Protein AF-A0A7S1WVA8-F1 (afdb_monomer_lite)

Sequence (390 aa):
PQSLAFLTEVGLDASAHPVLVAQLDGIIGRLLEALPTRLEQWRRGVDLRGLKDIRIDHLGSVGTRLMLGRVGIPAPDEAFTSRASGTFPRGPSGDFSRRRSHQPLLADNTPQQRRIFAYAEYNLVRIAAPIGPPGPLDGRMLREHGFQGLRMWQKGWLRAVTLPVNAHVDRSVCAEFQVLNELCDLAHQSGLADSMEECRGVGGSVQVLVSTTPCLSCVCAVLQFALLFPAVRFGFGCVQPWHSEGGPDGATREASWTGETEEEQLAPAMWEGGRIVTSRRVSPPKTPRIAEKEESAAPLSHEDLETVQKACRVRLGSGRAASVDLGASRSWADVQLALRCRGPDALAEVLRGHRQAVRAETQPERVGRVLSLLHGLVDAPPEAAAEAGA

Radius of gyration: 27.88 Å; chains: 1; bounding box: 64×64×74 Å

pLDDT: mean 78.1, std 20.45, range [30.59, 98.69]

Structure (mmCIF, N/CA/C/O backbone):
data_AF-A0A7S1WVA8-F1
#
_entry.id   AF-A0A7S1WVA8-F1
#
loop_
_atom_site.group_PDB
_atom_site.id
_atom_site.type_symbol
_atom_site.label_atom_id
_atom_site.label_alt_id
_atom_site.label_comp_id
_atom_site.label_asym_id
_atom_site.label_entity_id
_atom_site.label_seq_id
_atom_site.pdbx_PDB_ins_code
_atom_site.Cartn_x
_atom_site.Cartn_y
_atom_site.Cartn_z
_atom_site.occupancy
_atom_site.B_iso_or_equiv
_atom_site.auth_seq_id
_atom_site.auth_comp_id
_atom_site.auth_asym_id
_atom_site.auth_atom_id
_atom_site.pdbx_PDB_model_num
ATOM 1 N N . PRO A 1 1 ? 7.026 -20.719 -5.863 1.00 77.56 1 PRO A N 1
ATOM 2 C CA . PRO A 1 1 ? 6.125 -19.707 -5.249 1.00 77.56 1 PRO A CA 1
ATOM 3 C C . PRO A 1 1 ? 6.140 -18.345 -5.961 1.00 77.56 1 PRO A C 1
ATOM 5 O O . PRO A 1 1 ? 5.105 -17.942 -6.472 1.00 77.56 1 PRO A O 1
ATOM 8 N N . GLN A 1 2 ? 7.297 -17.674 -6.070 1.00 81.69 2 GLN A N 1
ATOM 9 C CA . GLN A 1 2 ? 7.389 -16.354 -6.722 1.00 81.69 2 GLN A CA 1
ATOM 10 C C . GLN A 1 2 ? 6.978 -16.399 -8.203 1.00 81.69 2 GLN A C 1
ATOM 12 O O . GLN A 1 2 ? 6.281 -15.512 -8.680 1.00 81.69 2 GLN A O 1
ATOM 17 N N . SER A 1 3 ? 7.328 -17.473 -8.917 1.00 82.19 3 SER A N 1
ATOM 18 C CA . SER A 1 3 ? 6.877 -17.685 -10.296 1.00 82.19 3 SER A CA 1
ATOM 19 C C . SER A 1 3 ? 5.351 -17.762 -10.404 1.00 82.19 3 SER A C 1
ATOM 21 O O . SER A 1 3 ? 4.798 -17.228 -11.350 1.00 82.19 3 SER A O 1
ATOM 23 N N . LEU A 1 4 ? 4.655 -18.353 -9.422 1.00 80.19 4 LEU A N 1
ATOM 24 C CA . LEU A 1 4 ? 3.185 -18.413 -9.414 1.00 80.19 4 LEU A CA 1
ATOM 25 C C . LEU A 1 4 ? 2.572 -17.020 -9.233 1.00 80.19 4 LEU A C 1
ATOM 27 O O . LEU A 1 4 ? 1.632 -16.667 -9.938 1.00 80.19 4 LEU A O 1
ATOM 31 N N . ALA A 1 5 ? 3.144 -16.213 -8.335 1.00 80.12 5 ALA A N 1
ATOM 32 C CA . ALA A 1 5 ? 2.739 -14.823 -8.159 1.00 80.12 5 ALA A CA 1
ATOM 33 C C . ALA A 1 5 ? 2.913 -14.029 -9.462 1.00 80.12 5 ALA A C 1
ATOM 35 O O . ALA A 1 5 ? 1.990 -13.332 -9.876 1.00 80.12 5 ALA A O 1
ATOM 36 N N . PHE A 1 6 ? 4.047 -14.208 -10.147 1.00 83.88 6 PHE A N 1
ATOM 37 C CA . PHE A 1 6 ? 4.308 -13.579 -11.442 1.00 83.88 6 PHE A CA 1
ATOM 38 C C . PHE A 1 6 ? 3.322 -14.030 -12.527 1.00 83.88 6 PHE A C 1
ATOM 40 O O . PHE A 1 6 ? 2.812 -13.199 -13.266 1.00 83.88 6 PHE A O 1
ATOM 47 N N . LEU A 1 7 ? 2.991 -15.323 -12.588 1.00 81.69 7 LEU A N 1
ATOM 48 C CA . LEU A 1 7 ? 1.992 -15.858 -13.520 1.00 81.69 7 LEU A CA 1
ATOM 49 C C . LEU A 1 7 ? 0.622 -15.182 -13.337 1.00 81.69 7 LEU A C 1
ATOM 51 O O . LEU A 1 7 ? -0.019 -14.801 -14.312 1.00 81.69 7 LEU A O 1
ATOM 55 N N . THR A 1 8 ? 0.209 -14.930 -12.094 1.00 76.00 8 THR A N 1
ATOM 56 C CA . THR A 1 8 ? -1.010 -14.145 -11.824 1.00 76.00 8 THR A CA 1
ATOM 57 C C . THR A 1 8 ? -0.844 -12.639 -11.992 1.00 76.00 8 THR A C 1
ATOM 59 O O . THR A 1 8 ? -1.832 -11.915 -11.940 1.00 76.00 8 THR A O 1
ATOM 62 N N . GLU A 1 9 ? 0.383 -12.144 -12.152 1.00 77.06 9 GLU A N 1
ATOM 63 C CA . GLU A 1 9 ? 0.673 -10.745 -12.473 1.00 77.06 9 GLU A CA 1
ATOM 64 C C . GLU A 1 9 ? 0.733 -10.491 -13.990 1.00 77.06 9 GLU A C 1
ATOM 66 O O . GLU A 1 9 ? 0.733 -9.344 -14.417 1.00 77.06 9 GLU A O 1
ATOM 71 N N . VAL A 1 10 ? 0.756 -11.532 -14.823 1.00 76.56 10 VAL A N 1
ATOM 72 C CA . VAL A 1 10 ? 0.725 -11.397 -16.292 1.00 76.56 10 VAL A CA 1
ATOM 73 C C . VAL A 1 10 ? -0.649 -11.709 -16.887 1.00 76.56 10 VAL A C 1
ATOM 75 O O . VAL A 1 10 ? -0.757 -11.961 -18.081 1.00 76.56 10 VAL A O 1
ATOM 78 N N . GLY A 1 11 ? -1.699 -11.702 -16.064 1.00 66.31 11 GLY A N 1
ATOM 79 C CA . GLY A 1 11 ? -3.069 -11.867 -16.546 1.00 66.31 11 GLY A CA 1
ATOM 80 C C . GLY A 1 11 ? -3.472 -13.277 -16.922 1.00 66.31 11 GLY A C 1
ATOM 81 O O . GLY A 1 11 ? -4.442 -13.443 -17.653 1.00 66.31 11 GLY A O 1
ATOM 82 N N . LEU A 1 12 ? -2.793 -14.299 -16.391 1.00 73.81 12 LEU A N 1
ATOM 83 C CA . LEU A 1 12 ? -3.345 -15.644 -16.476 1.00 73.81 12 LEU A CA 1
ATOM 84 C C . LEU A 1 12 ? -4.679 -15.687 -15.740 1.00 73.81 12 LEU A C 1
ATOM 86 O O . LEU A 1 12 ? -4.751 -15.427 -14.534 1.00 73.81 12 LEU A O 1
ATOM 90 N N . ASP A 1 13 ? -5.723 -16.017 -16.494 1.00 76.00 13 ASP A N 1
ATOM 91 C CA . ASP A 1 13 ? -7.059 -16.165 -15.957 1.00 76.00 13 ASP A CA 1
ATOM 92 C C . ASP A 1 13 ? -7.054 -17.285 -14.914 1.00 76.00 13 ASP A C 1
ATOM 94 O O . ASP A 1 13 ? -6.869 -18.468 -15.210 1.00 76.00 13 ASP A O 1
ATOM 98 N N . ALA A 1 14 ? -7.249 -16.894 -13.657 1.00 76.19 14 ALA A N 1
ATOM 99 C CA . ALA A 1 14 ? -7.312 -17.813 -12.535 1.00 76.19 14 ALA A CA 1
ATOM 100 C C . ALA A 1 14 ? -8.413 -18.869 -12.727 1.00 76.19 14 ALA A C 1
ATOM 102 O O . ALA A 1 14 ? -8.253 -19.999 -12.265 1.00 76.19 14 ALA A O 1
ATOM 103 N N . SER A 1 15 ? -9.497 -18.520 -13.431 1.00 76.31 15 SER A N 1
ATOM 104 C CA . SER A 1 15 ? -10.604 -19.434 -13.717 1.00 76.31 15 SER A CA 1
ATOM 105 C C . SER A 1 15 ? -10.189 -20.570 -14.661 1.00 76.31 15 SER A C 1
ATOM 107 O O . SER A 1 15 ? -10.620 -21.709 -14.483 1.00 76.31 15 SER A O 1
ATOM 109 N N . ALA A 1 16 ? -9.260 -20.302 -15.582 1.00 84.56 16 ALA A N 1
ATOM 110 C CA . ALA A 1 16 ? -8.715 -21.286 -16.513 1.00 84.56 16 ALA A CA 1
ATOM 111 C C . ALA A 1 16 ? -7.632 -22.189 -15.886 1.00 84.56 16 ALA A C 1
ATOM 113 O O . ALA A 1 16 ? -7.232 -23.193 -16.481 1.00 84.56 16 ALA A O 1
ATOM 114 N N . HIS A 1 17 ? -7.151 -21.866 -14.678 1.00 87.31 17 HIS A N 1
ATOM 115 C CA . HIS A 1 17 ? -6.020 -22.549 -14.041 1.00 87.31 17 HIS A CA 1
ATOM 116 C C . HIS A 1 17 ? -6.303 -22.955 -12.581 1.00 87.31 17 HIS A C 1
ATOM 118 O O . HIS A 1 17 ? -5.621 -22.492 -11.659 1.00 87.31 17 HIS A O 1
ATOM 124 N N . PRO A 1 18 ? -7.240 -23.894 -12.337 1.00 88.00 18 PRO A N 1
ATOM 125 C CA . PRO A 1 18 ? -7.640 -24.301 -10.985 1.00 88.00 18 PRO A CA 1
ATOM 126 C C . PRO A 1 18 ? -6.486 -24.877 -10.152 1.00 88.00 18 PRO A C 1
ATOM 128 O O . PRO A 1 18 ? -6.420 -24.656 -8.945 1.00 88.00 18 PRO A O 1
ATOM 131 N N . VAL A 1 19 ? -5.530 -25.563 -10.789 1.00 89.94 19 VAL A N 1
ATOM 132 C CA . VAL A 1 19 ? -4.334 -26.095 -10.111 1.00 89.94 19 VAL A CA 1
ATOM 133 C C . VAL A 1 19 ? -3.461 -24.966 -9.558 1.00 89.94 19 VAL A C 1
ATOM 135 O O . VAL A 1 19 ? -2.962 -25.063 -8.438 1.00 89.94 19 VAL A O 1
ATOM 138 N N . LEU A 1 20 ? -3.297 -23.877 -10.315 1.00 87.94 20 LEU A N 1
ATOM 139 C CA . LEU A 1 20 ? -2.515 -22.720 -9.884 1.00 87.94 20 LEU A CA 1
ATOM 140 C C . LEU A 1 20 ? -3.200 -22.002 -8.716 1.00 87.94 20 LEU A C 1
ATOM 142 O O . LEU A 1 20 ? -2.535 -21.647 -7.743 1.00 87.94 20 LEU A O 1
ATOM 146 N N . VAL A 1 21 ? -4.525 -21.845 -8.783 1.00 89.69 21 VAL A N 1
ATOM 147 C CA . VAL A 1 21 ? -5.318 -21.271 -7.688 1.00 89.69 21 VAL A CA 1
ATOM 148 C C . VAL A 1 21 ? -5.182 -22.119 -6.428 1.00 89.69 21 VAL A C 1
ATOM 150 O O . VAL A 1 21 ? -4.860 -21.570 -5.382 1.00 89.69 21 VAL A O 1
ATOM 153 N N . ALA A 1 22 ? -5.321 -23.444 -6.523 1.00 90.81 22 ALA A N 1
ATOM 154 C CA . ALA A 1 22 ? -5.166 -24.347 -5.382 1.00 90.81 22 ALA A CA 1
ATOM 155 C C . ALA A 1 22 ? -3.760 -24.279 -4.752 1.00 90.81 22 ALA A C 1
ATOM 157 O O . ALA A 1 22 ? -3.614 -24.308 -3.531 1.00 90.81 22 ALA A O 1
ATOM 158 N N . GLN A 1 23 ? -2.708 -24.141 -5.566 1.00 92.44 23 GLN A N 1
ATOM 159 C CA . GLN A 1 23 ? -1.343 -23.968 -5.059 1.00 92.44 23 GLN A CA 1
ATOM 160 C C . GLN A 1 23 ? -1.150 -22.629 -4.338 1.00 92.44 23 GLN A C 1
ATOM 162 O O . GLN A 1 23 ? -0.542 -22.594 -3.265 1.00 92.44 23 GLN A O 1
ATOM 167 N N . LEU A 1 24 ? -1.657 -21.529 -4.908 1.00 91.38 24 LEU A N 1
ATOM 168 C CA . LEU A 1 24 ? -1.642 -20.221 -4.247 1.00 91.38 24 LEU A CA 1
ATOM 169 C C . LEU A 1 24 ? -2.435 -20.258 -2.945 1.00 91.38 24 LEU A C 1
ATOM 171 O O . LEU A 1 24 ? -1.965 -19.752 -1.933 1.00 91.38 24 LEU A O 1
ATOM 175 N N . ASP A 1 25 ? -3.589 -20.907 -2.957 1.00 93.25 25 ASP A N 1
ATOM 176 C CA . ASP A 1 25 ? -4.468 -21.065 -1.809 1.00 93.25 25 ASP A CA 1
ATOM 177 C C . ASP A 1 25 ? -3.781 -21.808 -0.648 1.00 93.25 25 ASP A C 1
ATOM 179 O O . ASP A 1 25 ? -3.812 -21.345 0.495 1.00 93.25 25 ASP A O 1
ATOM 183 N N . GLY A 1 26 ? -3.043 -22.884 -0.945 1.00 94.69 26 GLY A N 1
ATOM 184 C CA . GLY A 1 26 ? -2.214 -23.582 0.043 1.00 94.69 26 GLY A CA 1
ATOM 185 C C . GLY A 1 26 ? -1.065 -22.726 0.595 1.00 94.69 26 GLY A C 1
ATOM 186 O O . GLY A 1 26 ? -0.747 -22.793 1.783 1.00 94.69 26 GLY A O 1
ATOM 187 N N . ILE A 1 27 ? -0.446 -21.878 -0.237 1.00 93.88 27 ILE A N 1
ATOM 188 C CA . ILE A 1 27 ? 0.559 -20.904 0.226 1.00 93.88 27 ILE A CA 1
ATOM 189 C C . ILE A 1 27 ? -0.092 -19.866 1.149 1.00 93.88 27 ILE A C 1
ATOM 191 O O . ILE A 1 27 ? 0.444 -19.585 2.218 1.00 93.88 27 ILE A O 1
ATOM 195 N N . ILE A 1 28 ? -1.250 -19.332 0.760 1.00 95.56 28 ILE A N 1
ATOM 196 C CA . ILE A 1 28 ? -2.012 -18.340 1.521 1.00 95.56 28 ILE A CA 1
ATOM 197 C C . ILE A 1 28 ? -2.439 -18.900 2.880 1.00 95.56 28 ILE A C 1
ATOM 199 O O . ILE A 1 28 ? -2.311 -18.195 3.876 1.00 95.56 28 ILE A O 1
ATOM 203 N N . GLY A 1 29 ? -2.889 -20.157 2.946 1.00 96.00 29 GLY A N 1
ATOM 204 C CA . GLY A 1 29 ? -3.218 -20.829 4.208 1.00 96.00 29 GLY A CA 1
ATOM 205 C C . GLY A 1 29 ? -2.046 -20.814 5.190 1.00 96.00 29 GLY A C 1
ATOM 206 O O . GLY A 1 29 ? -2.170 -20.270 6.284 1.00 96.00 29 GLY A O 1
ATOM 207 N N . ARG A 1 30 ? -0.873 -21.286 4.750 1.00 94.31 30 ARG A N 1
ATOM 208 C CA . ARG A 1 30 ? 0.347 -21.288 5.579 1.00 94.31 30 ARG A CA 1
ATOM 209 C C . ARG A 1 30 ? 0.792 -19.886 5.994 1.00 94.31 30 ARG A C 1
ATOM 211 O O . ARG A 1 30 ? 1.294 -19.706 7.099 1.00 94.31 30 ARG A O 1
ATOM 218 N N . LEU A 1 31 ? 0.629 -18.893 5.115 1.00 94.50 31 LEU A N 1
ATOM 219 C CA . LEU A 1 31 ? 0.911 -17.499 5.459 1.00 94.50 31 LEU A CA 1
ATOM 220 C C . LEU A 1 31 ? -0.022 -17.025 6.573 1.00 94.50 31 LEU A C 1
ATOM 222 O O . LEU A 1 31 ? 0.467 -16.564 7.595 1.00 94.50 31 LEU A O 1
ATOM 226 N N . LEU A 1 32 ? -1.338 -17.166 6.406 1.00 95.88 32 LEU A N 1
ATOM 227 C CA . LEU A 1 32 ? -2.319 -16.713 7.395 1.00 95.88 32 LEU A CA 1
ATOM 228 C C . LEU A 1 32 ? -2.149 -17.407 8.752 1.00 95.88 32 LEU A C 1
ATOM 230 O O . LEU A 1 32 ? -2.256 -16.741 9.775 1.00 95.88 32 LEU A O 1
ATOM 234 N N . GLU A 1 33 ? -1.822 -18.700 8.769 1.00 94.50 33 GLU A N 1
ATOM 235 C CA . GLU A 1 33 ? -1.516 -19.447 9.999 1.00 94.50 33 GLU A CA 1
ATOM 236 C C . GLU A 1 33 ? -0.284 -18.906 10.739 1.00 94.50 33 GLU A C 1
ATOM 238 O O . GLU A 1 33 ? -0.233 -18.928 11.968 1.00 94.50 33 GLU A O 1
ATOM 243 N N . ALA A 1 34 ? 0.712 -18.412 10.001 1.00 93.50 34 ALA A N 1
ATOM 244 C CA . ALA A 1 34 ? 1.936 -17.858 10.570 1.00 93.50 34 ALA A CA 1
ATOM 245 C C . ALA A 1 34 ? 1.815 -16.377 10.964 1.00 93.50 34 ALA A C 1
ATOM 247 O O . ALA A 1 34 ? 2.664 -15.869 11.703 1.00 93.50 34 ALA A O 1
ATOM 248 N N . LEU A 1 35 ? 0.805 -15.662 10.459 1.00 95.06 35 LEU A N 1
ATOM 249 C CA . LEU A 1 35 ? 0.617 -14.246 10.752 1.00 95.06 35 LEU A CA 1
ATOM 250 C C . LEU A 1 35 ? -0.082 -14.036 12.103 1.00 95.06 35 LEU A C 1
ATOM 252 O O . LEU A 1 35 ? -0.995 -14.780 12.463 1.00 95.06 35 LEU A O 1
ATOM 256 N N . PRO A 1 36 ? 0.302 -12.997 12.865 1.00 96.12 36 PRO A N 1
ATOM 257 C CA . PRO A 1 36 ? -0.366 -12.710 14.120 1.00 96.12 36 PRO A CA 1
ATOM 258 C C . PRO A 1 36 ? -1.825 -12.287 13.936 1.00 96.12 36 PRO A C 1
ATOM 260 O O . PRO A 1 36 ? -2.169 -11.496 13.059 1.00 96.12 36 PRO A O 1
ATOM 263 N N . THR A 1 37 ? -2.683 -12.752 14.840 1.00 96.62 37 THR A N 1
ATOM 264 C CA . THR A 1 37 ? -4.125 -12.451 14.844 1.00 96.62 37 THR A CA 1
ATOM 265 C C . THR A 1 37 ? -4.492 -11.326 15.812 1.00 96.62 37 THR A C 1
ATOM 267 O O . THR A 1 37 ? -5.652 -10.932 15.898 1.00 96.62 37 THR A O 1
ATOM 270 N N . ARG A 1 38 ? -3.511 -10.800 16.561 1.00 96.56 38 ARG A N 1
ATOM 271 C CA . ARG A 1 38 ? -3.692 -9.732 17.556 1.00 96.56 38 ARG A CA 1
ATOM 272 C C . ARG A 1 38 ? -2.634 -8.643 17.403 1.00 96.56 38 ARG A C 1
ATOM 274 O O . ARG A 1 38 ? -1.462 -8.948 17.180 1.00 96.56 38 ARG A O 1
ATOM 281 N N . LEU A 1 39 ? -3.018 -7.378 17.582 1.00 95.25 39 LEU A N 1
ATOM 282 C CA . LEU A 1 39 ? -2.125 -6.216 17.433 1.00 95.25 39 LEU A CA 1
ATOM 283 C C . LEU A 1 39 ? -0.897 -6.269 18.344 1.00 95.25 39 LEU A C 1
ATOM 285 O O . LEU A 1 39 ? 0.200 -5.898 17.933 1.00 95.25 39 LEU A O 1
ATOM 289 N N . GLU A 1 40 ? -1.041 -6.770 19.568 1.00 95.19 40 GLU A N 1
ATOM 290 C CA . GLU A 1 40 ? 0.061 -6.845 20.531 1.00 95.19 40 GLU A CA 1
ATOM 291 C C . GLU A 1 40 ? 1.188 -7.750 20.021 1.00 95.19 40 GLU A C 1
ATOM 293 O O . GLU A 1 40 ? 2.364 -7.495 20.285 1.00 95.19 40 GLU A O 1
ATOM 298 N N . GLN A 1 41 ? 0.838 -8.792 19.262 1.00 95.38 41 GLN A N 1
ATOM 299 C CA . GLN A 1 41 ? 1.808 -9.685 18.635 1.00 95.38 41 GLN A CA 1
ATOM 300 C C . GLN A 1 41 ? 2.537 -8.976 17.486 1.00 95.38 41 GLN A C 1
ATOM 302 O O . GLN A 1 41 ? 3.762 -9.043 17.422 1.00 95.38 41 GLN A O 1
ATOM 307 N N . TRP A 1 42 ? 1.821 -8.217 16.647 1.00 95.12 42 TRP A N 1
ATOM 308 C CA . TRP A 1 42 ? 2.432 -7.387 15.601 1.00 95.12 42 TRP A CA 1
ATOM 309 C C . TRP A 1 42 ? 3.445 -6.387 16.175 1.00 95.12 42 TRP A C 1
ATOM 311 O O . TRP A 1 42 ? 4.549 -6.243 15.645 1.00 95.12 42 TRP A O 1
ATOM 321 N N . ARG A 1 43 ? 3.128 -5.748 17.311 1.00 91.88 43 ARG A N 1
ATOM 322 C CA . ARG A 1 43 ? 4.023 -4.773 17.964 1.00 91.88 43 ARG A CA 1
ATOM 323 C C . ARG A 1 43 ? 5.310 -5.386 18.496 1.00 91.88 43 ARG A C 1
ATOM 325 O O . ARG A 1 43 ? 6.340 -4.717 18.461 1.00 91.88 43 ARG A O 1
ATOM 332 N N . ARG A 1 44 ? 5.291 -6.649 18.930 1.00 92.31 44 ARG A N 1
ATOM 333 C CA . ARG A 1 44 ? 6.510 -7.383 19.325 1.00 92.31 44 ARG A CA 1
ATOM 334 C C . ARG A 1 44 ? 7.426 -7.684 18.134 1.00 92.31 44 ARG A C 1
ATOM 336 O O . ARG A 1 44 ? 8.601 -7.974 18.331 1.00 92.31 44 ARG A O 1
ATOM 343 N N . GLY A 1 45 ? 6.917 -7.511 16.917 1.00 88.56 45 GLY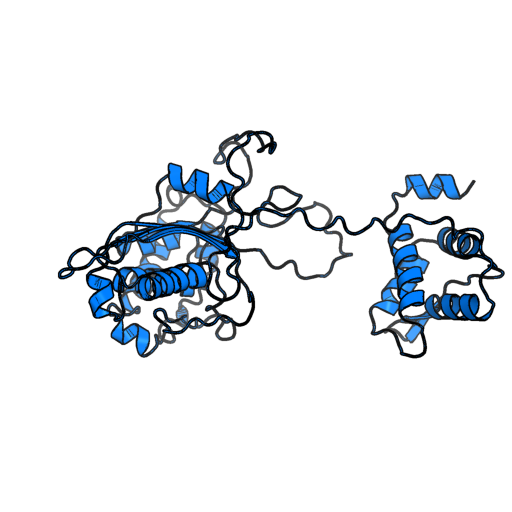 A N 1
ATOM 344 C CA . GLY A 1 45 ? 7.583 -7.870 15.677 1.00 88.56 45 GLY A CA 1
ATOM 345 C C . GLY A 1 45 ? 7.094 -9.227 15.196 1.00 88.56 45 GLY A C 1
ATOM 346 O O . GLY A 1 45 ? 6.787 -10.114 15.990 1.00 88.56 45 GLY A O 1
ATOM 347 N N . VAL A 1 46 ? 7.017 -9.375 13.877 1.00 87.75 46 VAL A N 1
ATOM 348 C CA . VAL A 1 46 ? 6.608 -10.629 13.250 1.00 87.75 46 VAL A CA 1
ATOM 349 C C . VAL A 1 46 ? 7.832 -11.338 12.725 1.00 87.75 46 VAL A C 1
ATOM 351 O O . VAL A 1 46 ? 8.555 -10.813 11.878 1.00 87.75 46 VAL A O 1
ATOM 354 N N . ASP A 1 47 ? 8.055 -12.539 13.238 1.00 82.50 47 ASP A N 1
ATOM 355 C CA . ASP A 1 47 ? 9.128 -13.388 12.767 1.00 82.50 47 ASP A CA 1
ATOM 356 C C . ASP A 1 47 ? 8.649 -14.278 11.616 1.00 82.50 47 ASP A C 1
ATOM 358 O O . ASP A 1 47 ? 8.195 -15.402 11.814 1.00 82.50 47 ASP A O 1
ATOM 362 N N . LEU A 1 48 ? 8.793 -13.785 10.385 1.00 84.38 48 LEU A N 1
ATOM 363 C CA . LEU A 1 48 ? 8.509 -14.574 9.184 1.00 84.38 48 LEU A CA 1
ATOM 364 C C . LEU A 1 48 ? 9.660 -15.526 8.804 1.00 84.38 48 LEU A C 1
ATOM 366 O O . LEU A 1 48 ? 9.640 -16.103 7.717 1.00 84.38 48 LEU A O 1
ATOM 370 N N . ARG A 1 49 ? 10.680 -15.733 9.657 1.00 78.81 49 ARG A N 1
ATOM 371 C CA . ARG A 1 49 ? 11.771 -16.687 9.364 1.00 78.81 49 ARG A CA 1
ATOM 372 C C . ARG A 1 49 ? 11.273 -18.129 9.247 1.00 78.81 49 ARG A C 1
ATOM 374 O O . ARG A 1 49 ? 11.927 -18.915 8.566 1.00 78.81 49 ARG A O 1
ATOM 381 N N . GLY A 1 50 ? 10.132 -18.465 9.851 1.00 78.31 50 GLY A N 1
ATOM 382 C CA . GLY A 1 50 ? 9.458 -19.755 9.652 1.00 78.31 50 GLY A CA 1
ATOM 383 C C . GLY A 1 50 ? 8.943 -19.974 8.223 1.00 78.31 50 GLY A C 1
ATOM 384 O O . GLY A 1 50 ? 8.719 -21.110 7.833 1.00 78.31 50 GLY A O 1
ATOM 385 N N . LEU A 1 51 ? 8.833 -18.907 7.422 1.00 81.62 51 LEU A N 1
ATOM 386 C CA . LEU A 1 51 ? 8.337 -18.917 6.039 1.00 81.62 51 LEU A CA 1
ATOM 387 C C . LEU A 1 51 ? 9.473 -18.765 5.013 1.00 81.62 51 LEU A C 1
ATOM 389 O O . LEU A 1 51 ? 9.265 -18.324 3.878 1.00 81.62 51 LEU A O 1
ATOM 393 N N . LYS A 1 52 ? 10.710 -19.089 5.410 1.00 83.44 52 LYS A N 1
ATOM 394 C CA . LYS A 1 52 ? 11.902 -19.032 4.542 1.00 83.44 52 LYS A CA 1
ATOM 395 C C . LYS A 1 52 ? 11.785 -19.906 3.291 1.00 83.44 52 LYS A C 1
ATOM 397 O O . LYS A 1 52 ? 12.491 -19.647 2.318 1.00 83.44 52 LYS A O 1
ATOM 402 N N . ASP A 1 53 ? 10.941 -20.931 3.318 1.00 85.50 53 ASP A N 1
ATOM 403 C CA . ASP A 1 53 ? 10.634 -21.811 2.190 1.00 85.50 53 ASP A CA 1
ATOM 404 C C . ASP A 1 53 ? 9.689 -21.152 1.172 1.00 85.50 53 ASP A C 1
ATOM 406 O O . ASP A 1 53 ? 9.753 -21.462 -0.018 1.00 85.50 53 ASP A O 1
ATOM 410 N N . ILE A 1 54 ? 8.854 -20.202 1.607 1.00 82.12 54 ILE A N 1
ATOM 411 C CA . ILE A 1 54 ? 7.868 -19.556 0.738 1.00 82.12 54 ILE A CA 1
ATOM 412 C C . ILE A 1 54 ? 8.544 -18.581 -0.239 1.00 82.12 54 ILE A C 1
ATOM 414 O O . ILE A 1 54 ? 8.116 -18.516 -1.385 1.00 82.12 54 ILE A O 1
ATOM 418 N N . ARG A 1 55 ? 9.641 -17.899 0.139 1.00 86.31 55 ARG A N 1
ATOM 419 C CA . ARG A 1 55 ? 10.469 -17.024 -0.737 1.00 86.31 55 ARG A CA 1
ATOM 420 C C . ARG A 1 55 ? 9.668 -16.193 -1.759 1.00 86.31 55 ARG A C 1
ATOM 422 O O . ARG A 1 55 ? 10.023 -16.156 -2.938 1.00 86.31 55 ARG A O 1
ATOM 429 N N . ILE A 1 56 ? 8.587 -15.551 -1.325 1.00 89.56 56 ILE A N 1
ATOM 430 C CA . ILE A 1 56 ? 7.817 -14.626 -2.167 1.00 89.56 56 ILE A CA 1
ATOM 431 C C . ILE A 1 56 ? 7.888 -13.212 -1.614 1.00 89.56 56 ILE A C 1
ATOM 433 O O . ILE A 1 56 ? 7.915 -13.024 -0.397 1.00 89.56 56 ILE A O 1
ATOM 437 N N . ASP A 1 57 ? 7.894 -12.232 -2.513 1.00 91.25 57 ASP A N 1
ATOM 438 C CA . ASP A 1 57 ? 7.789 -10.817 -2.141 1.00 91.25 57 ASP A CA 1
ATOM 439 C C . ASP A 1 57 ? 6.352 -10.297 -2.260 1.00 91.25 57 ASP A C 1
ATOM 441 O O . ASP A 1 57 ? 5.954 -9.397 -1.527 1.00 91.25 57 ASP A O 1
ATOM 445 N N . HIS A 1 58 ? 5.558 -10.887 -3.154 1.00 92.94 58 HIS A N 1
ATOM 446 C CA . HIS A 1 58 ? 4.143 -10.593 -3.375 1.00 92.94 58 HIS A CA 1
ATOM 447 C C . HIS A 1 58 ? 3.406 -11.860 -3.830 1.00 92.94 58 HIS A C 1
ATOM 449 O O . HIS A 1 58 ? 4.028 -12.833 -4.256 1.00 92.94 58 HIS A O 1
ATOM 455 N N . LEU A 1 59 ? 2.074 -11.841 -3.753 1.00 93.00 59 LEU A N 1
ATOM 456 C CA . LEU A 1 59 ? 1.204 -12.954 -4.160 1.00 93.00 59 LEU A CA 1
ATOM 457 C C . LEU A 1 59 ? 0.597 -12.780 -5.562 1.00 93.00 59 LEU A C 1
ATOM 459 O O . LEU A 1 59 ? -0.188 -13.618 -5.998 1.00 93.00 59 LEU A O 1
ATOM 463 N N . GLY A 1 60 ? 0.943 -11.694 -6.259 1.00 91.69 60 GLY A N 1
ATOM 464 C CA . GLY A 1 60 ? 0.232 -11.287 -7.475 1.00 91.69 60 GLY A CA 1
ATOM 465 C C . GLY A 1 60 ? -1.156 -10.725 -7.146 1.00 91.69 60 GLY A C 1
ATOM 466 O O . GLY A 1 60 ? -1.616 -10.803 -6.006 1.00 91.69 60 GLY A O 1
ATOM 467 N N . SER A 1 61 ? -1.835 -10.128 -8.125 1.00 90.31 61 SER A N 1
ATOM 468 C CA . SER A 1 61 ? -3.154 -9.515 -7.891 1.00 90.31 61 SER A CA 1
ATOM 469 C C . SER A 1 61 ? -4.199 -10.541 -7.426 1.00 90.31 61 SER A C 1
ATOM 471 O O . SER A 1 61 ? -4.936 -10.298 -6.470 1.00 90.31 61 SER A O 1
ATOM 473 N N . VAL A 1 62 ? -4.208 -11.727 -8.046 1.00 90.88 62 VAL A N 1
ATOM 474 C CA . VAL A 1 62 ? -5.126 -12.824 -7.716 1.00 90.88 62 VAL A CA 1
ATOM 475 C C . VAL A 1 62 ? -4.847 -13.360 -6.318 1.00 90.88 62 VAL A C 1
ATOM 477 O O . VAL A 1 62 ? -5.768 -13.441 -5.510 1.00 90.88 62 VAL A O 1
ATOM 480 N N . GLY A 1 63 ? -3.592 -13.700 -6.010 1.00 93.69 63 GLY A N 1
ATOM 481 C CA . GLY A 1 63 ? -3.240 -14.252 -4.704 1.00 93.69 63 GLY A CA 1
ATOM 482 C C . GLY A 1 63 ? -3.463 -13.249 -3.569 1.00 93.69 63 GLY A C 1
ATOM 483 O O . GLY A 1 63 ? -3.979 -13.627 -2.520 1.00 93.69 63 GLY A O 1
ATOM 484 N N . THR A 1 64 ? -3.178 -11.961 -3.792 1.00 95.31 64 THR A N 1
ATOM 485 C CA . THR A 1 64 ? -3.515 -10.893 -2.838 1.00 95.31 64 THR A CA 1
ATOM 486 C C . THR A 1 64 ? -5.023 -10.823 -2.601 1.00 95.31 64 THR A C 1
ATOM 488 O O . THR A 1 64 ? -5.453 -10.839 -1.452 1.00 95.31 64 THR A O 1
ATOM 491 N N . ARG A 1 65 ? -5.843 -10.812 -3.662 1.00 94.56 65 ARG A N 1
ATOM 492 C CA . ARG A 1 65 ? -7.310 -10.789 -3.539 1.00 94.56 65 ARG A CA 1
ATOM 493 C C . ARG A 1 65 ? -7.849 -12.015 -2.798 1.00 94.56 65 ARG A C 1
ATOM 495 O O . ARG A 1 65 ? -8.716 -11.866 -1.946 1.00 94.56 65 ARG A O 1
ATOM 502 N N . LEU A 1 66 ? -7.326 -13.209 -3.087 1.00 94.56 66 LEU A N 1
ATOM 503 C CA . LEU A 1 66 ? -7.700 -14.443 -2.384 1.00 94.56 66 LEU A CA 1
ATOM 504 C C . LEU A 1 66 ? -7.351 -14.369 -0.891 1.00 94.56 66 LEU A C 1
ATOM 506 O O . LEU A 1 66 ? -8.180 -14.703 -0.046 1.00 94.56 66 LEU A O 1
ATOM 510 N N . MET A 1 67 ? -6.148 -13.894 -0.558 1.00 96.81 67 MET A N 1
ATOM 511 C CA . MET A 1 67 ? -5.708 -13.737 0.829 1.00 96.81 67 MET A CA 1
ATOM 512 C C . MET A 1 67 ? -6.561 -12.722 1.593 1.00 96.81 67 MET A C 1
ATOM 514 O O . MET A 1 67 ? -6.987 -13.012 2.708 1.00 96.81 67 MET A O 1
ATOM 518 N N . LEU A 1 68 ? -6.836 -11.560 0.995 1.00 97.50 68 LEU A N 1
ATOM 519 C CA . LEU A 1 68 ? -7.663 -10.516 1.605 1.00 97.50 68 LEU A CA 1
ATOM 520 C C . LEU A 1 68 ? -9.128 -10.948 1.747 1.00 97.50 68 LEU A C 1
ATOM 522 O O . LEU A 1 68 ? -9.733 -10.738 2.796 1.00 97.50 68 LEU A O 1
ATOM 526 N N . GLY A 1 69 ? -9.671 -11.661 0.758 1.00 97.38 69 GLY A N 1
ATOM 527 C CA . GLY A 1 69 ? -11.015 -12.231 0.840 1.00 97.38 69 GLY A CA 1
ATOM 528 C C . GLY A 1 69 ? -11.179 -13.201 2.015 1.00 97.38 69 GLY A C 1
ATOM 529 O O . GLY A 1 69 ? -12.189 -13.152 2.713 1.00 97.38 69 GLY A O 1
ATOM 530 N N . ARG A 1 70 ? -10.162 -14.027 2.307 1.00 97.62 70 ARG A N 1
ATOM 531 C CA . ARG A 1 70 ? -10.176 -14.961 3.452 1.00 97.62 70 ARG A CA 1
ATOM 532 C C . ARG A 1 70 ? -10.232 -14.279 4.816 1.00 97.62 70 ARG A C 1
ATOM 534 O O . ARG A 1 70 ? -10.713 -14.886 5.767 1.00 97.62 70 ARG A O 1
ATOM 541 N N . VAL A 1 71 ? -9.744 -13.047 4.919 1.00 97.50 71 VAL A N 1
ATOM 542 C CA . VAL A 1 71 ? -9.793 -12.253 6.157 1.00 97.50 71 VAL A CA 1
ATOM 543 C C . VAL A 1 71 ? -10.945 -11.244 6.158 1.00 97.50 71 VAL A C 1
ATOM 545 O O . VAL A 1 71 ? -10.991 -10.371 7.018 1.00 97.50 71 VAL A O 1
ATOM 548 N N . GLY A 1 72 ? -11.874 -11.350 5.201 1.00 97.69 72 GLY A N 1
ATOM 549 C CA . GLY A 1 72 ? -13.054 -10.490 5.125 1.00 97.69 72 GLY A CA 1
ATOM 550 C C . GLY A 1 72 ? -12.773 -9.065 4.647 1.00 97.69 72 GLY A C 1
ATOM 551 O O . GLY A 1 72 ? -13.579 -8.180 4.918 1.00 97.69 72 GLY A O 1
ATOM 552 N N . ILE A 1 73 ? -11.659 -8.828 3.946 1.00 98.25 73 ILE A N 1
ATOM 553 C CA . ILE A 1 73 ? -11.337 -7.530 3.341 1.00 98.25 73 ILE A CA 1
ATOM 554 C C . ILE A 1 73 ? -11.727 -7.590 1.856 1.00 98.25 73 ILE A C 1
ATOM 556 O O . ILE A 1 73 ? -11.012 -8.217 1.065 1.00 98.25 73 ILE A O 1
ATOM 560 N N . PRO A 1 74 ? -12.869 -7.001 1.456 1.00 97.88 74 PRO A N 1
ATOM 561 C CA . PRO A 1 74 ? -13.315 -7.022 0.070 1.00 97.88 74 PRO A CA 1
ATOM 562 C C . PRO A 1 74 ? -12.440 -6.141 -0.829 1.00 97.88 74 PRO A C 1
ATOM 564 O O . PRO A 1 74 ? -11.769 -5.208 -0.379 1.00 97.88 74 PRO A O 1
ATOM 567 N N . ALA A 1 75 ? -12.499 -6.417 -2.131 1.00 97.00 75 ALA A N 1
ATOM 568 C CA . ALA A 1 75 ? -12.031 -5.463 -3.126 1.00 97.00 75 ALA A CA 1
ATOM 569 C C . ALA A 1 75 ? -12.949 -4.221 -3.130 1.00 97.00 75 ALA A C 1
ATOM 571 O O . ALA A 1 75 ? -14.146 -4.361 -2.858 1.00 97.00 75 ALA A O 1
ATOM 572 N N . PRO A 1 76 ? -12.421 -3.029 -3.452 1.00 96.94 76 PRO A N 1
ATOM 573 C CA . PRO A 1 76 ? -13.241 -1.848 -3.665 1.00 96.94 76 PRO A CA 1
ATOM 574 C C . PRO A 1 76 ? -14.235 -2.042 -4.808 1.00 96.94 76 PRO A C 1
ATOM 576 O O . PRO A 1 76 ? -14.015 -2.861 -5.703 1.00 96.94 76 PRO A O 1
ATOM 579 N N . ASP A 1 77 ? -15.315 -1.263 -4.791 1.00 96.31 77 ASP A N 1
ATOM 580 C CA . ASP A 1 77 ? -16.283 -1.276 -5.883 1.00 96.31 77 ASP A CA 1
ATOM 581 C C . ASP A 1 77 ? -15.706 -0.686 -7.186 1.00 96.31 77 ASP A C 1
ATOM 583 O O . ASP A 1 77 ? -14.643 -0.053 -7.220 1.00 96.31 77 ASP A O 1
ATOM 587 N N . GLU A 1 78 ? -16.395 -0.950 -8.295 1.00 94.69 78 GLU A N 1
ATOM 588 C CA . GLU A 1 78 ? -15.978 -0.511 -9.629 1.00 94.69 78 GLU A CA 1
ATOM 589 C C . GLU A 1 78 ? -15.955 1.017 -9.752 1.00 94.69 78 GLU A C 1
ATOM 591 O O . GLU A 1 78 ? -15.036 1.574 -10.353 1.00 94.69 78 GLU A O 1
ATOM 596 N N . ALA A 1 79 ? -16.912 1.707 -9.123 1.00 95.62 79 ALA A N 1
ATOM 597 C CA . ALA A 1 79 ? -17.002 3.161 -9.171 1.00 95.62 79 ALA A CA 1
ATOM 598 C C . ALA A 1 79 ? -15.791 3.820 -8.493 1.00 95.62 79 ALA A C 1
ATOM 600 O O . ALA A 1 79 ? -15.197 4.745 -9.049 1.00 95.62 79 ALA A O 1
ATOM 601 N N . PHE A 1 80 ? -15.399 3.339 -7.312 1.00 96.31 80 PHE A N 1
ATOM 602 C CA . PHE A 1 80 ? -14.182 3.764 -6.631 1.00 96.31 80 PHE A CA 1
ATOM 603 C C . PHE A 1 80 ? -12.948 3.395 -7.449 1.00 96.31 80 PHE A C 1
ATOM 605 O O . PHE A 1 80 ? -12.065 4.228 -7.621 1.00 96.31 80 PHE A O 1
ATOM 612 N N . THR A 1 81 ? -12.888 2.171 -7.982 1.00 95.12 81 THR A N 1
ATOM 613 C CA . THR A 1 81 ? -11.730 1.691 -8.749 1.00 95.12 81 THR A CA 1
ATOM 614 C C . THR A 1 81 ? -11.483 2.561 -9.983 1.00 95.12 81 THR A C 1
ATOM 616 O O . THR A 1 81 ? -10.347 2.982 -10.205 1.00 95.12 81 THR A O 1
ATOM 619 N N . SER A 1 82 ? -12.537 2.893 -10.737 1.00 91.19 82 SER A N 1
ATOM 620 C CA . SER A 1 82 ? -12.472 3.806 -11.885 1.00 91.19 82 SER A CA 1
ATOM 621 C C . SER A 1 82 ? -11.935 5.174 -11.451 1.00 91.19 82 SER A C 1
ATOM 623 O O . SER A 1 82 ? -10.854 5.565 -11.902 1.00 91.19 82 SER A O 1
ATOM 625 N N . ARG A 1 83 ? -12.582 5.843 -10.480 1.00 93.75 83 ARG A N 1
ATOM 626 C CA . ARG A 1 83 ? -12.142 7.166 -9.992 1.00 93.75 83 ARG A CA 1
ATOM 627 C C . ARG A 1 83 ? -10.696 7.155 -9.503 1.00 93.75 83 ARG A C 1
ATOM 629 O O . ARG A 1 83 ? -9.890 7.972 -9.942 1.00 93.75 83 ARG A O 1
ATOM 636 N N . ALA A 1 84 ? -10.357 6.211 -8.627 1.00 93.19 84 ALA A N 1
ATOM 637 C CA . ALA A 1 84 ? -9.034 6.068 -8.034 1.00 93.19 84 ALA A CA 1
ATOM 638 C C . ALA A 1 84 ? -7.954 5.842 -9.100 1.00 93.19 84 ALA A C 1
ATOM 640 O O . ALA A 1 84 ? -6.905 6.487 -9.056 1.00 93.19 84 ALA A O 1
ATOM 641 N N . SER A 1 85 ? -8.215 4.984 -10.093 1.00 91.31 85 SER A N 1
ATOM 642 C CA . SER A 1 85 ? -7.277 4.727 -11.191 1.00 91.31 85 SER A CA 1
ATOM 643 C C . SER A 1 85 ? -7.030 5.961 -12.067 1.00 91.31 85 SER A C 1
ATOM 645 O O . SER A 1 85 ? -5.899 6.185 -12.503 1.00 91.31 85 SER A O 1
ATOM 647 N N . GLY A 1 86 ? -8.049 6.810 -12.249 1.00 89.38 86 GLY A N 1
ATOM 648 C CA . GLY A 1 86 ? -7.936 8.098 -12.933 1.00 89.38 86 GLY A CA 1
ATOM 649 C C . GLY A 1 86 ? -7.043 9.110 -12.206 1.00 89.38 86 GLY A C 1
ATOM 650 O O . GLY A 1 86 ? -6.503 10.011 -12.843 1.00 89.38 86 GLY A O 1
ATOM 651 N N . THR A 1 87 ? -6.827 8.945 -10.895 1.00 90.62 87 THR A N 1
ATOM 652 C CA . THR A 1 87 ? -5.977 9.852 -10.099 1.00 90.62 87 THR A CA 1
ATOM 653 C C . THR A 1 87 ? -4.484 9.564 -10.215 1.00 90.62 87 THR A C 1
ATOM 655 O O . THR A 1 87 ? -3.657 10.418 -9.884 1.00 90.62 87 THR A O 1
ATOM 658 N N . PHE A 1 88 ? -4.112 8.358 -10.649 1.00 90.62 88 PHE A N 1
ATOM 659 C CA . PHE A 1 88 ? -2.712 7.979 -10.718 1.00 90.62 88 PHE A CA 1
ATOM 660 C C . PHE A 1 88 ? -1.999 8.778 -11.821 1.00 90.62 88 PHE A C 1
ATOM 662 O O . PHE A 1 88 ? -2.480 8.824 -12.957 1.00 90.62 88 PHE A O 1
ATOM 669 N N . PRO A 1 89 ? -0.831 9.389 -11.534 1.00 85.38 89 PRO A N 1
ATOM 670 C CA . PRO A 1 89 ? -0.084 10.128 -12.539 1.00 85.38 89 PRO A CA 1
ATOM 671 C C . PRO A 1 89 ? 0.280 9.233 -13.723 1.00 85.38 89 PRO A C 1
ATOM 673 O O . PRO A 1 89 ? 0.988 8.235 -13.568 1.00 85.38 89 PRO A O 1
ATOM 676 N N . ARG A 1 90 ? -0.175 9.618 -14.915 1.00 79.12 90 ARG A N 1
ATOM 677 C CA . ARG A 1 90 ? 0.231 8.979 -16.168 1.00 79.12 90 ARG A CA 1
ATOM 678 C C . ARG A 1 90 ? 1.547 9.600 -16.629 1.00 79.12 90 ARG A C 1
ATOM 680 O O . ARG A 1 90 ? 1.717 10.820 -16.579 1.00 79.12 90 ARG A O 1
ATOM 687 N N . GLY A 1 91 ? 2.508 8.770 -17.035 1.00 68.56 91 GLY A N 1
ATOM 688 C CA . GLY A 1 91 ? 3.727 9.273 -17.669 1.00 68.56 91 GLY A CA 1
ATOM 689 C C . GLY A 1 91 ? 3.415 9.962 -19.008 1.00 68.56 91 GLY A C 1
ATOM 690 O O . GLY A 1 91 ? 2.297 9.844 -19.508 1.00 68.56 91 GLY A O 1
ATOM 691 N N . PRO A 1 92 ? 4.400 10.615 -19.655 1.00 54.84 92 PRO A N 1
ATOM 692 C CA . PRO A 1 92 ? 4.236 11.191 -20.999 1.00 54.84 92 PRO A CA 1
ATOM 693 C C . PRO A 1 92 ? 3.731 10.188 -22.050 1.00 54.84 92 PRO A C 1
ATOM 695 O O . PRO A 1 92 ? 3.232 10.575 -23.099 1.00 54.84 92 PRO A O 1
ATOM 698 N N . SER A 1 93 ? 3.888 8.890 -21.781 1.00 50.84 93 SER A N 1
ATOM 699 C CA . SER A 1 93 ? 3.426 7.781 -22.611 1.00 50.84 93 SER A CA 1
ATOM 700 C C . SER A 1 93 ? 2.026 7.264 -22.273 1.00 50.84 93 SER A C 1
ATOM 702 O O . SER A 1 93 ? 1.606 6.295 -22.886 1.00 50.84 93 SER A O 1
ATOM 704 N N . GLY A 1 94 ? 1.320 7.827 -21.291 1.00 55.88 94 GLY A N 1
ATOM 705 C CA . GLY A 1 94 ? 0.029 7.300 -20.827 1.00 55.88 94 GLY A CA 1
ATOM 706 C C . GLY A 1 94 ? 0.137 6.089 -19.890 1.00 55.88 94 GLY A C 1
ATOM 707 O O . GLY A 1 94 ? -0.727 5.921 -19.035 1.00 55.88 94 GLY A O 1
ATOM 708 N N . ASP A 1 95 ? 1.219 5.311 -19.976 1.00 56.12 95 ASP A N 1
ATOM 709 C CA . ASP A 1 95 ? 1.432 4.128 -19.134 1.00 56.12 95 ASP A CA 1
ATOM 710 C C . ASP A 1 95 ? 1.958 4.456 -17.731 1.00 56.12 95 ASP A C 1
ATOM 712 O O . ASP A 1 95 ? 2.840 5.302 -17.543 1.00 56.12 95 ASP A O 1
ATOM 716 N N . PHE A 1 96 ? 1.483 3.696 -16.738 1.00 55.03 96 PHE A N 1
ATOM 717 C CA . PHE A 1 96 ? 1.990 3.736 -15.360 1.00 55.03 96 PHE A CA 1
ATOM 718 C C . PHE A 1 96 ? 3.415 3.202 -15.235 1.00 55.03 96 PHE A C 1
ATOM 720 O O . PHE A 1 96 ? 4.097 3.442 -14.237 1.00 55.03 96 PHE A O 1
ATOM 727 N N . SER A 1 97 ? 3.870 2.397 -16.194 1.00 52.47 97 SER A N 1
ATOM 728 C CA . SER A 1 97 ? 5.130 1.670 -16.092 1.00 52.47 97 SER A CA 1
ATOM 729 C C . SER A 1 97 ? 5.573 1.172 -17.468 1.00 52.47 97 SER A C 1
ATOM 731 O O . SER A 1 97 ? 5.064 0.168 -17.942 1.00 52.47 97 SER A O 1
ATOM 733 N N . ARG A 1 98 ? 6.615 1.811 -18.015 1.00 52.12 98 ARG A N 1
ATOM 734 C CA . ARG A 1 98 ? 7.386 1.433 -19.217 1.00 52.12 98 ARG A CA 1
ATOM 735 C C . ARG A 1 98 ? 6.736 1.759 -20.564 1.00 52.12 98 ARG A C 1
ATOM 737 O O . ARG A 1 98 ? 5.914 1.010 -21.067 1.00 52.12 98 ARG A O 1
ATOM 744 N N . ARG A 1 99 ? 7.344 2.716 -21.274 1.00 46.50 99 ARG A N 1
ATOM 745 C CA . ARG A 1 99 ? 7.502 2.553 -22.723 1.00 46.50 99 ARG A CA 1
ATOM 746 C C . ARG A 1 99 ? 8.295 1.266 -22.953 1.00 46.50 99 ARG A C 1
ATOM 748 O O . ARG A 1 99 ? 9.503 1.243 -22.722 1.00 46.50 99 ARG A O 1
ATOM 755 N N . ARG A 1 100 ? 7.661 0.212 -23.465 1.00 49.03 100 ARG A N 1
ATOM 756 C CA . ARG A 1 100 ? 8.376 -0.729 -24.337 1.00 49.03 100 ARG A CA 1
ATOM 757 C C . ARG A 1 100 ? 8.577 -0.024 -25.676 1.00 49.03 100 ARG A C 1
ATOM 759 O O . ARG A 1 100 ? 7.933 -0.360 -26.662 1.00 49.03 100 ARG A O 1
ATOM 766 N N . SER A 1 101 ? 9.428 1.004 -25.727 1.00 48.75 101 SER A N 1
ATOM 767 C CA . SER A 1 101 ? 9.917 1.432 -27.033 1.00 48.75 101 SER A CA 1
ATOM 768 C C . SER A 1 101 ? 10.667 0.233 -27.606 1.00 48.75 101 SER A C 1
ATOM 770 O O . SER A 1 101 ? 11.587 -0.288 -26.978 1.00 48.75 101 SER A O 1
ATOM 772 N N . HIS A 1 102 ? 10.245 -0.244 -28.778 1.00 48.97 102 HIS A N 1
ATOM 773 C CA . HIS A 1 102 ? 10.878 -1.369 -29.476 1.00 48.97 102 HIS A CA 1
ATOM 774 C C . HIS A 1 102 ? 12.378 -1.147 -29.739 1.00 48.97 102 HIS A C 1
ATOM 776 O O . HIS A 1 102 ? 13.103 -2.093 -30.032 1.00 48.97 102 HIS A O 1
ATOM 782 N N . GLN A 1 103 ? 12.854 0.086 -29.573 1.00 49.16 103 GLN A N 1
ATOM 783 C CA . GLN A 1 103 ? 14.258 0.405 -29.395 1.00 49.16 103 GLN A CA 1
ATOM 784 C C . GLN A 1 103 ? 14.506 0.778 -27.927 1.00 49.16 103 GLN A C 1
ATOM 786 O O . GLN A 1 103 ? 14.086 1.859 -27.498 1.00 49.16 103 GLN A O 1
ATOM 791 N N . PRO A 1 104 ? 15.163 -0.080 -27.126 1.00 49.66 104 PRO A N 1
ATOM 792 C CA . PRO A 1 104 ? 15.783 0.375 -25.894 1.00 49.66 104 PRO A CA 1
ATOM 793 C C . PRO A 1 104 ? 16.865 1.378 -26.299 1.00 49.66 104 PRO A C 1
ATOM 795 O O . PRO A 1 104 ? 17.929 0.995 -26.783 1.00 49.66 104 PRO A O 1
ATOM 798 N N . LEU A 1 105 ? 16.579 2.673 -26.165 1.00 54.09 105 LEU A N 1
ATOM 799 C CA . LEU A 1 105 ? 17.602 3.705 -26.265 1.00 54.09 105 LEU A CA 1
ATOM 800 C C . LEU A 1 105 ? 18.567 3.474 -25.096 1.00 54.09 105 LEU A C 1
ATOM 802 O O . LEU A 1 105 ? 18.340 3.937 -23.984 1.00 54.09 105 LEU A O 1
ATOM 806 N N . LEU A 1 106 ? 19.641 2.723 -25.357 1.00 53.28 106 LEU A N 1
ATOM 807 C CA . LEU A 1 106 ? 20.743 2.423 -24.430 1.00 53.28 106 LEU A CA 1
ATOM 808 C C . LEU A 1 106 ? 21.437 3.681 -23.862 1.00 53.28 106 LEU A C 1
ATOM 810 O O . LEU A 1 106 ? 22.353 3.565 -23.047 1.00 53.28 106 LEU A O 1
ATOM 814 N N . ALA A 1 107 ? 21.058 4.875 -24.323 1.00 55.50 107 ALA A N 1
ATOM 815 C CA . ALA A 1 107 ? 21.651 6.137 -23.910 1.00 55.50 107 ALA A CA 1
ATOM 816 C C . ALA A 1 107 ? 21.375 6.448 -22.428 1.00 55.50 107 ALA A C 1
ATOM 818 O O . ALA A 1 107 ? 22.299 6.866 -21.724 1.00 55.50 107 ALA A O 1
ATOM 819 N N . ASP A 1 108 ? 20.179 6.121 -21.931 1.00 55.75 108 ASP A N 1
ATOM 820 C CA . ASP A 1 108 ? 19.779 6.343 -20.540 1.00 55.75 108 ASP A CA 1
ATOM 821 C C . ASP A 1 108 ? 19.863 5.044 -19.733 1.00 55.75 108 ASP A C 1
ATOM 823 O O . ASP A 1 108 ? 18.866 4.426 -19.369 1.00 55.75 108 ASP A O 1
ATOM 827 N N . ASN A 1 109 ? 21.087 4.636 -19.389 1.00 56.00 109 ASN A N 1
ATOM 828 C CA . ASN A 1 109 ? 21.352 3.567 -18.411 1.00 56.00 109 ASN A CA 1
ATOM 829 C C . ASN A 1 109 ? 20.909 3.932 -16.975 1.00 56.00 109 ASN A C 1
ATOM 831 O O . ASN A 1 109 ? 21.392 3.338 -16.008 1.00 56.00 109 ASN A O 1
ATOM 835 N N . THR A 1 110 ? 20.036 4.925 -16.795 1.00 56.66 110 THR A N 1
ATOM 836 C CA . THR A 1 110 ? 19.450 5.226 -15.494 1.00 56.66 110 THR A CA 1
ATOM 837 C C . THR A 1 110 ? 18.417 4.142 -15.181 1.00 56.66 110 THR A C 1
ATOM 839 O O . THR A 1 110 ? 17.486 3.922 -15.959 1.00 56.66 110 THR A O 1
ATOM 842 N N . PRO A 1 111 ? 18.561 3.409 -14.063 1.00 58.03 111 PRO A N 1
ATOM 843 C CA . PRO A 1 111 ? 17.558 2.440 -13.653 1.00 58.03 111 PRO A CA 1
ATOM 844 C C . PRO A 1 111 ? 16.215 3.158 -13.496 1.00 58.03 111 PRO A C 1
ATOM 846 O O . PRO A 1 111 ? 16.039 3.962 -12.582 1.00 58.03 111 PRO A O 1
ATOM 849 N N . GLN A 1 112 ? 15.264 2.895 -14.393 1.00 60.25 112 GLN A N 1
ATOM 850 C CA . GLN A 1 112 ? 13.917 3.436 -14.250 1.00 60.25 112 GLN A CA 1
ATOM 851 C C . GLN A 1 112 ? 13.220 2.694 -13.111 1.00 60.25 112 GLN A C 1
ATOM 853 O O . GLN A 1 112 ? 12.742 1.567 -13.267 1.00 60.25 112 GLN A O 1
ATOM 858 N N . GLN A 1 113 ? 13.190 3.325 -11.940 1.00 73.00 113 GLN A N 1
ATOM 859 C CA . GLN A 1 113 ? 12.425 2.836 -10.806 1.00 73.00 113 GLN A CA 1
ATOM 860 C C . GLN A 1 113 ? 10.932 2.934 -11.135 1.00 73.00 113 GLN A C 1
ATOM 862 O O . GLN A 1 113 ? 10.418 4.001 -11.474 1.00 73.00 113 GLN A O 1
ATOM 867 N N . ARG A 1 114 ? 10.227 1.801 -11.057 1.00 81.62 114 ARG A N 1
ATOM 868 C CA . ARG A 1 114 ? 8.779 1.747 -11.276 1.00 81.62 114 ARG A CA 1
ATOM 869 C C . ARG A 1 114 ? 8.086 2.602 -10.218 1.00 81.62 114 ARG A C 1
ATOM 871 O O . ARG A 1 114 ? 8.232 2.317 -9.037 1.00 81.62 114 ARG A O 1
ATOM 878 N N . ARG A 1 115 ? 7.313 3.606 -10.634 1.00 87.88 115 ARG A N 1
ATOM 879 C CA . ARG A 1 115 ? 6.525 4.445 -9.721 1.00 87.88 115 ARG A CA 1
ATOM 880 C C . ARG A 1 115 ? 5.287 3.680 -9.262 1.00 87.88 115 ARG A C 1
ATOM 882 O O . ARG A 1 115 ? 4.474 3.260 -10.081 1.00 87.88 115 ARG A O 1
ATOM 889 N N . ILE A 1 116 ? 5.178 3.464 -7.958 1.00 91.81 116 ILE A N 1
ATOM 890 C CA . ILE A 1 116 ? 4.041 2.800 -7.320 1.00 91.81 116 ILE A CA 1
ATOM 891 C C . ILE A 1 116 ? 3.255 3.848 -6.548 1.00 91.81 116 ILE A C 1
ATOM 893 O O . ILE A 1 116 ? 3.842 4.582 -5.754 1.00 91.81 116 ILE A O 1
ATOM 897 N N . PHE A 1 117 ? 1.945 3.889 -6.764 1.00 94.19 117 PHE A N 1
ATOM 898 C CA . PHE A 1 117 ? 1.031 4.808 -6.105 1.00 94.19 117 PHE A CA 1
ATOM 899 C C . PHE A 1 117 ? -0.017 4.051 -5.294 1.00 94.19 117 PHE A C 1
ATOM 901 O O . PHE A 1 117 ? -0.433 2.961 -5.681 1.00 94.19 117 PHE A O 1
ATOM 908 N N . ALA A 1 118 ? -0.469 4.649 -4.197 1.00 96.81 118 ALA A N 1
ATOM 909 C CA . ALA A 1 118 ? -1.612 4.199 -3.417 1.00 96.81 118 ALA A CA 1
ATOM 910 C C . ALA A 1 118 ? -2.557 5.381 -3.200 1.00 96.81 118 ALA A C 1
ATOM 912 O O . ALA A 1 118 ? -2.140 6.432 -2.710 1.00 96.81 118 ALA A O 1
ATOM 913 N N . TYR A 1 119 ? -3.813 5.204 -3.591 1.00 97.25 119 TYR A N 1
ATOM 914 C CA . TYR A 1 119 ? -4.890 6.170 -3.432 1.00 97.25 119 TYR A CA 1
ATOM 915 C C . TYR A 1 119 ? -5.884 5.664 -2.391 1.00 97.25 119 TYR A C 1
ATOM 917 O O . TYR A 1 119 ? -6.188 4.470 -2.375 1.00 97.25 119 TYR A O 1
ATOM 925 N N . ALA A 1 120 ? -6.401 6.557 -1.550 1.00 98.31 120 ALA A N 1
ATOM 926 C CA . ALA A 1 120 ? -7.439 6.233 -0.583 1.00 98.31 120 ALA A CA 1
ATOM 927 C C . ALA A 1 120 ? -8.534 7.300 -0.512 1.00 98.31 120 ALA A C 1
ATOM 929 O O . ALA A 1 120 ? -8.225 8.491 -0.516 1.00 98.31 120 ALA A O 1
ATOM 930 N N . GLU A 1 121 ? -9.783 6.856 -0.362 1.00 97.94 121 GLU A N 1
ATOM 931 C CA . GLU A 1 121 ? -10.927 7.655 0.104 1.00 97.94 121 GLU A CA 1
ATOM 932 C C . GLU A 1 121 ? -11.307 7.153 1.502 1.00 97.94 121 GLU A C 1
ATOM 934 O O . GLU A 1 121 ? -11.346 5.941 1.747 1.00 97.94 121 GLU A O 1
ATOM 939 N N . TYR A 1 122 ? -11.554 8.066 2.439 1.00 98.50 122 TYR A N 1
ATOM 940 C CA . TYR A 1 122 ? -11.855 7.714 3.822 1.00 98.50 122 TYR A CA 1
ATOM 941 C C . TYR A 1 122 ? -12.915 8.627 4.429 1.00 98.50 122 TYR A C 1
ATOM 943 O O . TYR A 1 122 ? -12.933 9.831 4.198 1.00 98.50 122 TYR A O 1
ATOM 951 N N . ASN A 1 123 ? -13.753 8.024 5.263 1.00 97.88 123 ASN A N 1
ATOM 952 C CA . ASN A 1 123 ? -14.724 8.682 6.117 1.00 97.88 123 ASN A CA 1
ATOM 953 C C . ASN A 1 123 ? -14.689 7.966 7.468 1.00 97.88 123 ASN A C 1
ATOM 955 O O . ASN A 1 123 ? -15.070 6.800 7.555 1.00 97.88 123 ASN A O 1
ATOM 959 N N . LEU A 1 124 ? -14.166 8.625 8.496 1.00 97.94 124 LEU A N 1
ATOM 960 C CA . LEU A 1 124 ? -13.956 8.064 9.823 1.00 97.94 124 LEU A CA 1
ATOM 961 C C . LEU A 1 124 ? -14.740 8.860 10.860 1.00 97.94 124 LEU A C 1
ATOM 963 O O . LEU A 1 124 ? -14.718 10.092 10.885 1.00 97.94 124 LEU A O 1
ATOM 967 N N . VAL A 1 125 ? -15.420 8.138 11.742 1.00 96.38 125 VAL A N 1
ATOM 968 C CA . VAL A 1 125 ? -16.262 8.706 12.797 1.00 96.38 125 VAL A CA 1
ATOM 969 C C . VAL A 1 125 ? -16.086 7.934 14.092 1.00 96.38 125 VAL A C 1
ATOM 971 O O . VAL A 1 125 ? -15.726 6.761 14.096 1.00 96.38 125 VAL A O 1
ATOM 974 N N . ARG A 1 126 ? -16.381 8.576 15.216 1.00 94.88 126 ARG A N 1
ATOM 975 C CA . ARG A 1 126 ? -16.400 7.932 16.531 1.00 94.88 126 ARG A CA 1
ATOM 976 C C . ARG A 1 126 ? -17.784 7.327 16.770 1.00 94.88 126 ARG A C 1
ATOM 978 O O . ARG A 1 126 ? -18.768 8.056 16.753 1.00 94.88 126 ARG A O 1
ATOM 985 N N . ILE A 1 127 ? -17.875 6.011 16.964 1.00 93.88 127 ILE A N 1
ATOM 986 C CA . ILE A 1 127 ? -19.153 5.284 17.102 1.00 93.88 127 ILE A CA 1
ATOM 987 C C . ILE A 1 127 ? -19.785 5.530 18.472 1.00 93.88 127 ILE A C 1
ATOM 989 O O . ILE A 1 127 ? -20.994 5.705 18.585 1.00 93.88 127 ILE A O 1
ATOM 993 N N . ALA A 1 128 ? -18.964 5.536 19.518 1.00 81.38 128 ALA A N 1
ATOM 994 C CA . ALA A 1 128 ? -19.408 5.745 20.884 1.00 81.38 128 ALA A CA 1
ATOM 995 C C . ALA A 1 128 ? -18.405 6.661 21.575 1.00 81.38 128 ALA A C 1
ATOM 997 O O . ALA A 1 128 ? -17.289 6.241 21.876 1.00 81.38 128 ALA A O 1
ATOM 998 N N . ALA A 1 129 ? -18.779 7.915 21.822 1.00 66.12 129 ALA A N 1
ATOM 999 C CA . ALA A 1 129 ? -18.041 8.731 22.771 1.00 66.12 129 ALA A CA 1
ATOM 1000 C C . ALA A 1 129 ? -18.955 9.616 23.623 1.00 66.12 129 ALA A C 1
ATOM 1002 O O . ALA A 1 129 ? -19.995 10.073 23.141 1.00 66.12 129 ALA A O 1
ATOM 1003 N N . PRO A 1 130 ? -18.556 9.853 24.887 1.00 63.50 130 PRO A N 1
ATOM 1004 C CA . PRO A 1 130 ? -19.211 10.790 25.785 1.00 63.50 130 PRO A CA 1
ATOM 1005 C C . PRO A 1 130 ? -19.156 12.226 25.244 1.00 63.50 130 PRO A C 1
ATOM 1007 O O . PRO A 1 130 ? -18.295 12.581 24.447 1.00 63.50 130 PRO A O 1
ATOM 1010 N N . ILE A 1 131 ? -20.106 13.023 25.727 1.00 61.59 131 ILE A N 1
ATOM 1011 C CA . ILE A 1 131 ? -20.412 14.438 25.464 1.00 61.59 131 ILE A CA 1
ATOM 1012 C C . ILE A 1 131 ? -19.210 15.271 24.955 1.00 61.59 131 ILE A C 1
ATOM 1014 O O . ILE A 1 131 ? -18.370 15.705 25.740 1.00 61.59 131 ILE A O 1
ATOM 1018 N N . GLY A 1 132 ? -19.195 15.549 23.644 1.00 70.81 132 GLY A N 1
ATOM 1019 C CA . GLY A 1 132 ? -18.302 16.511 22.977 1.00 70.81 132 GLY A CA 1
ATOM 1020 C C . GLY A 1 132 ? -17.683 15.951 21.687 1.00 70.81 132 GLY A C 1
ATOM 1021 O O . GLY A 1 132 ? -16.831 15.069 21.776 1.00 70.81 132 GLY A O 1
ATOM 1022 N N . PRO A 1 133 ? -18.085 16.406 20.485 1.00 63.72 133 PRO A N 1
ATOM 1023 C CA . PRO A 1 133 ? -17.712 15.705 19.262 1.00 63.72 133 PRO A CA 1
ATOM 1024 C C . PRO A 1 133 ? -16.358 16.179 18.702 1.00 63.72 133 PRO A C 1
ATOM 1026 O O . PRO A 1 133 ? -16.246 17.343 18.307 1.00 63.72 133 PRO A O 1
ATOM 1029 N N . PRO A 1 134 ? -15.354 15.290 18.551 1.00 76.38 134 PRO A N 1
ATOM 1030 C CA . PRO A 1 134 ? -14.454 15.401 17.412 1.00 76.38 134 PRO A CA 1
ATOM 1031 C C . PRO A 1 134 ? -15.296 15.285 16.133 1.00 76.38 134 PRO A C 1
ATOM 1033 O O . PRO A 1 134 ? -16.180 14.429 16.031 1.00 76.38 134 PRO A O 1
ATOM 1036 N N . GLY A 1 135 ? -15.073 16.195 15.185 1.00 86.44 135 GLY A N 1
ATOM 1037 C CA . GLY A 1 135 ? -15.779 16.181 13.905 1.00 86.44 135 GLY A CA 1
ATOM 1038 C C . GLY A 1 135 ? -15.466 14.916 13.094 1.00 86.44 135 GLY A C 1
ATOM 1039 O O . GLY A 1 135 ? -14.439 14.275 13.332 1.00 86.44 135 GLY A O 1
ATOM 1040 N N . PRO A 1 136 ? -16.330 14.543 12.133 1.00 93.94 136 PRO A N 1
ATOM 1041 C CA . PRO A 1 136 ? -16.015 13.472 11.195 1.00 93.94 136 PRO A CA 1
ATOM 1042 C C . PRO A 1 136 ? -14.718 13.796 10.442 1.00 93.94 136 PRO A C 1
ATOM 1044 O O . PRO A 1 136 ? -14.489 14.940 10.043 1.00 93.94 136 PRO A O 1
ATOM 1047 N N . LEU A 1 137 ? -13.879 12.783 10.239 1.00 96.12 137 LEU A N 1
ATOM 1048 C CA . LEU A 1 137 ? -12.671 12.878 9.428 1.00 96.12 137 LEU A CA 1
ATOM 1049 C C . LEU A 1 137 ? -12.974 12.303 8.044 1.00 96.12 137 LEU A C 1
ATOM 1051 O O . LEU A 1 137 ? -13.056 11.090 7.877 1.00 96.12 137 LEU A O 1
ATOM 1055 N N . ASP A 1 138 ? -13.129 13.179 7.061 1.00 97.50 138 ASP A N 1
ATOM 1056 C CA . ASP A 1 138 ? -13.432 12.819 5.678 1.00 97.50 138 ASP A CA 1
ATOM 1057 C C . ASP A 1 138 ? -12.347 13.348 4.738 1.00 97.50 138 ASP A C 1
ATOM 1059 O O . ASP A 1 138 ? -11.802 14.436 4.955 1.00 97.50 138 ASP A O 1
ATOM 1063 N N . GLY A 1 139 ? -11.993 12.572 3.716 1.00 96.69 139 GLY A N 1
ATOM 1064 C CA . GLY A 1 139 ? -11.060 13.040 2.708 1.00 96.69 139 GLY A CA 1
ATOM 1065 C C . GLY A 1 139 ? -10.537 11.974 1.760 1.00 96.69 139 GLY A C 1
ATOM 1066 O O . GLY A 1 139 ? -11.022 10.847 1.666 1.00 96.69 139 GLY A O 1
ATOM 1067 N N . ARG A 1 140 ? -9.501 12.380 1.029 1.00 96.88 140 ARG A N 1
ATOM 1068 C CA . ARG A 1 140 ? -8.803 11.568 0.035 1.00 96.88 140 ARG A CA 1
ATOM 1069 C C . ARG A 1 140 ? -7.303 11.803 0.119 1.00 96.88 140 ARG A C 1
ATOM 1071 O O . ARG A 1 140 ? -6.867 12.920 0.399 1.00 96.88 140 ARG A O 1
ATOM 1078 N N . MET A 1 141 ? -6.508 10.777 -0.159 1.00 96.31 141 MET A N 1
ATOM 1079 C CA . MET A 1 141 ? -5.049 10.885 -0.178 1.00 96.31 141 MET A CA 1
ATOM 1080 C C . MET A 1 141 ? -4.425 10.048 -1.289 1.00 96.31 141 MET A C 1
ATOM 1082 O O . MET A 1 141 ? -4.920 8.981 -1.635 1.00 96.31 141 MET A O 1
ATOM 1086 N N . LEU A 1 142 ? -3.308 10.537 -1.825 1.00 95.06 142 LEU A N 1
ATOM 1087 C CA . LEU A 1 142 ? -2.484 9.843 -2.808 1.00 95.06 142 LEU A CA 1
ATOM 1088 C C . LEU A 1 142 ? -1.038 9.837 -2.314 1.00 95.06 142 LEU A C 1
ATOM 1090 O O . LEU A 1 142 ? -0.481 10.889 -1.981 1.00 95.06 142 LEU A O 1
ATOM 1094 N N . ARG A 1 143 ? -0.413 8.662 -2.288 1.00 94.38 143 ARG A N 1
ATOM 1095 C CA . ARG A 1 143 ? 1.007 8.508 -1.965 1.00 94.38 143 ARG A CA 1
ATOM 1096 C C . ARG A 1 143 ? 1.732 7.782 -3.070 1.00 94.38 143 ARG A C 1
ATOM 1098 O O . ARG A 1 143 ? 1.173 6.915 -3.730 1.00 94.38 143 ARG A O 1
ATOM 1105 N N . GLU A 1 144 ? 2.995 8.140 -3.229 1.00 93.81 144 GLU A N 1
ATOM 1106 C CA . GLU A 1 144 ? 3.939 7.446 -4.088 1.00 93.81 144 GLU A CA 1
ATOM 1107 C C . GLU A 1 144 ? 4.967 6.736 -3.207 1.00 93.81 144 GLU A C 1
ATOM 1109 O O . GLU A 1 144 ? 5.367 7.254 -2.162 1.00 93.81 144 GLU A O 1
ATOM 1114 N N . HIS A 1 145 ? 5.398 5.550 -3.624 1.00 92.31 145 HIS A N 1
ATOM 1115 C CA . HIS A 1 145 ? 6.460 4.825 -2.946 1.00 92.31 145 HIS A CA 1
ATOM 1116 C C . HIS A 1 145 ? 7.786 5.602 -2.984 1.00 92.31 145 HIS A C 1
ATOM 1118 O O . HIS A 1 145 ? 8.031 6.418 -3.873 1.00 92.31 145 HIS A O 1
ATOM 1124 N N . GLY A 1 146 ? 8.667 5.290 -2.039 1.00 90.25 146 GLY A N 1
ATOM 1125 C CA . GLY A 1 146 ? 9.962 5.943 -1.899 1.00 90.25 146 GLY A CA 1
ATOM 1126 C C . GLY A 1 146 ? 9.981 6.994 -0.794 1.00 90.25 146 GLY A C 1
ATOM 1127 O O . GLY A 1 146 ? 8.971 7.308 -0.160 1.00 90.25 146 GLY A O 1
ATOM 1128 N N . PHE A 1 147 ? 11.182 7.494 -0.519 1.00 84.88 147 PHE A N 1
ATOM 1129 C CA . PHE A 1 147 ? 11.416 8.460 0.543 1.00 84.88 147 PHE A CA 1
ATOM 1130 C C . PHE A 1 147 ? 10.978 9.855 0.093 1.00 84.88 147 PHE A C 1
ATOM 1132 O O . PHE A 1 147 ? 11.543 10.417 -0.840 1.00 84.88 147 PHE A O 1
ATOM 1139 N N . GLN A 1 148 ? 9.991 10.425 0.782 1.00 78.88 148 GLN A N 1
ATOM 1140 C CA . GLN A 1 148 ? 9.489 11.778 0.520 1.00 78.88 148 GLN A CA 1
ATOM 1141 C C . GLN A 1 148 ? 9.898 12.765 1.629 1.00 78.88 148 GLN A C 1
ATOM 1143 O O . GLN A 1 148 ? 9.135 13.662 1.974 1.00 78.88 148 GLN A O 1
ATOM 1148 N N . GLY A 1 149 ? 11.076 12.575 2.232 1.00 82.69 149 GLY A N 1
ATOM 1149 C CA . GLY A 1 149 ? 11.583 13.420 3.317 1.00 82.69 149 GLY A CA 1
ATOM 1150 C C . GLY A 1 149 ? 11.414 12.824 4.718 1.00 82.69 149 GLY A C 1
ATOM 1151 O O . GLY A 1 149 ? 10.837 11.751 4.902 1.00 82.69 149 GLY A O 1
ATOM 1152 N N . LEU A 1 150 ? 11.962 13.528 5.718 1.00 72.31 150 LEU A N 1
ATOM 1153 C CA . LEU A 1 150 ? 11.833 13.167 7.131 1.00 72.31 150 LEU A CA 1
ATOM 1154 C C . LEU A 1 150 ? 10.375 13.324 7.551 1.00 72.31 150 LEU A C 1
ATOM 1156 O O . LEU A 1 150 ? 9.866 14.435 7.686 1.00 72.31 150 LEU A O 1
ATOM 1160 N N . ARG A 1 151 ? 9.699 12.198 7.751 1.00 68.12 151 ARG A N 1
ATOM 1161 C CA . ARG A 1 151 ? 8.307 12.195 8.181 1.00 68.12 151 ARG A CA 1
ATOM 1162 C C . ARG A 1 151 ? 8.229 12.025 9.685 1.00 68.12 151 ARG A C 1
ATOM 1164 O O . ARG A 1 151 ? 8.780 11.079 10.241 1.00 68.12 151 ARG A O 1
ATOM 1171 N N . MET A 1 152 ? 7.511 12.935 10.332 1.00 64.00 152 MET A N 1
ATOM 1172 C CA . MET A 1 152 ? 7.223 12.873 11.763 1.00 64.00 152 MET A CA 1
ATOM 1173 C C . MET A 1 152 ? 6.051 11.922 12.035 1.00 64.00 152 MET A C 1
ATOM 1175 O O . MET A 1 152 ? 5.062 12.335 12.626 1.00 64.00 152 MET A O 1
ATOM 1179 N N . TRP A 1 153 ? 6.118 10.669 11.581 1.00 66.19 153 TRP A N 1
ATOM 1180 C CA . TRP A 1 153 ? 5.139 9.658 11.994 1.00 66.19 153 TRP A CA 1
ATOM 1181 C C . TRP A 1 153 ? 5.354 9.381 13.481 1.00 66.19 153 TRP A C 1
ATOM 1183 O O . TRP A 1 153 ? 6.355 8.770 13.857 1.00 66.19 153 TRP A O 1
ATOM 1193 N N . GLN A 1 154 ? 4.476 9.890 14.343 1.00 60.09 154 GLN A N 1
ATOM 1194 C CA . GLN A 1 154 ? 4.835 10.031 15.759 1.00 60.09 154 GLN A CA 1
ATOM 1195 C C . GLN A 1 154 ? 4.547 8.781 16.591 1.00 60.09 154 GLN A C 1
ATOM 1197 O O . GLN A 1 154 ? 5.242 8.538 17.575 1.00 60.09 154 GLN A O 1
ATOM 1202 N N . LYS A 1 155 ? 3.539 7.978 16.221 1.00 77.44 155 LYS A N 1
ATOM 1203 C CA . LYS A 1 155 ? 3.034 6.915 17.109 1.00 77.44 155 LYS A CA 1
ATOM 1204 C C . LYS A 1 155 ? 3.403 5.489 16.714 1.00 77.44 155 LYS A C 1
ATOM 1206 O O . LYS A 1 155 ? 3.369 4.609 17.574 1.00 77.44 155 LYS A O 1
ATOM 1211 N N . GLY A 1 156 ? 3.781 5.247 15.455 1.00 88.94 156 GLY A N 1
ATOM 1212 C CA . GLY A 1 156 ? 4.137 3.902 14.984 1.00 88.94 156 GLY A CA 1
ATOM 1213 C C . GLY A 1 156 ? 2.986 2.905 15.152 1.00 88.94 156 GLY A C 1
ATOM 1214 O O . GLY A 1 156 ? 3.177 1.821 15.707 1.00 88.94 156 GLY A O 1
ATOM 1215 N N . TRP A 1 157 ? 1.783 3.305 14.727 1.00 94.31 157 TRP A N 1
ATOM 1216 C CA . TRP A 1 157 ? 0.562 2.499 14.823 1.00 94.31 157 TRP A CA 1
ATOM 1217 C C . TRP A 1 157 ? 0.685 1.163 14.096 1.00 94.31 157 TRP A C 1
ATOM 1219 O O . TRP A 1 157 ? 0.242 0.134 14.604 1.00 94.31 157 TRP A O 1
ATOM 1229 N N . LEU A 1 158 ? 1.311 1.191 12.918 1.00 95.94 158 LEU A N 1
ATOM 1230 C CA . LEU A 1 158 ? 1.578 0.022 12.093 1.00 95.94 158 LEU A CA 1
ATOM 1231 C C . LEU A 1 158 ? 3.073 -0.290 12.108 1.00 95.94 158 LEU A C 1
ATOM 1233 O O . LEU A 1 158 ? 3.917 0.606 12.183 1.00 95.94 158 LEU A O 1
ATOM 1237 N N . ARG A 1 159 ? 3.414 -1.573 11.980 1.00 95.31 159 ARG A N 1
ATOM 1238 C CA . ARG A 1 159 ? 4.800 -2.026 11.875 1.00 95.31 159 ARG A CA 1
ATOM 1239 C C . ARG A 1 159 ? 5.064 -2.609 10.496 1.00 95.31 159 ARG A C 1
ATOM 1241 O O . ARG A 1 159 ? 4.413 -3.570 10.082 1.00 95.31 159 ARG A O 1
ATOM 1248 N N . ALA A 1 160 ? 6.044 -2.040 9.797 1.00 94.31 160 ALA A N 1
ATOM 1249 C CA . ALA A 1 160 ? 6.527 -2.603 8.545 1.00 94.31 160 ALA A CA 1
ATOM 1250 C C . ALA A 1 160 ? 7.168 -3.969 8.825 1.00 94.31 160 ALA A C 1
ATOM 1252 O O . ALA A 1 160 ? 8.001 -4.110 9.725 1.00 94.31 160 ALA A O 1
ATOM 1253 N N . VAL A 1 161 ? 6.761 -4.984 8.068 1.00 94.38 161 VAL A N 1
ATOM 1254 C CA . VAL A 1 161 ? 7.269 -6.346 8.237 1.00 94.38 161 VAL A CA 1
ATOM 1255 C C . VAL A 1 161 ? 8.478 -6.552 7.340 1.00 94.38 161 VAL A C 1
ATOM 1257 O O . VAL A 1 161 ? 8.404 -6.341 6.127 1.00 94.38 161 VAL A O 1
ATOM 1260 N N . THR A 1 162 ? 9.584 -7.000 7.926 1.00 92.56 162 THR A N 1
ATOM 1261 C CA . THR A 1 162 ? 10.774 -7.402 7.176 1.00 92.56 162 THR A CA 1
ATOM 1262 C C . THR A 1 162 ? 10.539 -8.771 6.545 1.00 92.56 162 THR A C 1
ATOM 1264 O O . THR A 1 162 ? 10.308 -9.759 7.242 1.00 92.56 162 THR A O 1
ATOM 1267 N N . LEU A 1 163 ? 10.599 -8.838 5.216 1.00 91.00 163 LEU A N 1
ATOM 1268 C CA . LEU A 1 163 ? 10.393 -10.083 4.478 1.00 91.00 163 LEU A CA 1
ATOM 1269 C C . LEU A 1 163 ? 11.708 -10.874 4.360 1.00 91.00 163 LEU A C 1
ATOM 1271 O O . LEU A 1 163 ? 12.753 -10.265 4.118 1.00 91.00 163 LEU A O 1
ATOM 1275 N N . PRO A 1 164 ? 11.681 -12.221 4.436 1.00 87.06 164 PRO A N 1
ATOM 1276 C CA . PRO A 1 164 ? 12.889 -13.042 4.307 1.00 87.06 164 PRO A CA 1
ATOM 1277 C C . PRO A 1 164 ? 13.608 -12.898 2.962 1.00 87.06 164 PRO A C 1
ATOM 1279 O O . PRO A 1 164 ? 14.814 -13.112 2.893 1.00 87.06 164 PRO A O 1
ATOM 1282 N N . VAL A 1 165 ? 12.875 -12.565 1.893 1.00 88.06 165 VAL A N 1
ATOM 1283 C CA . VAL A 1 165 ? 13.427 -12.481 0.533 1.00 88.06 165 VAL A CA 1
ATOM 1284 C C . VAL A 1 165 ? 14.329 -11.259 0.341 1.00 88.06 165 VAL A C 1
ATOM 1286 O O . VAL A 1 165 ? 15.287 -11.340 -0.413 1.00 88.06 165 VAL A O 1
ATOM 1289 N N . ASN A 1 166 ? 14.053 -10.154 1.045 1.00 86.31 166 ASN A N 1
ATOM 1290 C CA . ASN A 1 166 ? 14.726 -8.867 0.866 1.00 86.31 166 ASN A CA 1
ATOM 1291 C C . ASN A 1 166 ? 14.726 -8.075 2.183 1.00 86.31 166 ASN A C 1
ATOM 1293 O O . ASN A 1 166 ? 14.000 -7.090 2.332 1.00 86.31 166 ASN A O 1
ATOM 1297 N N . ALA A 1 167 ? 15.541 -8.511 3.148 1.00 89.38 167 ALA A N 1
ATOM 1298 C CA . ALA A 1 167 ? 15.573 -7.923 4.490 1.00 89.38 167 ALA A CA 1
ATOM 1299 C C . ALA A 1 167 ? 16.126 -6.484 4.536 1.00 89.38 167 ALA A C 1
ATOM 1301 O O . ALA A 1 167 ? 15.882 -5.765 5.500 1.00 89.38 167 ALA A O 1
ATOM 1302 N N . HIS A 1 168 ? 16.856 -6.065 3.498 1.00 90.94 168 HIS A N 1
ATOM 1303 C CA . HIS A 1 168 ? 17.462 -4.732 3.394 1.00 90.94 168 HIS A CA 1
ATOM 1304 C C . HIS A 1 168 ? 16.528 -3.673 2.800 1.00 90.94 168 HIS A C 1
ATOM 1306 O O . HIS A 1 168 ? 16.871 -2.495 2.795 1.00 90.94 168 HIS A O 1
ATOM 1312 N N . VAL A 1 169 ? 15.371 -4.077 2.269 1.00 91.06 169 VAL A N 1
ATOM 1313 C CA . VAL A 1 169 ? 14.402 -3.130 1.718 1.00 91.06 169 VAL A CA 1
ATOM 1314 C C . VAL A 1 169 ? 13.582 -2.563 2.865 1.00 91.06 169 VAL A C 1
ATOM 1316 O O . VAL A 1 169 ? 12.854 -3.299 3.534 1.00 91.06 169 VAL A O 1
ATOM 1319 N N . ASP A 1 170 ? 13.668 -1.250 3.060 1.00 93.31 170 ASP A N 1
ATOM 1320 C CA . ASP A 1 170 ? 12.773 -0.544 3.965 1.00 93.31 170 ASP A CA 1
ATOM 1321 C C . ASP A 1 170 ? 11.354 -0.550 3.383 1.00 93.31 170 ASP A C 1
ATOM 1323 O O . ASP A 1 170 ? 11.061 0.085 2.374 1.00 93.31 170 ASP A O 1
ATOM 1327 N N . ARG A 1 171 ? 10.459 -1.317 4.003 1.00 94.50 171 ARG A N 1
ATOM 1328 C CA . ARG A 1 171 ? 9.061 -1.425 3.565 1.00 94.50 171 ARG A CA 1
ATOM 1329 C C . ARG A 1 171 ? 8.170 -0.335 4.159 1.00 94.50 171 ARG A C 1
ATOM 1331 O O . ARG A 1 171 ? 7.020 -0.221 3.748 1.00 94.50 171 ARG A O 1
ATOM 1338 N N . SER A 1 172 ? 8.692 0.498 5.064 1.00 94.12 172 SER A N 1
ATOM 1339 C CA . SER A 1 172 ? 7.960 1.667 5.568 1.00 94.12 172 SER A CA 1
ATOM 1340 C C . SER A 1 172 ? 7.777 2.750 4.497 1.00 94.12 172 SER A C 1
ATOM 1342 O O . SER A 1 172 ? 6.875 3.581 4.600 1.00 94.12 172 SER A O 1
ATOM 1344 N N . VAL A 1 173 ? 8.578 2.702 3.424 1.00 94.44 173 VAL A N 1
ATOM 1345 C CA . VAL A 1 173 ? 8.462 3.604 2.271 1.00 94.44 173 VAL A CA 1
ATOM 1346 C C . VAL A 1 173 ? 7.593 3.048 1.136 1.00 94.44 173 VAL A C 1
ATOM 1348 O O . VAL A 1 173 ? 7.512 3.675 0.081 1.00 94.44 173 VAL A O 1
ATOM 1351 N N . CYS A 1 174 ? 6.907 1.916 1.311 1.00 95.69 174 CYS A N 1
ATOM 1352 C CA . CYS A 1 174 ? 5.890 1.478 0.351 1.00 95.69 174 CYS A CA 1
ATOM 1353 C C . CYS A 1 174 ? 4.663 2.405 0.397 1.00 95.69 174 CYS A C 1
ATOM 1355 O O . CYS A 1 174 ? 4.252 2.823 1.478 1.00 95.69 174 CYS A O 1
ATOM 1357 N N . ALA A 1 175 ? 4.066 2.721 -0.756 1.00 95.88 175 ALA A N 1
ATOM 1358 C CA . ALA A 1 175 ? 2.968 3.689 -0.851 1.00 95.88 175 ALA A CA 1
ATOM 1359 C C . ALA A 1 175 ? 1.769 3.298 0.032 1.00 95.88 175 ALA A C 1
ATOM 1361 O O . ALA A 1 175 ? 1.191 4.134 0.719 1.00 95.88 175 ALA A O 1
ATOM 1362 N N . GLU A 1 176 ? 1.447 2.008 0.059 1.00 97.75 176 GLU A N 1
ATOM 1363 C CA . GLU A 1 176 ? 0.357 1.411 0.824 1.00 97.75 176 GLU A CA 1
ATOM 1364 C C . 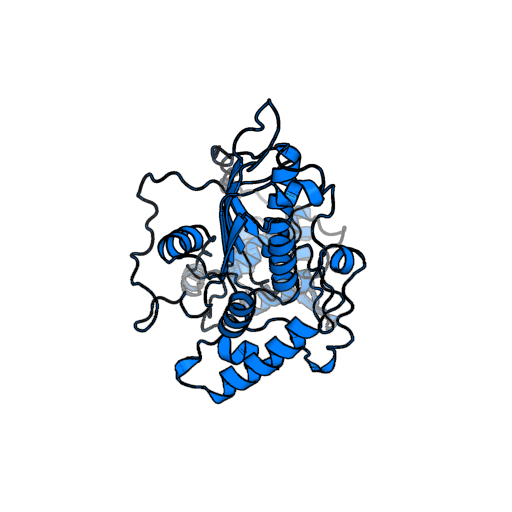GLU A 1 176 ? 0.583 1.558 2.328 1.00 97.75 176 GLU A C 1
ATOM 1366 O O . GLU A 1 176 ? -0.309 1.990 3.053 1.00 97.75 176 GLU A O 1
ATOM 1371 N N . PHE A 1 177 ? 1.796 1.237 2.795 1.00 97.06 177 PHE A N 1
ATOM 1372 C CA . PHE A 1 177 ? 2.160 1.393 4.201 1.00 97.06 177 PHE A CA 1
ATOM 1373 C C . PHE A 1 177 ? 2.037 2.856 4.627 1.00 97.06 177 PHE A C 1
ATOM 1375 O O . PHE A 1 177 ? 1.476 3.150 5.679 1.00 97.06 177 PHE A O 1
ATOM 1382 N N . GLN A 1 178 ? 2.529 3.772 3.788 1.00 95.31 178 GLN A N 1
ATOM 1383 C CA . GLN A 1 178 ? 2.459 5.204 4.050 1.00 95.31 178 GLN A CA 1
ATOM 1384 C C . GLN A 1 178 ? 1.009 5.695 4.163 1.00 95.31 178 GLN A C 1
ATOM 1386 O O . GLN A 1 178 ? 0.699 6.375 5.133 1.00 95.31 178 GLN A O 1
ATOM 1391 N N . VAL A 1 179 ? 0.129 5.326 3.222 1.00 96.44 179 VAL A N 1
ATOM 1392 C CA . VAL A 1 179 ? -1.307 5.672 3.259 1.00 96.44 179 VAL A CA 1
ATOM 1393 C C . VAL A 1 179 ? -1.957 5.175 4.546 1.00 96.44 179 VAL A C 1
ATOM 1395 O O . VAL A 1 179 ? -2.586 5.948 5.262 1.00 96.44 179 VAL A O 1
ATOM 1398 N N . LEU A 1 180 ? -1.785 3.892 4.871 1.00 97.75 180 LEU A N 1
ATOM 1399 C CA . LEU A 1 180 ? -2.442 3.300 6.035 1.00 97.75 180 LEU A CA 1
ATOM 1400 C C . LEU A 1 180 ? -1.923 3.895 7.346 1.00 97.75 180 LEU A C 1
ATOM 1402 O O . LEU A 1 180 ? -2.709 4.168 8.247 1.00 97.75 180 LEU A O 1
ATOM 1406 N N . ASN A 1 181 ? -0.615 4.132 7.452 1.00 96.12 181 ASN A N 1
ATOM 1407 C CA . ASN A 1 181 ? -0.042 4.748 8.643 1.00 96.12 181 ASN A CA 1
ATOM 1408 C C . ASN A 1 181 ? -0.466 6.221 8.784 1.00 96.12 181 ASN A C 1
ATOM 1410 O O . ASN A 1 181 ? -0.690 6.684 9.900 1.00 96.12 181 ASN A O 1
ATOM 1414 N N . GLU A 1 182 ? -0.631 6.940 7.670 1.00 95.06 182 GLU A N 1
ATOM 1415 C CA . GLU A 1 182 ? -1.151 8.309 7.675 1.00 95.06 182 GLU A CA 1
ATOM 1416 C C . GLU A 1 182 ? -2.598 8.389 8.133 1.00 95.06 182 GLU A C 1
ATOM 1418 O O . GLU A 1 182 ? -2.931 9.264 8.926 1.00 95.06 182 GLU A O 1
ATOM 1423 N N . LEU A 1 183 ? -3.446 7.457 7.701 1.00 96.75 183 LEU A N 1
ATOM 1424 C CA . LEU A 1 183 ? -4.822 7.368 8.187 1.00 96.75 183 LEU A CA 1
ATOM 1425 C C . LEU A 1 183 ? -4.875 7.176 9.708 1.00 96.75 183 LEU A C 1
ATOM 1427 O O . LEU A 1 183 ? -5.684 7.823 10.373 1.00 96.75 183 LEU A O 1
ATOM 1431 N N . CYS A 1 184 ? -3.988 6.349 10.273 1.00 96.88 184 CYS A N 1
ATOM 1432 C CA . CYS A 1 184 ? -3.882 6.188 11.724 1.00 96.88 184 CYS A CA 1
ATOM 1433 C C . CYS A 1 184 ? -3.484 7.501 12.422 1.00 96.88 184 CYS A C 1
ATOM 1435 O O . CYS A 1 184 ? -4.062 7.864 13.447 1.00 96.88 184 CYS A O 1
ATOM 1437 N N . ASP A 1 185 ? -2.515 8.230 11.866 1.00 94.12 185 ASP A N 1
ATOM 1438 C CA . ASP A 1 185 ? -2.069 9.508 12.426 1.00 94.12 185 ASP A CA 1
ATOM 1439 C C . ASP A 1 185 ? -3.130 10.608 12.287 1.00 94.12 185 ASP A C 1
ATOM 1441 O O . ASP A 1 185 ? -3.312 11.387 13.220 1.00 94.12 185 ASP A O 1
ATOM 1445 N N . LEU A 1 186 ? -3.893 10.641 11.192 1.00 94.75 186 LEU A N 1
ATOM 1446 C CA . LEU A 1 186 ? -5.024 11.558 11.030 1.00 94.75 186 LEU A CA 1
ATOM 1447 C C . LEU A 1 186 ? -6.146 11.253 12.029 1.00 94.75 186 LEU A C 1
ATOM 1449 O O . LEU A 1 186 ? -6.700 12.180 12.623 1.00 94.75 186 LEU A O 1
ATOM 1453 N N . ALA A 1 187 ? -6.462 9.976 12.270 1.00 95.31 187 ALA A N 1
ATOM 1454 C CA . ALA A 1 187 ? -7.427 9.584 13.299 1.00 95.31 187 ALA A CA 1
ATOM 1455 C C . ALA A 1 187 ? -6.983 10.046 14.700 1.00 95.31 187 ALA A C 1
ATOM 1457 O O . ALA A 1 187 ? -7.799 10.505 15.499 1.00 95.31 187 ALA A O 1
ATOM 1458 N N . HIS A 1 188 ? -5.682 10.005 14.983 1.00 93.88 188 HIS A N 1
ATOM 1459 C CA . HIS A 1 188 ? -5.135 10.551 16.221 1.00 93.88 188 HIS A CA 1
ATOM 1460 C C . HIS A 1 188 ? -5.211 12.079 16.290 1.00 93.88 188 HIS A C 1
ATOM 1462 O O . HIS A 1 188 ? -5.727 12.627 17.259 1.00 93.88 188 HIS A O 1
ATOM 1468 N N . GLN A 1 189 ? -4.740 12.775 15.256 1.00 92.12 189 GLN A N 1
ATOM 1469 C CA . GLN A 1 189 ? -4.705 14.241 15.211 1.00 92.12 189 GLN A CA 1
ATOM 1470 C C . GLN A 1 189 ? -6.103 14.870 15.262 1.00 92.12 189 GLN A C 1
ATOM 1472 O O . GLN A 1 189 ? -6.268 15.964 15.794 1.00 92.12 189 GLN A O 1
ATOM 1477 N N . SER A 1 190 ? -7.111 14.178 14.728 1.00 92.81 190 SER A N 1
ATOM 1478 C CA . SER A 1 190 ? -8.520 14.590 14.791 1.00 92.81 190 SER A CA 1
ATOM 1479 C C . SER A 1 190 ? -9.202 14.263 16.125 1.00 92.81 190 SER A C 1
ATOM 1481 O O . SER A 1 190 ? -10.376 14.583 16.302 1.00 92.81 190 SER A O 1
ATOM 1483 N N . GLY A 1 191 ? -8.495 13.635 17.073 1.00 92.81 191 GLY A N 1
ATOM 1484 C CA . GLY A 1 191 ? -9.052 13.231 18.364 1.00 92.81 191 GLY A CA 1
ATOM 1485 C C . GLY A 1 191 ? -10.055 12.077 18.270 1.00 92.81 191 GLY A C 1
ATOM 1486 O O . GLY A 1 191 ? -10.830 11.862 19.204 1.00 92.81 191 GLY A O 1
ATOM 1487 N N . LEU A 1 192 ? -10.075 11.330 17.157 1.00 93.81 192 LEU A N 1
ATOM 1488 C CA . LEU A 1 192 ? -10.917 10.141 17.022 1.00 93.81 192 LEU A CA 1
ATOM 1489 C C . LEU A 1 192 ? -10.394 8.993 17.894 1.00 93.81 192 LEU A C 1
ATOM 1491 O O . LEU A 1 192 ? -11.197 8.301 18.525 1.00 93.81 192 LEU A O 1
ATOM 1495 N N . ALA A 1 193 ? -9.071 8.819 17.973 1.00 94.31 193 ALA A N 1
ATOM 1496 C CA . ALA A 1 193 ? -8.442 7.810 18.823 1.00 94.31 193 ALA A CA 1
ATOM 1497 C C . ALA A 1 193 ? -7.024 8.194 19.275 1.00 94.31 193 ALA A C 1
ATOM 1499 O O . ALA A 1 193 ? -6.133 8.407 18.455 1.00 94.31 193 ALA A O 1
ATOM 1500 N N . ASP A 1 194 ? -6.778 8.184 20.584 1.00 94.00 194 ASP A N 1
ATOM 1501 C CA . ASP A 1 194 ? -5.451 8.415 21.164 1.00 94.00 194 ASP A CA 1
ATOM 1502 C C . ASP A 1 194 ? -4.714 7.127 21.542 1.00 94.00 194 ASP A C 1
ATOM 1504 O O . ASP A 1 194 ? -3.484 7.128 21.688 1.00 94.00 194 ASP A O 1
ATOM 1508 N N . SER A 1 195 ? -5.442 6.015 21.616 1.00 95.06 195 SER A N 1
ATOM 1509 C CA . SER A 1 195 ? -4.952 4.689 21.982 1.00 95.06 195 SER A CA 1
ATOM 1510 C C . SER A 1 195 ? -5.488 3.604 21.038 1.00 95.06 195 SER A C 1
ATOM 1512 O O . SER A 1 195 ? -6.490 3.792 20.355 1.00 95.06 195 SER A O 1
ATOM 1514 N N . MET A 1 196 ? -4.839 2.431 21.012 1.00 94.44 196 MET A N 1
ATOM 1515 C CA . MET A 1 196 ? -5.316 1.288 20.208 1.00 94.44 196 MET A CA 1
ATOM 1516 C C . MET A 1 196 ? -6.690 0.783 20.666 1.00 94.44 196 MET A C 1
ATOM 1518 O O . MET A 1 196 ? -7.433 0.206 19.877 1.00 94.44 196 MET A O 1
ATOM 1522 N N . GLU A 1 197 ? -7.014 0.963 21.946 1.00 94.75 197 GLU A N 1
ATOM 1523 C CA . GLU A 1 197 ? -8.319 0.594 22.485 1.00 94.75 197 GLU A CA 1
ATOM 1524 C C . GLU A 1 197 ? -9.408 1.530 21.957 1.00 94.75 197 GLU A C 1
ATOM 1526 O O . GLU A 1 197 ? -10.443 1.057 21.493 1.00 94.75 197 GLU A O 1
ATOM 1531 N N . GLU A 1 198 ? -9.134 2.836 21.903 1.00 95.12 198 GLU A N 1
ATOM 1532 C CA . GLU A 1 198 ? -10.036 3.817 21.292 1.00 95.12 198 GLU A CA 1
ATOM 1533 C C . GLU A 1 198 ? -10.214 3.621 19.784 1.00 95.12 198 GLU A C 1
ATOM 1535 O O . GLU A 1 198 ? -11.305 3.880 19.278 1.00 95.12 198 GLU A O 1
ATOM 1540 N N . CYS A 1 199 ? -9.208 3.109 19.062 1.00 96.62 199 CYS A N 1
ATOM 1541 C CA . CYS A 1 199 ? -9.351 2.782 17.636 1.00 96.62 199 CYS A CA 1
ATOM 1542 C C . CYS A 1 199 ? -10.501 1.792 17.374 1.00 96.62 199 CYS A C 1
ATOM 1544 O O . CYS A 1 199 ? -11.147 1.868 16.330 1.00 96.62 199 CYS A O 1
ATOM 1546 N N . ARG A 1 200 ? -10.839 0.920 18.339 1.00 96.50 200 ARG A N 1
ATOM 1547 C CA . ARG A 1 200 ? -12.001 0.015 18.240 1.00 96.50 200 ARG A CA 1
ATOM 1548 C C . ARG A 1 200 ? -13.341 0.751 18.246 1.00 96.50 200 ARG A C 1
ATOM 1550 O O . ARG A 1 200 ? -14.323 0.216 17.743 1.00 96.50 200 ARG A O 1
ATOM 1557 N N . GLY A 1 201 ? -13.376 1.955 18.815 1.00 95.81 201 GLY A N 1
ATOM 1558 C CA . GLY A 1 201 ? -14.530 2.851 18.814 1.00 95.81 201 GLY A CA 1
ATOM 1559 C C . GLY A 1 201 ? -14.623 3.740 17.572 1.00 95.81 201 GLY A C 1
ATOM 1560 O O . GLY A 1 201 ? -15.561 4.531 17.477 1.00 95.81 201 GLY A O 1
ATOM 1561 N N . VAL A 1 202 ? -13.681 3.638 16.629 1.00 97.00 202 VAL A N 1
ATOM 1562 C CA . VAL A 1 202 ? -13.714 4.365 15.354 1.00 97.00 202 VAL A CA 1
ATOM 1563 C C . VAL A 1 202 ? -14.371 3.489 14.287 1.00 97.00 202 VAL A C 1
ATOM 1565 O O . VAL A 1 202 ? -14.001 2.332 14.094 1.00 97.00 202 VAL A O 1
ATOM 1568 N N . GLY A 1 203 ? -15.353 4.054 13.593 1.00 97.50 203 GLY A N 1
ATOM 1569 C CA . GLY A 1 203 ? -16.087 3.439 12.493 1.00 97.50 203 GLY A CA 1
ATOM 1570 C C . GLY A 1 203 ? -16.040 4.267 11.220 1.00 97.50 203 GLY A C 1
ATOM 1571 O O . GLY A 1 203 ? -15.355 5.285 11.149 1.00 97.50 203 GLY A O 1
ATOM 1572 N N . GLY A 1 204 ? -16.802 3.828 10.218 1.00 97.69 204 GLY A N 1
ATOM 1573 C CA . GLY A 1 204 ? -16.939 4.516 8.934 1.00 97.69 204 GLY A CA 1
ATOM 1574 C C . GLY A 1 204 ? -16.526 3.633 7.759 1.00 97.69 204 GLY A C 1
ATOM 1575 O O . GLY A 1 204 ? -16.878 2.450 7.718 1.00 97.69 204 GLY A O 1
ATOM 1576 N N . SER A 1 205 ? -15.818 4.197 6.786 1.00 98.38 205 SER A N 1
ATOM 1577 C CA . SER A 1 205 ? -15.336 3.483 5.603 1.00 98.38 205 SER A CA 1
ATOM 1578 C C . SER A 1 205 ? -13.977 3.979 5.134 1.00 98.38 205 SER A C 1
ATOM 1580 O O . SER A 1 205 ? -13.705 5.176 5.151 1.00 98.38 205 SER A O 1
ATOM 1582 N N . VAL A 1 206 ? -13.156 3.051 4.652 1.00 98.62 206 VAL A N 1
ATOM 1583 C CA . VAL A 1 206 ? -11.877 3.329 3.994 1.00 98.62 206 VAL A CA 1
ATOM 1584 C C . VAL A 1 206 ? -11.798 2.452 2.752 1.00 98.62 206 VAL A C 1
ATOM 1586 O O . VAL A 1 206 ? -12.018 1.246 2.835 1.00 98.62 206 VAL A O 1
ATOM 1589 N N . GLN A 1 207 ? -11.488 3.044 1.606 1.00 98.62 207 GLN A N 1
ATOM 1590 C CA . GLN A 1 207 ? -11.254 2.334 0.350 1.00 98.62 207 GLN A CA 1
ATOM 1591 C C . GLN A 1 207 ? -9.859 2.686 -0.149 1.00 98.62 207 GLN A C 1
ATOM 1593 O O . GLN A 1 207 ? -9.503 3.862 -0.173 1.00 98.62 207 GLN A O 1
ATOM 1598 N N . VAL A 1 208 ? -9.062 1.684 -0.524 1.00 98.56 208 VAL A N 1
ATOM 1599 C CA . VAL A 1 208 ? -7.683 1.873 -0.999 1.00 98.56 208 VAL A CA 1
ATOM 1600 C C . VAL A 1 208 ? -7.471 1.144 -2.321 1.00 98.56 208 VAL A C 1
ATOM 1602 O O . VAL A 1 208 ? -7.780 -0.043 -2.435 1.00 98.56 208 VAL A O 1
ATOM 1605 N N . LEU A 1 209 ? -6.891 1.836 -3.304 1.00 97.75 209 LEU A N 1
ATOM 1606 C CA . LEU A 1 209 ? -6.429 1.255 -4.564 1.00 97.75 209 LEU A CA 1
ATOM 1607 C C . LEU A 1 209 ? -4.932 1.508 -4.744 1.00 97.75 209 LEU A C 1
ATOM 1609 O O . LEU A 1 209 ? -4.452 2.625 -4.561 1.00 97.75 209 LEU A O 1
ATOM 1613 N N . VAL A 1 210 ? -4.199 0.482 -5.164 1.00 96.56 210 VAL A N 1
ATOM 1614 C CA . VAL A 1 210 ? -2.762 0.563 -5.466 1.00 96.56 210 VAL A CA 1
ATOM 1615 C C . VAL A 1 210 ? -2.533 0.415 -6.965 1.00 96.56 210 VAL A C 1
ATOM 1617 O O . VAL A 1 210 ? -3.187 -0.397 -7.612 1.00 96.56 210 VAL A O 1
ATOM 1620 N N . SER A 1 211 ? -1.576 1.142 -7.537 1.00 93.44 211 SER A N 1
ATOM 1621 C CA . SER A 1 211 ? -1.275 1.091 -8.977 1.00 93.44 211 SER A CA 1
ATOM 1622 C C . SER A 1 211 ? -0.592 -0.209 -9.438 1.00 93.44 211 SER A C 1
ATOM 1624 O O . SER A 1 211 ? -0.319 -0.382 -10.625 1.00 93.44 211 SER A O 1
ATOM 1626 N N . THR A 1 212 ? -0.261 -1.115 -8.516 1.00 92.56 212 THR A N 1
ATOM 1627 C CA . THR A 1 212 ? 0.334 -2.426 -8.799 1.00 92.56 212 THR A CA 1
ATOM 1628 C C . THR A 1 212 ? 0.048 -3.405 -7.664 1.00 92.56 212 THR A C 1
ATOM 1630 O O . THR A 1 212 ? -0.443 -3.021 -6.604 1.00 92.56 212 THR A O 1
ATOM 1633 N N . THR A 1 213 ? 0.406 -4.673 -7.864 1.00 93.81 213 THR A N 1
ATOM 1634 C CA . THR A 1 213 ? 0.384 -5.697 -6.820 1.00 93.81 213 THR A CA 1
ATOM 1635 C C . THR A 1 213 ? 1.183 -5.254 -5.581 1.00 93.81 213 THR A C 1
ATOM 1637 O O . THR A 1 213 ? 2.380 -4.978 -5.716 1.00 93.81 213 THR A O 1
ATOM 1640 N N . PRO A 1 214 ? 0.585 -5.259 -4.376 1.00 95.88 214 PRO A N 1
ATOM 1641 C CA . PRO A 1 214 ? 1.300 -4.932 -3.150 1.00 95.88 214 PRO A CA 1
ATOM 1642 C C . PRO A 1 214 ? 2.277 -6.041 -2.756 1.00 95.88 214 PRO A C 1
ATOM 1644 O O . PRO A 1 214 ? 2.027 -7.234 -2.961 1.00 95.88 214 PRO A O 1
ATOM 1647 N N . CYS A 1 215 ? 3.379 -5.661 -2.112 1.00 95.56 215 CYS A N 1
ATOM 1648 C CA . CYS A 1 215 ? 4.249 -6.642 -1.465 1.00 95.56 215 CYS A CA 1
ATOM 1649 C C . CYS A 1 215 ? 3.580 -7.248 -0.218 1.00 95.56 215 CYS A C 1
ATOM 1651 O O . CYS A 1 215 ? 2.681 -6.654 0.381 1.00 95.56 215 CYS A O 1
ATOM 1653 N N . LEU A 1 216 ? 4.059 -8.407 0.239 1.00 95.56 216 LEU A N 1
ATOM 1654 C CA . LEU A 1 216 ? 3.547 -9.076 1.438 1.00 95.56 216 LEU A CA 1
ATOM 1655 C C . LEU A 1 216 ? 3.622 -8.197 2.692 1.00 95.56 216 LEU A C 1
ATOM 1657 O O . LEU A 1 216 ? 2.758 -8.294 3.558 1.00 95.56 216 LEU A O 1
ATOM 1661 N N . SER A 1 217 ? 4.624 -7.319 2.793 1.00 96.00 217 SER A N 1
ATOM 1662 C CA . SER A 1 217 ? 4.739 -6.381 3.918 1.00 96.00 217 SER A CA 1
ATOM 1663 C C . SER A 1 217 ? 3.576 -5.381 3.941 1.00 96.00 217 SER A C 1
ATOM 1665 O O . SER A 1 217 ? 3.027 -5.091 5.001 1.00 96.00 217 SER A O 1
ATOM 1667 N N . CYS A 1 218 ? 3.131 -4.925 2.767 1.00 97.88 218 CYS A N 1
ATOM 1668 C CA . CYS A 1 218 ? 1.961 -4.056 2.631 1.00 97.88 218 CYS A CA 1
ATOM 1669 C C . CYS A 1 218 ? 0.663 -4.807 2.926 1.00 97.88 218 CYS A C 1
ATOM 1671 O O . CYS A 1 218 ? -0.190 -4.278 3.629 1.00 97.88 218 CYS A O 1
ATOM 1673 N N . VAL A 1 219 ? 0.544 -6.066 2.492 1.00 97.69 219 VAL A N 1
ATOM 1674 C CA . VAL A 1 219 ? -0.582 -6.928 2.891 1.00 97.69 219 VAL A CA 1
ATOM 1675 C C . VAL A 1 219 ? -0.627 -7.089 4.416 1.00 97.69 219 VAL A C 1
ATOM 1677 O O . VAL A 1 219 ? -1.688 -6.979 5.018 1.00 97.69 219 VAL A O 1
ATOM 1680 N N . CYS A 1 220 ? 0.517 -7.248 5.084 1.00 97.50 220 CYS A N 1
ATOM 1681 C CA . CYS A 1 220 ? 0.566 -7.274 6.548 1.00 97.50 220 CYS A CA 1
ATOM 1682 C C . CYS A 1 220 ? 0.136 -5.943 7.189 1.00 97.50 220 CYS A C 1
ATOM 1684 O O . CYS A 1 220 ? -0.452 -5.950 8.268 1.00 97.50 220 CYS A O 1
ATOM 1686 N N . ALA A 1 221 ? 0.424 -4.801 6.560 1.00 97.75 221 ALA A N 1
ATOM 1687 C CA . ALA A 1 221 ? -0.046 -3.497 7.029 1.00 97.75 221 ALA A CA 1
ATOM 1688 C C . ALA A 1 221 ? -1.572 -3.359 6.894 1.00 97.75 221 ALA A C 1
ATOM 1690 O O . ALA A 1 221 ? -2.219 -2.869 7.814 1.00 97.75 221 ALA A O 1
ATOM 1691 N N . VAL A 1 222 ? -2.147 -3.872 5.801 1.00 98.56 222 VAL A N 1
ATOM 1692 C CA . VAL A 1 222 ? -3.602 -3.976 5.582 1.00 98.56 222 VAL A CA 1
ATOM 1693 C C . VAL A 1 222 ? -4.260 -4.802 6.693 1.00 98.56 222 VAL A C 1
ATOM 1695 O O . VAL A 1 222 ? -5.244 -4.363 7.285 1.00 98.56 222 VAL A O 1
ATOM 1698 N N . LEU A 1 223 ? -3.681 -5.954 7.052 1.00 98.31 223 LEU A N 1
ATOM 1699 C CA . LEU A 1 223 ? -4.181 -6.784 8.157 1.00 98.31 223 LEU A CA 1
ATOM 1700 C C . LEU A 1 223 ? -4.094 -6.073 9.513 1.00 98.31 223 LEU A C 1
ATOM 1702 O O . LEU A 1 223 ? -5.042 -6.114 10.293 1.00 98.31 223 LEU A O 1
ATOM 1706 N N . GLN A 1 224 ? -2.975 -5.400 9.796 1.00 98.00 224 GLN A N 1
ATOM 1707 C CA . GLN A 1 224 ? -2.822 -4.607 11.019 1.00 98.00 224 GLN A CA 1
ATOM 1708 C C . GLN A 1 224 ? -3.857 -3.479 11.092 1.00 98.00 224 GLN A C 1
ATOM 1710 O O . GLN A 1 224 ? -4.449 -3.277 12.147 1.00 98.00 224 GLN A O 1
ATOM 1715 N N . PHE A 1 225 ? -4.114 -2.783 9.981 1.00 98.56 225 PHE A N 1
ATOM 1716 C CA . PHE A 1 225 ? -5.122 -1.725 9.913 1.00 98.56 225 PHE A CA 1
ATOM 1717 C C . PHE A 1 225 ? -6.529 -2.262 10.209 1.00 98.56 225 PHE A C 1
ATOM 1719 O O . PHE A 1 225 ? -7.239 -1.692 11.034 1.00 98.56 225 PHE A O 1
ATOM 1726 N N . ALA A 1 226 ? -6.902 -3.402 9.617 1.00 98.38 226 ALA A N 1
ATOM 1727 C CA . ALA A 1 226 ? -8.189 -4.053 9.877 1.00 98.38 226 ALA A CA 1
ATOM 1728 C C . ALA A 1 226 ? -8.350 -4.496 11.345 1.00 98.38 226 ALA A C 1
ATOM 1730 O O . ALA A 1 226 ? -9.435 -4.387 11.911 1.00 98.38 226 ALA A O 1
ATOM 1731 N N . LEU A 1 227 ? -7.268 -4.954 11.988 1.00 98.06 227 LEU A N 1
ATOM 1732 C CA . LEU A 1 227 ? -7.269 -5.284 13.419 1.00 98.06 227 LEU A CA 1
ATOM 1733 C C . LEU A 1 227 ? -7.348 -4.039 14.319 1.00 98.06 227 LEU A C 1
ATOM 1735 O O . LEU A 1 227 ? -7.884 -4.122 15.425 1.00 98.06 227 LEU A O 1
ATOM 1739 N N . LEU A 1 228 ? -6.790 -2.911 13.871 1.00 97.94 228 LEU A N 1
ATOM 1740 C CA . LEU A 1 228 ? -6.788 -1.638 14.595 1.00 97.94 228 LEU A CA 1
ATOM 1741 C C . LEU A 1 228 ? -8.151 -0.952 14.559 1.00 97.94 228 LEU A C 1
ATOM 1743 O O . LEU A 1 228 ? -8.596 -0.448 15.588 1.00 97.94 228 LEU A O 1
ATOM 1747 N N . PHE A 1 229 ? -8.835 -1.004 13.419 1.00 98.19 229 PHE A N 1
ATOM 1748 C CA . PHE A 1 229 ? -10.124 -0.356 13.194 1.00 98.19 229 PHE A CA 1
ATOM 1749 C C . PHE A 1 229 ? -11.217 -1.372 12.823 1.00 98.19 229 PHE A C 1
ATOM 1751 O O . PHE A 1 229 ? -11.751 -1.331 11.714 1.00 98.19 229 PHE A O 1
ATOM 1758 N N . PRO A 1 230 ? -11.592 -2.285 13.737 1.00 98.00 230 PRO A N 1
ATOM 1759 C CA . PRO A 1 230 ? -12.507 -3.386 13.428 1.00 98.00 230 PRO A CA 1
ATOM 1760 C C . PRO A 1 230 ? -13.919 -2.940 13.020 1.00 98.00 230 PRO A C 1
ATOM 1762 O O . PRO A 1 230 ? -14.651 -3.724 12.423 1.00 98.00 230 PRO A O 1
ATOM 1765 N N . ALA A 1 231 ? -14.322 -1.707 13.341 1.00 97.88 231 ALA A N 1
ATOM 1766 C CA . ALA A 1 231 ? -15.631 -1.167 12.983 1.00 97.88 231 ALA A CA 1
ATOM 1767 C C . ALA A 1 231 ? -15.612 -0.271 11.724 1.00 97.88 231 ALA A C 1
ATOM 1769 O O . ALA A 1 231 ? -16.647 0.272 11.328 1.00 97.88 231 ALA A O 1
ATOM 1770 N N . VAL A 1 232 ? -14.454 -0.117 11.074 1.00 98.50 232 VAL A N 1
ATOM 1771 C CA . VAL A 1 232 ? -14.325 0.566 9.782 1.00 98.50 232 VAL A CA 1
ATOM 1772 C C . VAL A 1 232 ? -14.575 -0.434 8.657 1.00 98.50 232 VAL A C 1
ATOM 1774 O O . VAL A 1 232 ? -13.934 -1.480 8.575 1.00 98.50 232 VAL A O 1
ATOM 1777 N N . ARG A 1 233 ? -15.480 -0.095 7.733 1.00 98.44 233 ARG A N 1
ATOM 1778 C CA . ARG A 1 233 ? -15.677 -0.862 6.497 1.00 98.44 233 ARG A CA 1
ATOM 1779 C C . ARG A 1 233 ? -14.492 -0.625 5.569 1.00 98.44 233 ARG A C 1
ATOM 1781 O O . ARG A 1 233 ? -14.431 0.403 4.894 1.00 98.44 233 ARG A O 1
ATOM 1788 N N . PHE A 1 234 ? -13.549 -1.557 5.569 1.00 98.69 234 PHE A N 1
ATOM 1789 C CA . PHE A 1 234 ? -12.288 -1.419 4.855 1.00 98.69 234 PHE A CA 1
ATOM 1790 C C . PHE A 1 234 ? -12.267 -2.249 3.569 1.00 98.69 234 PHE A C 1
ATOM 1792 O O . PHE A 1 234 ? -12.420 -3.467 3.622 1.00 98.69 234 PHE A O 1
ATOM 1799 N N . GLY A 1 235 ? -12.069 -1.594 2.424 1.00 98.44 235 GLY A N 1
ATOM 1800 C CA . GLY A 1 235 ? -11.820 -2.237 1.135 1.00 98.44 235 GLY A CA 1
ATOM 1801 C C . GLY A 1 235 ? -10.417 -1.934 0.616 1.00 98.44 235 GLY A C 1
ATOM 1802 O O . GLY A 1 235 ? -9.911 -0.818 0.759 1.00 98.44 235 GLY A O 1
ATOM 1803 N N . PHE A 1 236 ? -9.773 -2.934 0.015 1.00 98.44 236 PHE A N 1
ATOM 1804 C CA . PHE A 1 236 ? -8.405 -2.813 -0.489 1.00 98.44 236 PHE A CA 1
ATOM 1805 C C . PHE A 1 236 ? -8.228 -3.572 -1.804 1.00 98.44 236 PHE A C 1
ATOM 1807 O O . PHE A 1 236 ? -8.566 -4.751 -1.912 1.00 98.44 236 PHE A O 1
ATOM 1814 N N . GLY A 1 237 ? -7.672 -2.903 -2.813 1.00 96.50 237 GLY A N 1
ATOM 1815 C CA . GLY A 1 237 ? -7.465 -3.468 -4.142 1.00 96.50 237 GLY A CA 1
ATOM 1816 C C . GLY A 1 237 ? -6.185 -2.981 -4.812 1.00 96.50 237 GLY A C 1
ATOM 1817 O O . GLY A 1 237 ? -5.490 -2.088 -4.331 1.00 96.50 237 GLY A O 1
ATOM 1818 N N . CYS A 1 238 ? -5.878 -3.567 -5.966 1.00 95.12 238 CYS A N 1
ATOM 1819 C CA . CYS A 1 238 ? -4.794 -3.111 -6.827 1.00 95.12 238 CYS A CA 1
ATOM 1820 C C . CYS A 1 238 ? -5.205 -3.164 -8.297 1.00 95.12 238 CYS A C 1
ATOM 1822 O O . CYS A 1 238 ? -5.981 -4.030 -8.702 1.00 95.12 238 CYS A O 1
ATOM 1824 N N . VAL A 1 239 ? -4.661 -2.243 -9.088 1.00 90.38 239 VAL A N 1
ATOM 1825 C CA . VAL A 1 239 ? -4.772 -2.260 -10.544 1.00 90.38 239 VAL A CA 1
ATOM 1826 C C . VAL A 1 239 ? -3.985 -3.452 -11.064 1.00 90.38 239 VAL A C 1
ATOM 1828 O O . VAL A 1 239 ? -2.828 -3.671 -10.695 1.00 90.38 239 VAL A O 1
ATOM 1831 N N . GLN A 1 240 ? -4.624 -4.229 -11.929 1.00 78.19 240 GLN A N 1
ATOM 1832 C CA . GLN A 1 240 ? -3.971 -5.323 -12.626 1.00 78.19 240 GLN A CA 1
ATOM 1833 C C . GLN A 1 240 ? -3.085 -4.738 -13.736 1.00 78.19 240 GLN A C 1
ATOM 1835 O O . GLN A 1 240 ? -3.612 -4.065 -14.620 1.00 78.19 240 GLN A O 1
ATOM 1840 N N . PRO A 1 241 ? -1.755 -4.963 -13.707 1.00 65.44 241 PRO A N 1
ATOM 1841 C CA . PRO A 1 241 ? -0.808 -4.301 -14.608 1.00 65.44 241 PRO A CA 1
ATOM 1842 C C . PRO A 1 241 ? -1.076 -4.454 -16.112 1.00 65.44 241 PRO A C 1
ATOM 1844 O O . PRO A 1 241 ? -0.555 -3.665 -16.887 1.00 65.44 241 PRO A O 1
ATOM 1847 N N . TRP A 1 242 ? -1.846 -5.457 -16.539 1.00 58.19 242 TRP A N 1
ATOM 1848 C CA . TRP A 1 242 ? -2.187 -5.689 -17.948 1.00 58.19 242 TRP A CA 1
ATOM 1849 C C . TRP A 1 242 ? -3.526 -5.067 -18.366 1.00 58.19 242 TRP A C 1
ATOM 1851 O O . TRP A 1 242 ? -3.759 -4.895 -19.554 1.00 58.19 242 TRP A O 1
ATOM 1861 N N . HIS A 1 243 ? -4.390 -4.683 -17.421 1.00 52.16 243 HIS A N 1
ATOM 1862 C CA . HIS A 1 243 ? -5.650 -3.993 -17.730 1.00 52.16 243 HIS A CA 1
ATOM 1863 C C . HIS A 1 243 ? -5.462 -2.488 -17.979 1.00 52.16 243 HIS A C 1
ATOM 1865 O O . HIS A 1 243 ? -6.409 -1.806 -18.352 1.00 52.16 243 HIS A O 1
ATOM 1871 N N . SER A 1 244 ? -4.251 -1.949 -17.793 1.00 48.75 244 SER A N 1
ATOM 1872 C CA . SER A 1 244 ? -3.944 -0.559 -18.158 1.00 48.75 244 SER A CA 1
ATOM 1873 C C . SER A 1 244 ? -3.651 -0.362 -19.648 1.00 48.75 244 SER A C 1
ATOM 1875 O O . SER A 1 244 ? -3.625 0.780 -20.098 1.00 48.75 244 SER A O 1
ATOM 1877 N N . GLU A 1 245 ? -3.452 -1.436 -20.421 1.00 44.34 245 GLU A N 1
ATOM 1878 C CA . GLU A 1 245 ? -3.322 -1.348 -21.876 1.00 44.34 245 GLU A CA 1
ATOM 1879 C C . GLU A 1 245 ? -4.709 -1.514 -22.517 1.00 44.34 245 GLU A C 1
ATOM 1881 O O . GLU A 1 245 ? -5.313 -2.582 -22.471 1.00 44.34 245 GLU A O 1
ATOM 1886 N N . GLY A 1 246 ? -5.218 -0.424 -23.096 1.00 41.78 246 GLY A N 1
ATOM 1887 C CA . GLY A 1 246 ? -6.459 -0.322 -23.872 1.00 41.78 246 GLY A CA 1
ATOM 1888 C C . GLY A 1 246 ? -6.555 -1.284 -25.065 1.00 41.78 246 GLY A C 1
ATOM 1889 O O . GLY A 1 246 ? -6.481 -0.832 -26.205 1.00 41.78 246 GLY A O 1
ATOM 1890 N N . GLY A 1 247 ? -6.729 -2.587 -24.824 1.00 35.31 247 GLY A N 1
ATOM 1891 C CA . GLY A 1 247 ? -6.909 -3.645 -25.826 1.00 35.31 247 GLY A CA 1
ATOM 1892 C C . GLY A 1 247 ? -8.118 -4.549 -25.521 1.00 35.31 247 GLY A C 1
ATOM 1893 O O . GLY A 1 247 ? -8.563 -4.600 -24.375 1.00 35.31 247 GLY A O 1
ATOM 1894 N N . PRO A 1 248 ? -8.678 -5.236 -26.539 1.00 34.56 248 PRO A N 1
ATOM 1895 C CA . PRO A 1 248 ? -10.102 -5.605 -26.642 1.00 34.56 248 PRO A CA 1
ATOM 1896 C C . PRO A 1 248 ? -10.686 -6.575 -25.595 1.00 34.56 248 PRO A C 1
ATOM 1898 O O . PRO A 1 248 ? -11.898 -6.775 -25.611 1.00 34.56 248 PRO A O 1
ATOM 1901 N N . ASP A 1 249 ? -9.890 -7.098 -24.658 1.00 41.09 249 ASP A N 1
ATOM 1902 C CA . ASP A 1 249 ? -10.314 -8.158 -23.731 1.00 41.09 249 ASP A CA 1
ATOM 1903 C C . ASP A 1 249 ? -10.275 -7.739 -22.246 1.00 41.09 249 ASP A C 1
ATOM 1905 O O . ASP A 1 249 ? -10.437 -8.582 -21.366 1.00 41.09 249 ASP A O 1
ATOM 1909 N N . GLY A 1 250 ? -10.057 -6.458 -21.915 1.00 38.16 250 GLY A N 1
ATOM 1910 C CA . GLY A 1 250 ? -10.028 -6.079 -20.492 1.00 38.16 250 GLY A CA 1
ATOM 1911 C C . GLY A 1 250 ? -9.701 -4.638 -20.123 1.00 38.16 250 GLY A C 1
ATOM 1912 O O . GLY A 1 250 ? -9.470 -4.362 -18.949 1.00 38.16 250 GLY A O 1
ATOM 1913 N N . ALA A 1 251 ? -9.705 -3.714 -21.077 1.00 32.00 251 ALA A N 1
ATOM 1914 C CA . ALA A 1 251 ? -9.670 -2.291 -20.786 1.00 32.00 251 ALA A CA 1
ATOM 1915 C C . AL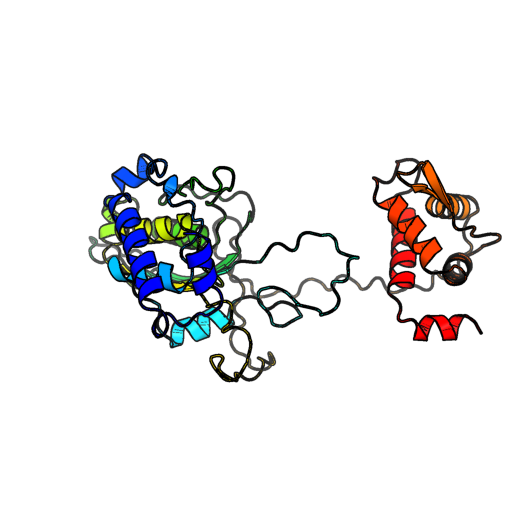A A 1 251 ? -10.858 -1.619 -21.474 1.00 32.00 251 ALA A C 1
ATOM 1917 O O . ALA A 1 251 ? -11.059 -1.751 -22.685 1.00 32.00 251 ALA A O 1
ATOM 1918 N N . THR A 1 252 ? -11.660 -0.907 -20.686 1.00 35.34 252 THR A N 1
ATOM 1919 C CA . THR A 1 252 ? -12.655 0.029 -21.196 1.00 35.34 252 THR A CA 1
ATOM 1920 C C . THR A 1 252 ? -11.962 0.950 -22.200 1.00 35.34 252 THR A C 1
ATOM 1922 O O . THR A 1 252 ? -10.912 1.528 -21.920 1.00 35.34 252 THR A O 1
ATOM 1925 N N . ARG A 1 253 ? -12.528 1.078 -23.406 1.00 36.12 253 ARG A N 1
ATOM 1926 C CA . ARG A 1 253 ? -12.203 2.175 -24.326 1.00 36.12 253 ARG A CA 1
ATOM 1927 C C . ARG A 1 253 ? -12.671 3.483 -23.683 1.00 36.12 253 ARG A C 1
ATOM 1929 O O . ARG A 1 253 ? -13.655 4.067 -24.120 1.00 36.12 253 ARG A O 1
ATOM 1936 N N . GLU A 1 254 ? -12.029 3.920 -22.610 1.00 41.00 254 GLU A N 1
ATOM 1937 C CA . GLU A 1 254 ? -12.196 5.289 -22.160 1.00 41.00 254 GLU A CA 1
ATOM 1938 C C . GLU A 1 254 ? -11.485 6.182 -23.166 1.00 41.00 254 GLU A C 1
ATOM 1940 O O . GLU A 1 254 ? -10.326 5.953 -23.528 1.00 41.00 254 GLU A O 1
ATOM 1945 N N . ALA A 1 255 ? -12.215 7.185 -23.653 1.00 36.91 255 ALA A N 1
ATOM 1946 C CA . ALA A 1 255 ? -11.620 8.274 -24.397 1.00 36.91 255 ALA A CA 1
ATOM 1947 C C . ALA A 1 255 ? -10.436 8.791 -23.576 1.00 36.91 255 ALA A C 1
ATOM 1949 O O . ALA A 1 255 ? -10.578 9.085 -22.388 1.00 36.91 255 ALA A O 1
ATOM 1950 N N . SER A 1 256 ? -9.262 8.850 -24.200 1.00 39.56 256 SER A N 1
ATOM 1951 C CA . SER A 1 256 ? -8.091 9.521 -23.648 1.00 39.56 256 SER A CA 1
ATOM 1952 C C . SER A 1 256 ? -8.537 10.834 -23.010 1.00 39.56 256 SER A C 1
ATOM 1954 O O . SER A 1 256 ? -9.055 11.696 -23.715 1.00 39.56 256 SER A O 1
ATOM 1956 N N . TRP A 1 257 ? -8.390 10.954 -21.690 1.00 37.38 257 TRP A N 1
ATOM 1957 C CA . TRP A 1 257 ? -8.721 12.168 -20.952 1.00 37.38 257 TRP A CA 1
ATOM 1958 C C . TRP A 1 257 ? -8.005 13.356 -21.609 1.00 37.38 257 TRP A C 1
ATOM 1960 O O . TRP A 1 257 ? -6.777 13.435 -21.576 1.00 37.38 257 TRP A O 1
ATOM 1970 N N . THR A 1 258 ? -8.762 14.241 -22.263 1.00 40.41 258 THR A N 1
ATOM 1971 C CA . THR A 1 258 ? -8.228 15.393 -23.013 1.00 40.41 258 THR A CA 1
ATOM 1972 C C . THR A 1 258 ? -7.951 16.602 -22.122 1.00 40.41 258 THR A C 1
ATOM 1974 O O . THR A 1 258 ? -7.439 17.607 -22.601 1.00 40.41 258 THR A O 1
ATOM 1977 N N . GLY A 1 259 ? -8.248 16.518 -20.821 1.00 42.28 259 GLY A N 1
ATOM 1978 C CA . GLY A 1 259 ? -7.998 17.601 -19.869 1.00 42.28 259 GLY A CA 1
ATOM 1979 C C . GLY A 1 259 ? -8.881 18.842 -20.054 1.00 42.28 259 GLY A C 1
ATOM 1980 O O . GLY A 1 259 ? -8.560 19.876 -19.476 1.00 42.28 259 GLY A O 1
ATOM 1981 N N . GLU A 1 260 ? -9.966 18.760 -20.835 1.00 40.16 260 GLU A N 1
ATOM 1982 C CA . GLU A 1 260 ? -10.827 19.914 -21.155 1.00 40.16 260 GLU A CA 1
ATOM 1983 C C . GLU A 1 260 ? -12.078 20.054 -20.273 1.00 40.16 260 GLU A C 1
ATOM 1985 O O . GLU A 1 260 ? -12.731 21.094 -20.315 1.00 40.16 260 GLU A O 1
ATOM 1990 N N . THR A 1 261 ? -12.422 19.069 -19.441 1.00 42.47 261 THR A N 1
ATOM 1991 C CA . THR A 1 261 ? -13.504 19.243 -18.464 1.00 42.47 261 THR A CA 1
ATOM 1992 C C . THR A 1 261 ? -12.983 19.941 -17.209 1.00 42.47 261 THR A C 1
ATOM 1994 O O . THR A 1 261 ? -12.043 19.467 -16.572 1.00 42.47 261 THR A O 1
ATOM 1997 N N . GLU A 1 262 ? -13.614 21.062 -16.839 1.00 44.31 262 GLU A N 1
ATOM 1998 C CA . GLU A 1 262 ? -13.424 21.807 -15.581 1.00 44.31 262 GLU A CA 1
ATOM 1999 C C . GLU A 1 262 ? -13.880 21.005 -14.338 1.00 44.31 262 GLU A C 1
ATOM 2001 O O . GLU A 1 262 ? -14.523 21.532 -13.432 1.00 44.31 262 GLU A O 1
ATOM 2006 N N . GLU A 1 263 ? -13.576 19.711 -14.267 1.00 45.50 263 GLU A N 1
ATOM 2007 C CA . GLU A 1 263 ? -13.634 18.984 -13.004 1.00 45.50 263 GLU A CA 1
ATOM 2008 C C . GLU A 1 263 ? -12.458 19.427 -12.139 1.00 45.50 263 GLU A C 1
ATOM 2010 O O . GLU A 1 263 ? -11.332 19.571 -12.625 1.00 45.50 263 GLU A O 1
ATOM 2015 N N . GLU A 1 264 ? -12.734 19.667 -10.854 1.00 46.72 264 GLU A N 1
ATOM 2016 C CA . GLU A 1 264 ? -11.756 20.018 -9.828 1.00 46.72 264 GLU A CA 1
ATOM 2017 C C . GLU A 1 264 ? -10.483 19.182 -9.992 1.00 46.72 264 GLU A C 1
ATOM 2019 O O . GLU A 1 264 ? -10.426 18.023 -9.574 1.00 46.72 264 GLU A O 1
ATOM 2024 N N . GLN A 1 265 ? -9.449 19.773 -10.606 1.00 45.00 265 GLN A N 1
ATOM 2025 C CA . GLN A 1 265 ? -8.145 19.139 -10.721 1.00 45.00 265 GLN A CA 1
ATOM 2026 C C . GLN A 1 265 ? -7.729 18.729 -9.316 1.00 45.00 265 GLN A C 1
ATOM 2028 O O . GLN A 1 265 ? -7.502 19.578 -8.451 1.00 45.00 265 GLN A O 1
ATOM 2033 N N . LEU A 1 266 ? -7.665 17.417 -9.100 1.00 42.03 266 LEU A N 1
ATOM 2034 C CA . LEU A 1 266 ? -7.216 16.820 -7.859 1.00 42.03 266 LEU A CA 1
ATOM 2035 C C . LEU A 1 266 ? -5.786 17.292 -7.620 1.00 42.03 266 LEU A C 1
ATOM 2037 O O . LEU A 1 266 ? -4.830 16.728 -8.150 1.00 42.03 266 LEU A O 1
ATOM 2041 N N . ALA A 1 267 ? -5.631 18.367 -6.850 1.00 40.31 267 ALA A N 1
ATOM 2042 C CA . ALA A 1 267 ? -4.329 18.763 -6.365 1.00 40.31 267 ALA A CA 1
ATOM 2043 C C . ALA A 1 267 ? -3.819 17.581 -5.528 1.00 40.31 267 ALA A C 1
ATOM 2045 O O . ALA A 1 267 ? -4.525 17.167 -4.599 1.00 40.31 267 ALA A O 1
ATOM 2046 N N . PRO A 1 268 ? -2.650 16.993 -5.843 1.00 39.94 268 PRO A N 1
ATOM 2047 C CA . PRO A 1 268 ? -2.077 15.972 -4.983 1.00 39.94 268 PRO A CA 1
ATOM 2048 C C . PRO A 1 268 ? -2.016 16.555 -3.572 1.00 39.94 268 PRO A C 1
ATOM 2050 O O . PRO A 1 268 ? -1.546 17.680 -3.390 1.00 39.94 268 PRO A O 1
ATOM 2053 N N . ALA A 1 269 ? -2.551 15.826 -2.591 1.00 40.66 269 ALA A N 1
ATOM 2054 C CA . ALA A 1 269 ? -2.463 16.214 -1.191 1.00 40.66 269 ALA A CA 1
ATOM 2055 C C . ALA A 1 269 ? -0.984 16.154 -0.786 1.00 40.66 269 ALA A C 1
ATOM 2057 O O . ALA A 1 269 ? -0.483 15.114 -0.350 1.00 40.66 269 ALA A O 1
ATOM 2058 N N . MET A 1 270 ? -0.264 17.250 -1.014 1.00 43.53 270 MET A N 1
ATOM 2059 C CA . MET A 1 270 ? 1.117 17.406 -0.592 1.00 43.53 270 MET A CA 1
ATOM 2060 C C . MET A 1 270 ? 1.091 17.721 0.897 1.00 43.53 270 MET A C 1
ATOM 2062 O O . MET A 1 270 ? 0.484 18.694 1.345 1.00 43.53 270 MET A O 1
ATOM 2066 N N . TRP A 1 271 ? 1.692 16.825 1.668 1.00 39.69 271 TRP A N 1
ATOM 2067 C CA . TRP A 1 271 ? 1.839 16.974 3.103 1.00 39.69 271 TRP A CA 1
ATOM 2068 C C . TRP A 1 271 ? 3.139 17.736 3.356 1.00 39.69 271 TRP A C 1
ATOM 2070 O O . TRP A 1 271 ? 4.225 17.173 3.239 1.00 39.69 271 TRP A O 1
ATOM 2080 N N . GLU A 1 272 ? 3.033 19.020 3.686 1.00 43.38 272 GLU A N 1
ATOM 2081 C CA . GLU A 1 272 ? 4.162 19.838 4.133 1.00 43.38 272 GLU A CA 1
ATOM 2082 C C . GLU A 1 272 ? 3.935 20.216 5.601 1.00 43.38 272 GLU A C 1
ATOM 2084 O O . GLU A 1 272 ? 3.043 20.993 5.934 1.00 43.38 272 GLU A O 1
ATOM 2089 N N . GLY A 1 273 ? 4.724 19.630 6.508 1.00 37.88 273 GLY A N 1
ATOM 2090 C CA . GLY A 1 273 ? 4.832 20.111 7.890 1.00 37.88 273 GLY A CA 1
ATOM 2091 C C . GLY A 1 273 ? 3.564 20.047 8.756 1.00 37.88 273 GLY A C 1
ATOM 2092 O O . GLY A 1 273 ? 3.369 20.931 9.585 1.00 37.88 273 GLY A O 1
ATOM 2093 N N . GLY A 1 274 ? 2.707 19.028 8.617 1.00 37.41 274 GLY A N 1
ATOM 2094 C CA . GLY A 1 274 ? 1.577 18.841 9.545 1.00 37.41 274 GLY A CA 1
ATOM 2095 C C . GLY A 1 274 ? 0.257 19.491 9.130 1.00 37.41 274 GLY A C 1
ATOM 2096 O O . GLY A 1 274 ? -0.671 19.535 9.933 1.00 37.41 274 GLY A O 1
ATOM 2097 N N . ARG A 1 275 ? 0.147 20.009 7.901 1.00 37.00 275 ARG A N 1
ATOM 2098 C CA . ARG A 1 275 ? -1.111 20.526 7.342 1.00 37.00 275 ARG A CA 1
ATOM 2099 C C . ARG A 1 275 ? -1.383 19.904 5.978 1.00 37.00 275 ARG A C 1
ATOM 2101 O O . ARG A 1 275 ? -0.479 19.800 5.150 1.00 37.00 275 ARG A O 1
ATOM 2108 N N . ILE A 1 276 ? -2.643 19.536 5.732 1.00 43.75 276 ILE A N 1
ATOM 2109 C CA . ILE A 1 276 ? -3.118 19.226 4.381 1.00 43.75 276 ILE A CA 1
ATOM 2110 C C . ILE A 1 276 ? -3.083 20.538 3.602 1.00 43.75 276 ILE A C 1
ATOM 2112 O O . ILE A 1 276 ? -3.932 21.409 3.791 1.00 43.75 276 ILE A O 1
ATOM 2116 N N . VAL A 1 277 ? -2.080 20.703 2.746 1.00 44.03 277 VAL A N 1
ATOM 2117 C CA . VAL A 1 277 ? -2.052 21.810 1.799 1.00 44.03 277 VAL A CA 1
ATOM 2118 C C . VAL A 1 277 ? -2.872 21.363 0.594 1.00 44.03 277 VAL A C 1
ATOM 2120 O O . VAL A 1 277 ? -2.381 20.652 -0.282 1.00 44.03 277 VAL A O 1
ATOM 2123 N N . THR A 1 278 ? -4.144 21.768 0.524 1.00 41.06 278 THR A N 1
ATOM 2124 C CA . THR A 1 278 ? -4.841 21.800 -0.767 1.00 41.06 278 THR A CA 1
ATOM 2125 C C . THR A 1 278 ? -4.134 22.865 -1.593 1.00 41.06 278 THR A C 1
ATOM 2127 O O . THR A 1 278 ? -4.407 24.058 -1.441 1.00 41.06 278 THR A O 1
ATOM 2130 N N . SER A 1 279 ? -3.140 22.472 -2.392 1.00 36.88 279 SER A N 1
ATOM 2131 C CA . SER A 1 279 ? -2.445 23.441 -3.229 1.00 36.88 279 SER A CA 1
ATOM 2132 C C . SER A 1 279 ? -3.441 23.970 -4.262 1.00 36.88 279 SER A C 1
ATOM 2134 O O . SER A 1 279 ? -3.767 23.319 -5.251 1.00 36.88 279 SER A O 1
ATOM 2136 N N . ARG A 1 280 ? -3.953 25.187 -4.042 1.00 37.44 280 ARG A N 1
ATOM 2137 C CA . ARG A 1 280 ? -4.347 26.027 -5.170 1.00 37.44 280 ARG A CA 1
ATOM 2138 C C . ARG A 1 280 ? -3.062 26.165 -5.973 1.00 37.44 280 ARG A C 1
ATOM 2140 O O . ARG A 1 280 ? -2.111 26.762 -5.470 1.00 37.44 280 ARG A O 1
ATOM 2147 N N . ARG A 1 281 ? -2.992 25.537 -7.150 1.00 34.66 281 ARG A N 1
ATOM 2148 C CA . ARG A 1 281 ? -1.867 25.695 -8.076 1.00 34.66 281 ARG A CA 1
ATOM 2149 C C . ARG A 1 281 ? -1.672 27.193 -8.314 1.00 34.66 281 ARG A C 1
ATOM 2151 O O . ARG A 1 281 ? -2.361 27.795 -9.129 1.00 34.66 281 ARG A O 1
ATOM 2158 N N . VAL A 1 282 ? -0.727 27.798 -7.604 1.00 37.22 282 VAL A N 1
ATOM 2159 C CA . VAL A 1 282 ? 0.000 28.935 -8.144 1.00 37.22 282 VAL A CA 1
ATOM 2160 C C . VAL A 1 282 ? 0.879 28.287 -9.192 1.00 37.22 282 VAL A C 1
ATOM 2162 O O . VAL A 1 282 ? 1.745 27.478 -8.854 1.00 37.22 282 VAL A O 1
ATOM 2165 N N . SER A 1 283 ? 0.566 28.531 -10.465 1.00 31.88 283 SER A N 1
ATOM 2166 C 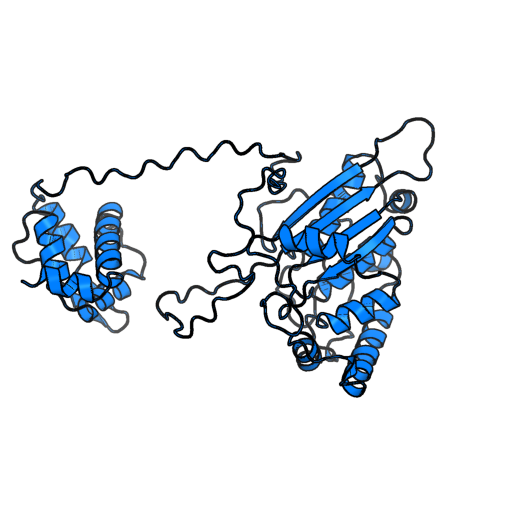CA . SER A 1 283 ? 1.416 28.113 -11.574 1.00 31.88 283 SER A CA 1
ATOM 2167 C C . SER A 1 283 ? 2.865 28.391 -11.178 1.00 31.88 283 SER A C 1
ATOM 2169 O O . SER A 1 283 ? 3.131 29.510 -10.725 1.00 31.88 283 SER A O 1
ATOM 2171 N N . PRO A 1 284 ? 3.784 27.411 -11.280 1.00 31.22 284 PRO A N 1
ATOM 2172 C CA . PRO A 1 284 ? 5.182 27.681 -10.988 1.00 31.22 284 PRO A CA 1
ATOM 2173 C C . PRO A 1 284 ? 5.571 28.936 -11.773 1.00 31.22 284 PRO A C 1
ATOM 2175 O O . PRO A 1 284 ? 5.137 29.057 -12.930 1.00 31.22 284 PRO A O 1
ATOM 2178 N N . PRO A 1 285 ? 6.301 29.898 -11.171 1.00 32.09 285 PRO A N 1
ATOM 2179 C CA . PRO A 1 285 ? 6.823 31.016 -11.936 1.00 32.09 285 PRO A CA 1
ATOM 2180 C C . PRO A 1 285 ? 7.507 30.384 -13.136 1.00 32.09 285 PRO A C 1
ATOM 2182 O O . PRO A 1 285 ? 8.380 29.533 -12.949 1.00 32.09 285 PRO A O 1
ATOM 2185 N N . LYS A 1 286 ? 7.004 30.692 -14.343 1.00 32.47 286 LYS A N 1
ATOM 2186 C CA . LYS A 1 286 ? 7.580 30.195 -15.591 1.00 32.47 286 LYS A CA 1
ATOM 2187 C C . LYS A 1 286 ? 9.074 30.367 -15.415 1.00 32.47 286 LYS A C 1
ATOM 2189 O O . LYS A 1 286 ? 9.518 31.508 -15.276 1.00 32.47 286 LYS A O 1
ATOM 2194 N N . THR A 1 287 ? 9.817 29.261 -15.339 1.00 30.80 287 THR A N 1
ATOM 2195 C CA . THR A 1 287 ? 11.270 29.326 -15.407 1.00 30.80 287 THR A CA 1
ATOM 2196 C C . THR A 1 287 ? 11.512 30.181 -16.634 1.00 30.80 287 THR A C 1
ATOM 2198 O O . THR A 1 287 ? 10.955 29.833 -17.686 1.00 30.80 287 THR A O 1
ATOM 2201 N N . PRO A 1 288 ? 12.148 31.359 -16.508 1.00 30.59 288 PRO A N 1
ATOM 2202 C CA . PRO A 1 288 ? 12.370 32.183 -17.671 1.00 30.59 288 PRO A CA 1
ATOM 2203 C C . PRO A 1 288 ? 13.053 31.250 -18.654 1.00 30.59 288 PRO A C 1
ATOM 2205 O O . PRO A 1 288 ? 14.108 30.694 -18.344 1.00 30.59 288 PRO A O 1
ATOM 2208 N N . ARG A 1 289 ? 12.393 30.993 -19.795 1.00 33.50 289 ARG A N 1
ATOM 2209 C CA . ARG A 1 289 ? 13.105 30.523 -20.975 1.00 33.50 289 ARG A CA 1
ATOM 2210 C C . ARG A 1 289 ? 14.299 31.450 -21.006 1.00 33.50 289 ARG A C 1
ATOM 2212 O O . ARG A 1 289 ? 14.094 32.665 -21.070 1.00 33.50 289 ARG A O 1
ATOM 2219 N N . ILE A 1 290 ? 15.494 30.896 -20.808 1.00 38.59 290 ILE A N 1
ATOM 2220 C CA . ILE A 1 290 ? 16.716 31.616 -21.109 1.00 38.59 290 ILE A CA 1
ATOM 2221 C C . ILE A 1 290 ? 16.480 31.969 -22.563 1.00 38.59 290 ILE A C 1
ATOM 2223 O O . ILE A 1 290 ? 16.487 31.089 -23.421 1.00 38.59 290 ILE A O 1
ATOM 2227 N N . ALA A 1 291 ? 16.054 33.211 -22.800 1.00 39.41 291 ALA A N 1
ATOM 2228 C CA . ALA A 1 291 ? 15.969 33.735 -24.134 1.00 39.41 291 ALA A CA 1
ATOM 2229 C C . ALA A 1 291 ? 17.347 33.424 -24.689 1.00 39.41 291 ALA A C 1
ATOM 2231 O O . ALA A 1 291 ? 18.342 33.735 -24.022 1.00 39.41 291 ALA A O 1
ATOM 2232 N N . GLU A 1 292 ? 17.393 32.715 -25.813 1.00 46.81 292 GLU A N 1
ATOM 2233 C CA . GLU A 1 292 ? 18.584 32.606 -26.636 1.00 46.81 292 GLU A CA 1
ATOM 2234 C C . GLU A 1 292 ? 18.930 34.041 -27.026 1.00 46.81 292 GLU A C 1
ATOM 2236 O O . GLU A 1 292 ? 18.531 34.568 -28.058 1.00 46.81 292 GLU A O 1
ATOM 2241 N N . LYS A 1 293 ? 19.545 34.745 -26.081 1.00 44.56 293 LYS A N 1
ATOM 2242 C CA . LYS A 1 293 ? 20.068 36.076 -26.241 1.00 44.56 293 LYS A CA 1
ATOM 2243 C C . LYS A 1 293 ? 21.122 35.883 -27.311 1.00 44.56 293 LYS A C 1
ATOM 2245 O O . LYS A 1 293 ? 21.914 34.947 -27.193 1.00 44.56 293 LYS A O 1
ATOM 2250 N N . GLU A 1 294 ? 21.075 36.711 -28.347 1.00 51.72 294 GLU A N 1
ATOM 2251 C CA . GLU A 1 294 ? 22.013 36.766 -29.471 1.00 51.72 294 GLU A CA 1
ATOM 2252 C C . GLU A 1 294 ? 23.461 37.006 -28.987 1.00 51.72 294 GLU A C 1
ATOM 2254 O O . GLU A 1 294 ? 24.075 38.036 -29.229 1.00 51.72 294 GLU A O 1
ATOM 2259 N N . GLU A 1 295 ? 24.029 36.051 -28.256 1.00 55.34 295 GLU A N 1
ATOM 2260 C CA . GLU A 1 295 ? 25.430 35.979 -27.851 1.00 55.34 295 GLU A CA 1
ATOM 2261 C C . GLU A 1 295 ? 26.283 35.334 -28.952 1.00 55.34 295 GLU A C 1
ATOM 2263 O O . GLU A 1 295 ? 27.497 35.223 -28.797 1.00 55.34 295 GLU A O 1
ATOM 2268 N N . SER A 1 296 ? 25.681 34.896 -30.069 1.00 58.69 296 SER A N 1
ATOM 2269 C CA . SER A 1 296 ? 26.368 34.093 -31.091 1.00 58.69 296 SER A CA 1
ATOM 2270 C C . SER A 1 296 ? 27.483 34.844 -31.829 1.00 58.69 296 SER A C 1
ATOM 2272 O O . SER A 1 296 ? 28.354 34.197 -32.404 1.00 58.69 296 SER A O 1
ATOM 2274 N N . ALA A 1 297 ? 27.506 36.181 -31.763 1.00 65.00 297 ALA A N 1
ATOM 2275 C CA . ALA A 1 297 ? 28.491 37.014 -32.453 1.00 65.00 297 ALA A CA 1
ATOM 2276 C C . ALA A 1 297 ? 29.639 37.532 -31.564 1.00 65.00 297 ALA A C 1
ATOM 2278 O O . ALA A 1 297 ? 30.573 38.146 -32.081 1.00 65.00 297 ALA A O 1
ATOM 2279 N N . ALA A 1 298 ? 29.600 37.322 -30.241 1.00 80.31 298 ALA A N 1
ATOM 2280 C CA . ALA A 1 298 ? 30.669 37.810 -29.372 1.00 80.31 298 ALA A CA 1
ATOM 2281 C C . ALA A 1 298 ? 31.954 36.978 -29.580 1.00 80.31 298 ALA A C 1
ATOM 2283 O O . ALA A 1 298 ? 31.893 35.742 -29.539 1.00 80.31 298 ALA A O 1
ATOM 2284 N N . PRO A 1 299 ? 33.122 37.617 -29.797 1.00 88.69 299 PRO A N 1
ATOM 2285 C CA . PRO A 1 299 ? 34.380 36.895 -29.917 1.00 88.69 299 PRO A CA 1
ATOM 2286 C C . PRO A 1 299 ? 34.708 36.189 -28.597 1.00 88.69 299 PRO A C 1
ATOM 2288 O O . PRO A 1 299 ? 34.632 36.781 -27.520 1.00 88.69 299 PRO A O 1
ATOM 2291 N N . LEU A 1 300 ? 35.086 34.917 -28.689 1.00 87.00 300 LEU A N 1
ATOM 2292 C CA . LEU A 1 300 ? 35.624 34.146 -27.577 1.00 87.00 300 LEU A CA 1
ATOM 2293 C C . LEU A 1 300 ? 37.004 34.689 -27.211 1.00 87.00 300 LEU A C 1
ATOM 2295 O O . LEU A 1 300 ? 37.859 34.890 -28.078 1.00 87.00 300 LEU A O 1
ATOM 2299 N N . SER A 1 301 ? 37.241 34.883 -25.915 1.00 89.75 301 SER A N 1
ATOM 2300 C CA . SER A 1 301 ? 38.591 35.158 -25.431 1.00 89.75 301 SER A CA 1
ATOM 2301 C C . SER A 1 301 ? 39.505 33.949 -25.704 1.00 89.75 301 SER A C 1
ATOM 2303 O O . SER A 1 301 ? 39.041 32.810 -25.822 1.00 89.75 301 SER A O 1
ATOM 2305 N N . HIS A 1 302 ? 40.819 34.174 -25.780 1.00 89.12 302 HIS A N 1
ATOM 2306 C CA . HIS A 1 302 ? 41.784 33.081 -25.941 1.00 89.12 302 HIS A CA 1
ATOM 2307 C C . HIS A 1 302 ? 41.700 32.062 -24.788 1.00 89.12 302 HIS A C 1
ATOM 2309 O O . HIS A 1 302 ? 41.737 30.857 -25.023 1.00 89.12 302 HIS A O 1
ATOM 2315 N N . GLU A 1 303 ? 41.496 32.539 -23.557 1.00 83.94 303 GLU A N 1
ATOM 2316 C CA . GLU A 1 303 ? 41.338 31.705 -22.359 1.00 83.94 303 GLU A CA 1
ATOM 2317 C C . GLU A 1 303 ? 40.053 30.857 -22.410 1.00 83.94 303 GLU A C 1
ATOM 2319 O O . GLU A 1 303 ? 40.030 29.690 -22.000 1.00 83.94 303 GLU A O 1
ATOM 2324 N N . ASP A 1 304 ? 38.976 31.416 -22.965 1.00 83.88 304 ASP A N 1
ATOM 2325 C CA . ASP A 1 304 ? 37.708 30.713 -23.153 1.00 83.88 304 ASP A CA 1
ATOM 2326 C C . ASP A 1 304 ? 37.871 29.591 -24.173 1.00 83.88 304 ASP A C 1
ATOM 2328 O O . ASP A 1 304 ? 37.474 28.455 -23.907 1.00 83.88 304 ASP A O 1
ATOM 2332 N N . LEU A 1 305 ? 38.519 29.883 -25.302 1.00 86.56 305 LEU A N 1
ATOM 2333 C CA . LEU A 1 305 ? 38.796 28.892 -26.333 1.00 86.56 305 LEU A CA 1
ATOM 2334 C C . LEU A 1 305 ? 39.682 27.758 -25.804 1.00 86.56 305 LEU A C 1
ATOM 2336 O O . LEU A 1 305 ? 39.375 26.590 -26.037 1.00 86.56 305 LEU A O 1
ATOM 2340 N N . GLU A 1 306 ? 40.734 28.068 -25.041 1.00 85.12 306 GLU A N 1
ATOM 2341 C CA . GLU A 1 306 ? 41.564 27.044 -24.397 1.00 85.12 306 GLU A CA 1
ATOM 2342 C C . GLU A 1 306 ? 40.759 26.171 -23.428 1.00 85.12 306 GLU A C 1
ATOM 2344 O O . GLU A 1 306 ? 40.948 24.952 -23.378 1.00 85.12 306 GLU A O 1
ATOM 2349 N N . THR A 1 307 ? 39.841 26.772 -22.670 1.00 81.00 307 THR A N 1
ATOM 2350 C CA . THR A 1 307 ? 38.975 26.046 -21.731 1.00 81.00 307 THR A CA 1
ATOM 2351 C C . THR A 1 307 ? 38.041 25.087 -22.470 1.00 81.00 307 THR A C 1
ATOM 2353 O O . THR A 1 307 ? 37.938 23.913 -22.105 1.00 81.00 307 THR A O 1
ATOM 2356 N N . VAL A 1 308 ? 37.399 25.550 -23.545 1.00 85.19 308 VAL A N 1
ATOM 2357 C CA . VAL A 1 308 ? 36.513 24.734 -24.393 1.00 85.19 308 VAL A CA 1
ATOM 2358 C C . VAL A 1 308 ? 37.312 23.627 -25.095 1.00 85.19 308 VAL A C 1
ATOM 2360 O O . VAL A 1 308 ? 36.878 22.474 -25.136 1.00 85.19 308 VAL A O 1
ATOM 2363 N N . GLN A 1 309 ? 38.523 23.927 -25.568 1.00 91.81 309 GLN A N 1
ATOM 2364 C CA . GLN A 1 309 ? 39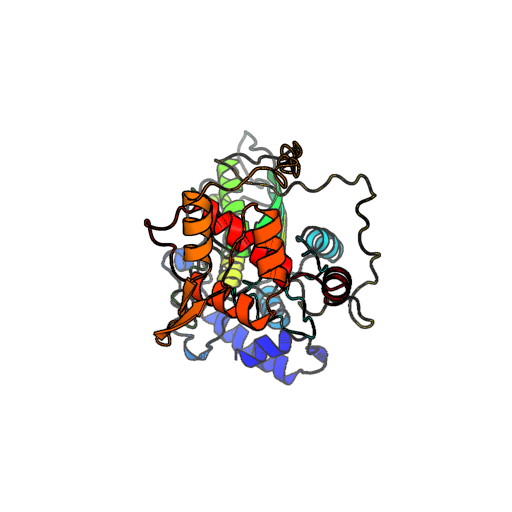.414 22.951 -26.193 1.00 91.81 309 GLN A CA 1
ATOM 2365 C C . GLN A 1 309 ? 39.882 21.870 -25.208 1.00 91.81 309 GLN A C 1
ATOM 2367 O O . GLN A 1 309 ? 39.985 20.701 -25.593 1.00 91.81 309 GLN A O 1
ATOM 2372 N N . LYS A 1 310 ? 40.138 22.227 -23.942 1.00 86.12 310 LYS A N 1
ATOM 2373 C CA . LYS A 1 310 ? 40.420 21.269 -22.859 1.00 86.12 310 LYS A CA 1
ATOM 2374 C C . LYS A 1 310 ? 39.196 20.407 -22.554 1.00 86.12 310 LYS A C 1
ATOM 2376 O O . LYS A 1 310 ? 39.341 19.196 -22.428 1.00 86.12 310 LYS A O 1
ATOM 2381 N N . ALA A 1 311 ? 37.994 20.987 -22.526 1.00 85.12 311 ALA A N 1
ATOM 2382 C CA . ALA A 1 311 ? 36.756 20.223 -22.362 1.00 85.12 311 ALA A CA 1
ATOM 2383 C C . ALA A 1 311 ? 36.525 19.238 -23.524 1.00 85.12 311 ALA A C 1
ATOM 2385 O O . ALA A 1 311 ? 36.025 18.141 -23.311 1.00 85.12 311 ALA A O 1
ATOM 2386 N N . CYS A 1 312 ? 36.955 19.560 -24.742 1.00 89.50 312 CYS A N 1
ATOM 2387 C CA . CYS A 1 312 ? 36.866 18.643 -25.881 1.00 89.50 312 CYS A CA 1
ATOM 2388 C C . CYS A 1 312 ? 37.949 17.546 -25.895 1.00 89.50 312 CYS A C 1
ATOM 2390 O O . CYS A 1 312 ? 37.930 16.704 -26.791 1.00 89.50 312 CYS A O 1
ATOM 2392 N N . ARG A 1 313 ? 38.889 17.546 -24.935 1.00 92.12 313 ARG A N 1
ATOM 2393 C CA . ARG A 1 313 ? 39.990 16.578 -24.800 1.00 92.12 313 ARG A CA 1
ATOM 2394 C C . ARG A 1 313 ? 39.854 15.790 -23.501 1.00 92.12 313 ARG A C 1
ATOM 2396 O O . ARG A 1 313 ? 40.317 16.216 -22.447 1.00 92.12 313 ARG A O 1
ATOM 2403 N N . VAL A 1 314 ? 39.270 14.601 -23.581 1.00 88.81 314 VAL A N 1
ATOM 2404 C CA . VAL A 1 314 ? 39.018 13.739 -22.417 1.00 88.81 314 VAL A CA 1
ATOM 2405 C C . VAL A 1 314 ? 39.788 12.428 -22.507 1.00 88.81 314 VAL A C 1
ATOM 2407 O O . VAL A 1 314 ? 40.024 11.892 -23.589 1.00 88.81 314 VAL A O 1
ATOM 2410 N N . ARG A 1 315 ? 40.180 11.877 -21.354 1.00 87.69 315 ARG A N 1
ATOM 2411 C CA . ARG A 1 315 ? 40.729 10.517 -21.270 1.00 87.69 315 ARG A CA 1
ATOM 2412 C C . ARG A 1 315 ? 39.607 9.535 -20.965 1.00 87.69 315 ARG A C 1
ATOM 2414 O O . ARG A 1 315 ? 38.840 9.736 -20.031 1.00 87.69 315 ARG A O 1
ATOM 2421 N N . LEU A 1 316 ? 39.536 8.464 -21.740 1.00 84.62 316 LEU A N 1
ATOM 2422 C CA . LEU A 1 316 ? 38.622 7.355 -21.508 1.00 84.62 316 LEU A CA 1
ATOM 2423 C C . LEU A 1 316 ? 39.233 6.389 -20.485 1.00 84.62 316 LEU A C 1
ATOM 2425 O O . LEU A 1 316 ? 40.454 6.313 -20.334 1.00 84.62 316 LEU A O 1
ATOM 2429 N N . GLY A 1 317 ? 38.391 5.590 -19.823 1.00 74.88 317 GLY A N 1
ATOM 2430 C CA . GLY A 1 317 ? 38.836 4.581 -18.850 1.00 74.88 317 GLY A CA 1
ATOM 2431 C C . GLY A 1 317 ? 39.794 3.522 -19.421 1.00 74.88 317 GLY A C 1
ATOM 2432 O O . GLY A 1 317 ? 40.502 2.873 -18.663 1.00 74.88 317 GLY A O 1
ATOM 2433 N N . SER A 1 318 ? 39.866 3.385 -20.749 1.00 83.94 318 SER A N 1
ATOM 2434 C CA . SER A 1 318 ? 40.811 2.514 -21.460 1.00 83.94 318 SER A CA 1
ATOM 2435 C C . SER A 1 318 ? 42.211 3.117 -21.650 1.00 83.94 318 SER A C 1
ATOM 2437 O O . SER A 1 318 ? 43.055 2.498 -22.289 1.00 83.94 318 SER A O 1
ATOM 2439 N N . GLY A 1 319 ? 42.463 4.341 -21.170 1.00 85.19 319 GLY A N 1
ATOM 2440 C CA . GLY A 1 319 ? 43.713 5.075 -21.407 1.00 85.19 319 GLY A CA 1
ATOM 2441 C C . GLY A 1 319 ? 43.782 5.780 -22.768 1.00 85.19 319 GLY A C 1
ATOM 2442 O O . GLY A 1 319 ? 44.677 6.596 -22.987 1.00 85.19 319 GLY A O 1
ATOM 2443 N N . ARG A 1 320 ? 42.819 5.533 -23.667 1.00 89.75 320 ARG A N 1
ATOM 2444 C CA . ARG A 1 320 ? 42.682 6.248 -24.944 1.00 89.75 320 ARG A CA 1
ATOM 2445 C C . ARG A 1 320 ? 42.179 7.676 -24.707 1.00 89.75 320 ARG A C 1
ATOM 2447 O O . ARG A 1 320 ? 41.320 7.894 -23.855 1.00 89.75 320 ARG A O 1
ATOM 2454 N N . ALA A 1 321 ? 42.687 8.646 -25.463 1.00 89.44 321 ALA A N 1
ATOM 2455 C CA . ALA A 1 321 ? 42.177 10.015 -25.446 1.00 89.44 321 ALA A CA 1
ATOM 2456 C C . ALA A 1 321 ? 41.136 10.211 -26.557 1.00 89.44 321 ALA A C 1
ATOM 2458 O O . ALA A 1 321 ? 41.377 9.811 -27.695 1.00 89.44 321 ALA A O 1
ATOM 2459 N N . ALA A 1 322 ? 40.008 10.837 -26.228 1.00 90.81 322 ALA A N 1
ATOM 2460 C CA . ALA A 1 322 ? 39.065 11.378 -27.198 1.00 90.81 322 ALA A CA 1
ATOM 2461 C C . ALA A 1 322 ? 39.301 12.887 -27.299 1.00 90.81 322 ALA A C 1
ATOM 2463 O O . ALA A 1 322 ? 39.400 13.571 -26.279 1.00 90.81 322 ALA A O 1
ATOM 2464 N N . SER A 1 323 ? 39.446 13.398 -28.520 1.00 93.94 323 SER A N 1
ATOM 2465 C CA . SER A 1 323 ? 39.759 14.804 -28.766 1.00 93.94 323 SER A CA 1
ATOM 2466 C C . SER A 1 323 ? 38.990 15.312 -29.970 1.00 93.94 323 SER A C 1
ATOM 2468 O O . SER A 1 323 ? 39.139 14.771 -31.064 1.00 93.94 323 SER A O 1
ATOM 2470 N N . VAL A 1 324 ? 38.252 16.403 -29.787 1.00 93.62 324 VAL A N 1
ATOM 2471 C CA . VAL A 1 324 ? 37.770 17.225 -30.899 1.00 93.62 324 VAL A CA 1
ATOM 2472 C C . VAL A 1 324 ? 38.630 18.478 -30.982 1.00 93.62 324 VAL A C 1
ATOM 2474 O O . VAL A 1 324 ? 38.745 19.233 -30.016 1.00 93.62 324 VAL A O 1
ATOM 2477 N N . ASP A 1 325 ? 39.286 18.664 -32.125 1.00 94.12 325 ASP A N 1
ATOM 2478 C CA . ASP A 1 325 ? 40.044 19.877 -32.414 1.00 94.12 325 ASP A CA 1
ATOM 2479 C C . ASP A 1 325 ? 39.097 20.972 -32.908 1.00 94.12 325 ASP A C 1
ATOM 2481 O O . ASP A 1 325 ? 38.410 20.786 -33.922 1.00 94.12 325 ASP A O 1
ATOM 2485 N N . LEU A 1 326 ? 39.061 22.079 -32.167 1.00 92.44 326 LEU A N 1
ATOM 2486 C CA . LEU A 1 326 ? 38.265 23.270 -32.458 1.00 92.44 326 LEU A CA 1
ATOM 2487 C C . LEU A 1 326 ? 39.013 24.239 -33.387 1.00 92.44 326 LEU A C 1
ATOM 2489 O O . LEU A 1 326 ? 38.433 25.230 -33.832 1.00 92.44 326 LEU A O 1
ATOM 2493 N N . GLY A 1 327 ? 40.283 23.959 -33.704 1.00 90.56 327 GLY A N 1
ATOM 2494 C CA . GLY A 1 327 ? 41.070 24.699 -34.684 1.00 90.56 327 GLY A CA 1
ATOM 2495 C C . GLY A 1 327 ? 41.155 26.197 -34.383 1.00 90.56 327 GLY A C 1
ATOM 2496 O O . GLY A 1 327 ? 41.438 26.612 -33.261 1.00 90.56 327 GLY A O 1
ATOM 2497 N N . ALA A 1 328 ? 40.903 27.017 -35.405 1.00 90.25 328 ALA A N 1
ATOM 2498 C CA . ALA A 1 328 ? 40.985 28.476 -35.336 1.00 90.25 328 ALA A CA 1
ATOM 2499 C C . ALA A 1 328 ? 39.671 29.154 -34.897 1.00 90.25 328 ALA A C 1
ATOM 2501 O O . ALA A 1 328 ? 39.452 30.309 -35.260 1.00 90.25 328 ALA A O 1
ATOM 2502 N N . SER A 1 329 ? 38.798 28.455 -34.162 1.00 94.19 329 SER A N 1
ATOM 2503 C CA . SER A 1 329 ? 37.514 29.004 -33.705 1.00 94.19 329 SER A CA 1
ATOM 2504 C C . SER A 1 329 ? 37.712 30.303 -32.919 1.00 94.19 329 SER A C 1
ATOM 2506 O O . SER A 1 329 ? 38.508 30.345 -31.986 1.00 94.19 329 SER A O 1
ATOM 2508 N N . ARG A 1 330 ? 36.994 31.369 -33.283 1.00 92.56 330 ARG A N 1
ATOM 2509 C CA . ARG A 1 330 ? 37.081 32.687 -32.623 1.00 92.56 330 ARG A CA 1
ATOM 2510 C C . ARG A 1 330 ? 35.779 33.099 -31.955 1.00 92.56 330 ARG A C 1
ATOM 2512 O O . ARG A 1 330 ? 35.746 34.118 -31.276 1.00 92.56 330 ARG A O 1
ATOM 2519 N N . SER A 1 331 ? 34.714 32.330 -32.140 1.00 91.38 331 SER A N 1
ATOM 2520 C CA . SER A 1 331 ? 33.379 32.589 -31.608 1.00 91.38 331 SER A CA 1
ATOM 2521 C C . SER A 1 331 ? 32.686 31.283 -31.213 1.00 91.38 331 SER A C 1
ATOM 2523 O O . SER A 1 331 ? 33.103 30.191 -31.606 1.00 91.38 331 SER A O 1
ATOM 2525 N N . TRP A 1 332 ? 31.599 31.378 -30.445 1.00 85.12 332 TRP A N 1
ATOM 2526 C CA . TRP A 1 332 ? 30.775 30.207 -30.126 1.00 85.12 332 TRP A CA 1
ATOM 2527 C C . TRP A 1 332 ? 30.129 29.584 -31.369 1.00 85.12 332 TRP A C 1
ATOM 2529 O O . TRP A 1 332 ? 29.934 28.369 -31.391 1.00 85.12 332 TRP A O 1
ATOM 2539 N N . ALA A 1 333 ? 29.841 30.383 -32.400 1.00 86.19 333 ALA A N 1
ATOM 2540 C CA . ALA A 1 333 ? 29.360 29.884 -33.685 1.00 86.19 333 ALA A CA 1
ATOM 2541 C C . ALA A 1 333 ? 30.418 29.007 -34.376 1.00 86.19 333 ALA A C 1
ATOM 2543 O O . ALA A 1 333 ? 30.092 27.916 -34.842 1.00 86.19 333 ALA A O 1
ATOM 2544 N N . ASP A 1 334 ? 31.692 29.416 -34.347 1.00 90.44 334 ASP A N 1
ATOM 2545 C CA . ASP A 1 334 ? 32.791 28.609 -34.895 1.00 90.44 334 ASP A CA 1
ATOM 2546 C C . ASP A 1 334 ? 32.963 27.297 -34.122 1.00 90.44 334 ASP A C 1
ATOM 2548 O O . ASP A 1 334 ? 33.141 26.244 -34.728 1.00 90.44 334 ASP A O 1
ATOM 2552 N N . VAL A 1 335 ? 32.845 27.338 -32.788 1.00 87.00 335 VAL A N 1
ATOM 2553 C CA . VAL A 1 335 ? 32.889 26.132 -31.944 1.00 87.00 335 VAL A CA 1
ATOM 2554 C C . VAL A 1 335 ? 31.743 25.185 -32.301 1.00 87.00 335 VAL A C 1
ATOM 2556 O O . VAL A 1 335 ? 31.973 23.991 -32.480 1.00 87.00 335 VAL A O 1
ATOM 2559 N N . GLN A 1 336 ? 30.515 25.690 -32.444 1.00 86.06 336 GLN A N 1
ATOM 2560 C CA . GLN A 1 336 ? 29.368 24.874 -32.856 1.00 86.06 336 GLN A CA 1
ATOM 2561 C C . GLN A 1 336 ? 29.574 24.253 -34.238 1.00 86.06 336 GLN A C 1
ATOM 2563 O O . GLN A 1 336 ? 29.313 23.063 -34.412 1.00 86.06 336 GLN A O 1
ATOM 2568 N N . LEU A 1 337 ? 30.066 25.032 -35.204 1.00 87.69 337 LEU A N 1
ATOM 2569 C CA . LEU A 1 337 ? 30.365 24.550 -36.549 1.00 87.69 337 LEU A CA 1
ATOM 2570 C C . LEU A 1 337 ? 31.463 23.479 -36.520 1.00 87.69 337 LEU A C 1
ATOM 2572 O O . LEU A 1 337 ? 31.301 22.413 -37.107 1.00 87.69 337 LEU A O 1
ATOM 2576 N N . ALA A 1 338 ? 32.543 23.709 -35.770 1.00 89.56 338 ALA A N 1
ATOM 2577 C CA . ALA A 1 338 ? 33.633 22.754 -35.606 1.00 89.56 338 ALA A CA 1
ATOM 2578 C C . ALA A 1 338 ? 33.159 21.433 -34.985 1.00 89.56 338 ALA A C 1
ATOM 2580 O O . ALA A 1 338 ? 33.628 20.375 -35.401 1.00 89.56 338 ALA A O 1
ATOM 2581 N N . LEU A 1 339 ? 32.223 21.479 -34.028 1.00 89.06 339 LEU A N 1
ATOM 2582 C CA . LEU A 1 339 ? 31.600 20.289 -33.442 1.00 89.06 339 LEU A CA 1
ATOM 2583 C C . LEU A 1 339 ? 30.667 19.579 -34.437 1.00 89.06 339 LEU A C 1
ATOM 2585 O O . LEU A 1 339 ? 30.737 18.358 -34.543 1.00 89.06 339 LEU A O 1
ATOM 2589 N N . ARG A 1 340 ? 29.851 20.320 -35.202 1.00 84.75 340 ARG A N 1
ATOM 2590 C CA . ARG A 1 340 ? 28.953 19.774 -36.243 1.00 84.75 340 ARG A CA 1
ATOM 2591 C C . ARG A 1 340 ? 29.701 19.069 -37.368 1.00 84.75 340 ARG A C 1
ATOM 2593 O O . ARG A 1 340 ? 29.255 18.033 -37.844 1.00 84.75 340 ARG A O 1
ATOM 2600 N N . CYS A 1 341 ? 30.856 19.597 -37.763 1.00 88.69 341 CYS A N 1
ATOM 2601 C CA . CYS A 1 341 ? 31.706 18.987 -38.784 1.00 88.69 341 CYS A CA 1
ATOM 2602 C C . CYS A 1 341 ? 32.400 17.696 -38.309 1.00 88.69 341 CYS A C 1
ATOM 2604 O O . CYS A 1 341 ? 33.120 17.066 -39.087 1.00 88.69 341 CYS A O 1
ATOM 2606 N N . ARG A 1 342 ? 32.244 17.287 -37.040 1.00 88.62 342 ARG A N 1
ATOM 2607 C CA . ARG A 1 342 ? 32.732 15.990 -36.555 1.00 88.62 342 ARG A CA 1
ATOM 2608 C C . ARG A 1 342 ? 31.630 14.945 -36.619 1.00 88.62 342 ARG A C 1
ATOM 2610 O O . ARG A 1 342 ? 30.479 15.208 -36.300 1.00 88.62 342 ARG A O 1
ATOM 2617 N N . GLY A 1 343 ? 32.021 13.723 -36.972 1.00 82.81 343 GLY A N 1
ATOM 2618 C CA . GLY A 1 343 ? 31.111 12.586 -36.948 1.00 82.81 343 GLY A CA 1
ATOM 2619 C C . GLY A 1 343 ? 30.577 12.302 -35.533 1.00 82.81 343 GLY A C 1
ATOM 2620 O O . GLY A 1 343 ? 31.293 12.535 -34.549 1.00 82.81 343 GLY A O 1
ATOM 2621 N N . PRO A 1 344 ? 29.357 11.748 -35.420 1.00 72.62 344 PRO A N 1
ATOM 2622 C CA . PRO A 1 344 ? 28.689 11.498 -34.141 1.00 72.62 344 PRO A CA 1
ATOM 2623 C C . PRO A 1 344 ? 29.511 10.601 -33.204 1.00 72.62 344 PRO A C 1
ATOM 2625 O O . PRO A 1 344 ? 29.496 10.801 -31.990 1.00 72.62 344 PRO A O 1
ATOM 2628 N N . ASP A 1 345 ? 30.311 9.682 -33.752 1.00 76.69 345 ASP A N 1
ATOM 2629 C CA . ASP A 1 345 ? 31.188 8.800 -32.974 1.00 76.69 345 ASP A CA 1
ATOM 2630 C C . ASP A 1 345 ? 32.252 9.568 -32.178 1.00 76.69 345 ASP A C 1
ATOM 2632 O O . ASP A 1 345 ? 32.502 9.262 -31.009 1.00 76.69 345 ASP A O 1
ATOM 2636 N N . ALA A 1 346 ? 32.850 10.606 -32.773 1.00 82.50 346 ALA A N 1
ATOM 2637 C CA . ALA A 1 346 ? 33.863 11.421 -32.107 1.00 82.50 346 ALA A CA 1
ATOM 2638 C C . ALA A 1 346 ? 33.253 12.235 -30.953 1.00 82.50 346 ALA A C 1
ATOM 2640 O O . ALA A 1 346 ? 33.840 12.320 -29.872 1.00 82.50 346 ALA A O 1
ATOM 2641 N N . LEU A 1 347 ? 32.047 12.777 -31.154 1.00 83.19 347 LEU A N 1
ATOM 2642 C CA . LEU A 1 347 ? 31.315 13.523 -30.127 1.00 83.19 34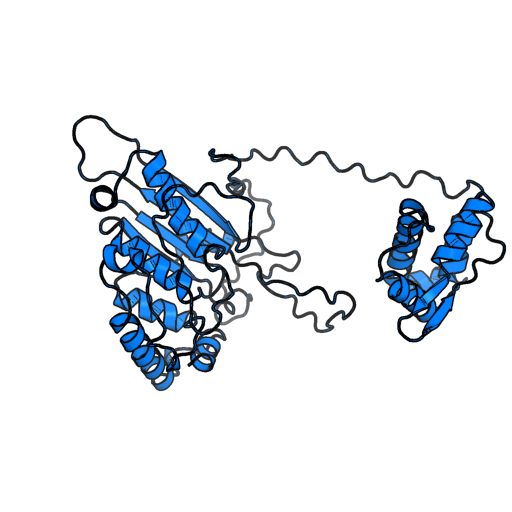7 LEU A CA 1
ATOM 2643 C C . LEU A 1 347 ? 30.867 12.602 -28.980 1.00 83.19 347 LEU A C 1
ATOM 2645 O O . LEU A 1 347 ? 31.044 12.934 -27.805 1.00 83.19 347 LEU A O 1
ATOM 2649 N N . ALA A 1 348 ? 30.370 11.405 -29.304 1.00 74.00 348 ALA A N 1
ATOM 2650 C CA . ALA A 1 348 ? 29.967 10.398 -28.327 1.00 74.00 348 ALA A CA 1
ATOM 2651 C C . ALA A 1 348 ? 31.145 9.892 -27.476 1.00 74.00 348 ALA A C 1
ATOM 2653 O O . ALA A 1 348 ? 30.975 9.540 -26.305 1.00 74.00 348 ALA A O 1
ATOM 2654 N N . GLU A 1 349 ? 32.357 9.835 -28.029 1.00 82.62 349 GLU A N 1
ATOM 2655 C CA . GLU A 1 349 ? 33.561 9.536 -27.250 1.00 82.62 349 GLU A CA 1
ATOM 2656 C C . GLU A 1 349 ? 33.925 10.655 -26.271 1.00 82.62 349 GLU A C 1
ATOM 2658 O O . GLU A 1 349 ? 34.230 10.360 -25.112 1.00 82.62 349 GLU A O 1
ATOM 2663 N N . VAL A 1 350 ? 33.811 11.924 -26.675 1.00 84.31 350 VAL A N 1
ATOM 2664 C CA . VAL A 1 350 ? 34.025 13.063 -25.765 1.00 84.31 350 VAL A CA 1
ATOM 2665 C C . VAL A 1 350 ? 32.999 13.063 -24.624 1.00 84.31 350 VAL A C 1
ATOM 2667 O O . VAL A 1 350 ? 33.375 13.174 -23.457 1.00 84.31 350 VAL A O 1
ATOM 2670 N N . LEU A 1 351 ? 31.714 12.837 -24.920 1.00 78.50 351 LEU A N 1
ATOM 2671 C CA . LEU A 1 351 ? 30.659 12.736 -23.901 1.00 78.50 351 LEU A CA 1
ATOM 2672 C C . LEU A 1 351 ? 30.896 11.576 -22.921 1.00 78.50 351 LEU A C 1
ATOM 2674 O O . LEU A 1 351 ? 30.685 11.717 -21.716 1.00 78.50 351 LEU A O 1
ATOM 2678 N N . ARG A 1 352 ? 31.381 10.426 -23.410 1.00 80.44 352 ARG A N 1
ATOM 2679 C CA . ARG A 1 352 ? 31.715 9.278 -22.551 1.00 80.44 352 ARG A CA 1
ATOM 2680 C C . ARG A 1 352 ? 32.842 9.589 -21.567 1.00 80.44 352 ARG A C 1
ATOM 2682 O O . ARG A 1 352 ? 32.775 9.117 -20.434 1.00 80.44 352 ARG A O 1
ATOM 2689 N N . GLY A 1 353 ? 33.842 10.374 -21.964 1.00 81.06 353 GLY A N 1
ATOM 2690 C CA . GLY A 1 353 ? 34.928 10.773 -21.063 1.00 81.06 353 GLY A CA 1
ATOM 2691 C C . GLY A 1 353 ? 34.487 11.717 -19.938 1.00 81.06 353 GLY A C 1
ATOM 2692 O O . GLY A 1 353 ? 35.033 11.641 -18.842 1.00 81.06 353 GLY A O 1
ATOM 2693 N N . HIS A 1 354 ? 33.443 12.525 -20.158 1.00 77.69 354 HIS A N 1
ATOM 2694 C CA . HIS A 1 354 ? 32.857 13.419 -19.142 1.00 77.69 354 HIS A CA 1
ATOM 2695 C C . HIS A 1 354 ? 31.892 12.744 -18.165 1.00 77.69 354 HIS A C 1
ATOM 2697 O O . HIS A 1 354 ? 31.381 13.393 -17.259 1.00 77.69 354 HIS A O 1
ATOM 2703 N N . ARG A 1 355 ? 31.660 11.429 -18.276 1.00 73.69 355 ARG A N 1
ATOM 2704 C CA . ARG A 1 355 ? 30.909 10.674 -17.252 1.00 73.69 355 ARG A CA 1
ATOM 2705 C C . ARG A 1 355 ? 31.656 10.568 -15.912 1.00 73.69 355 ARG A C 1
ATOM 2707 O O . ARG A 1 355 ? 31.103 10.051 -14.946 1.00 73.69 355 ARG A O 1
ATOM 2714 N N . GLN A 1 356 ? 32.908 11.024 -15.854 1.00 61.88 356 GLN A N 1
ATOM 2715 C CA . GLN A 1 356 ? 33.683 11.185 -14.624 1.00 61.88 356 GLN A CA 1
ATOM 2716 C C . GLN A 1 356 ? 33.537 12.613 -14.076 1.00 61.88 356 GLN A C 1
ATOM 2718 O O . GLN A 1 356 ? 33.279 13.544 -14.830 1.00 61.88 356 GLN A O 1
ATOM 2723 N N . ALA A 1 357 ? 33.719 12.793 -12.763 1.00 53.12 357 ALA A N 1
ATOM 2724 C CA . ALA A 1 357 ? 33.607 14.104 -12.123 1.00 53.12 357 ALA A CA 1
ATOM 2725 C C . ALA A 1 357 ? 34.525 15.147 -12.794 1.00 53.12 357 ALA A C 1
ATOM 2727 O O . ALA A 1 357 ? 35.730 14.927 -12.943 1.00 53.12 357 ALA A O 1
ATOM 2728 N N . VAL A 1 358 ? 33.937 16.283 -13.181 1.00 55.34 358 VAL A N 1
ATOM 2729 C CA . VAL A 1 358 ? 34.634 17.428 -13.782 1.00 55.34 358 VAL A CA 1
ATOM 2730 C C . VAL A 1 358 ? 35.676 17.947 -12.788 1.00 55.34 358 VAL A C 1
ATOM 2732 O O . VAL A 1 358 ? 35.361 18.213 -11.628 1.00 55.34 358 VAL A O 1
ATOM 2735 N N . ARG A 1 359 ? 36.939 18.050 -13.216 1.00 58.62 359 ARG A N 1
ATOM 2736 C CA . ARG A 1 359 ? 38.036 18.503 -12.347 1.00 58.62 359 ARG A CA 1
ATOM 2737 C C . ARG A 1 359 ? 37.944 20.011 -12.109 1.00 58.62 359 ARG A C 1
ATOM 2739 O O . ARG A 1 359 ? 37.485 20.748 -12.975 1.00 58.62 359 ARG A O 1
ATOM 2746 N N . ALA A 1 360 ? 38.457 20.478 -10.970 1.00 49.44 360 ALA A N 1
ATOM 2747 C CA . ALA A 1 360 ? 38.482 21.902 -10.608 1.00 49.44 360 ALA A CA 1
ATOM 2748 C C . ALA A 1 360 ? 39.229 22.790 -11.628 1.00 49.44 360 ALA A C 1
ATOM 2750 O O . ALA A 1 360 ? 38.965 23.981 -11.730 1.00 49.44 360 ALA A O 1
ATOM 2751 N N . GLU A 1 361 ? 40.135 22.197 -12.409 1.00 51.75 361 GLU A N 1
ATOM 2752 C CA . GLU A 1 361 ? 40.907 22.841 -13.483 1.00 51.75 361 GLU A CA 1
ATOM 2753 C C . GLU A 1 361 ? 40.048 23.247 -14.696 1.00 51.75 361 GLU A C 1
ATOM 2755 O O . GLU A 1 361 ? 40.484 24.030 -15.539 1.00 51.75 361 GLU A O 1
ATOM 2760 N N . THR A 1 362 ? 38.832 22.707 -14.806 1.00 57.38 362 THR A N 1
ATOM 2761 C CA . THR A 1 362 ? 37.867 23.023 -15.861 1.00 57.38 362 THR A CA 1
ATOM 2762 C C . THR A 1 362 ? 36.698 23.793 -15.261 1.00 57.38 362 THR A C 1
ATOM 2764 O O . THR A 1 362 ? 36.007 23.269 -14.391 1.00 57.38 362 THR A O 1
ATOM 2767 N N . GLN A 1 363 ? 36.465 25.031 -15.716 1.00 57.41 363 GLN A N 1
ATOM 2768 C CA . GLN A 1 363 ? 35.359 25.858 -15.221 1.00 57.41 363 GLN A CA 1
ATOM 2769 C C . GLN A 1 363 ? 34.012 25.136 -15.446 1.00 57.41 363 GLN A C 1
ATOM 2771 O O . GLN A 1 363 ? 33.633 24.927 -16.605 1.00 57.41 363 GLN A O 1
ATOM 2776 N N . PRO A 1 364 ? 33.270 24.765 -14.382 1.00 62.50 364 PRO A N 1
ATOM 2777 C CA . PRO A 1 364 ? 32.083 23.912 -14.493 1.00 62.50 364 PRO A CA 1
ATOM 2778 C C . PRO A 1 364 ? 30.989 24.487 -15.397 1.00 62.50 364 PRO A C 1
ATOM 2780 O O . PRO A 1 364 ? 30.357 23.751 -16.150 1.00 62.50 364 PRO A O 1
ATOM 2783 N N . GLU A 1 365 ? 30.807 25.808 -15.383 1.00 60.31 365 GLU A N 1
ATOM 2784 C CA . GLU A 1 365 ? 29.803 26.506 -16.197 1.00 60.31 365 GLU A CA 1
ATOM 2785 C C . GLU A 1 365 ? 30.100 26.400 -17.702 1.00 60.31 365 GLU A C 1
ATOM 2787 O O . GLU A 1 365 ? 29.204 26.172 -18.517 1.00 60.31 365 GLU A O 1
ATOM 2792 N N . ARG A 1 366 ? 31.380 26.483 -18.085 1.00 58.44 366 ARG A N 1
ATOM 2793 C CA . ARG A 1 366 ? 31.816 26.385 -19.486 1.00 58.44 366 ARG A CA 1
ATOM 2794 C C . ARG A 1 366 ? 31.787 24.947 -19.990 1.00 58.44 366 ARG A C 1
ATOM 2796 O O . ARG A 1 366 ? 31.374 24.713 -21.124 1.00 58.44 366 ARG A O 1
ATOM 2803 N N . VAL A 1 367 ? 32.142 23.985 -19.135 1.00 63.06 367 VAL A N 1
ATOM 2804 C CA . VAL A 1 367 ? 31.951 22.552 -19.414 1.00 63.06 367 VAL A CA 1
ATOM 2805 C C . VAL A 1 367 ? 30.466 22.243 -19.592 1.00 63.06 367 VAL A C 1
ATOM 2807 O O . VAL A 1 367 ? 30.103 21.579 -20.557 1.00 63.06 367 VAL A O 1
ATOM 2810 N N . GLY A 1 368 ? 29.597 22.799 -18.744 1.00 69.31 368 GLY A N 1
ATOM 2811 C CA . GLY A 1 368 ? 28.145 22.672 -18.872 1.00 69.31 368 GLY A CA 1
ATOM 2812 C C . GLY A 1 368 ? 27.615 23.181 -20.216 1.00 69.31 368 GLY A C 1
ATOM 2813 O O . GLY A 1 368 ? 26.805 22.502 -20.850 1.00 69.31 368 GLY A O 1
ATOM 2814 N N . ARG A 1 369 ? 28.119 24.324 -20.706 1.00 69.38 369 ARG A N 1
ATOM 2815 C CA . ARG A 1 369 ? 27.744 24.870 -22.025 1.00 69.38 369 ARG A CA 1
ATOM 2816 C C . ARG A 1 369 ? 28.197 23.964 -23.173 1.00 69.38 369 ARG A C 1
ATOM 2818 O O . ARG A 1 369 ? 27.403 23.680 -24.064 1.00 69.38 369 ARG A O 1
ATOM 2825 N N . VAL A 1 370 ? 29.432 23.457 -23.135 1.00 68.75 370 VAL A N 1
ATOM 2826 C CA . VAL A 1 370 ? 29.952 22.524 -24.155 1.00 68.75 370 VAL A CA 1
ATOM 2827 C C . VAL A 1 370 ? 29.186 21.204 -24.149 1.00 68.75 370 VAL A C 1
ATOM 2829 O O . VAL A 1 370 ? 28.795 20.730 -25.210 1.00 68.75 370 VAL A O 1
ATOM 2832 N N . LEU A 1 371 ? 28.911 20.636 -22.973 1.00 71.06 371 LEU A N 1
ATOM 2833 C CA . LEU A 1 371 ? 28.118 19.414 -22.849 1.00 71.06 371 LEU A CA 1
ATOM 2834 C C . LEU A 1 371 ? 26.698 19.614 -23.381 1.00 71.06 371 LEU A C 1
ATOM 2836 O O . LEU A 1 371 ? 26.214 18.772 -24.127 1.00 71.06 371 LEU A O 1
ATOM 2840 N N . SER A 1 372 ? 26.062 20.747 -23.075 1.00 73.12 372 SER A N 1
ATOM 2841 C CA . SER A 1 372 ? 24.723 21.072 -23.587 1.00 73.12 372 SER A CA 1
ATOM 2842 C C . SER A 1 372 ? 24.700 21.152 -25.118 1.00 73.12 372 SER A C 1
ATOM 2844 O O . SER A 1 372 ? 23.793 20.611 -25.747 1.00 73.12 372 SER A O 1
ATOM 2846 N N . LEU A 1 373 ? 25.721 21.768 -25.728 1.00 71.12 373 LEU A N 1
ATOM 2847 C CA . LEU A 1 373 ? 25.864 21.815 -27.187 1.00 71.12 373 LEU A CA 1
ATOM 2848 C C . LEU A 1 373 ? 26.107 20.425 -27.784 1.00 71.12 373 LEU A C 1
ATOM 2850 O O . LEU A 1 373 ? 25.465 20.066 -28.764 1.00 71.12 373 LEU A O 1
ATOM 2854 N N . LEU A 1 374 ? 26.999 19.631 -27.188 1.00 68.75 374 LEU A N 1
ATOM 2855 C CA . LEU A 1 374 ? 27.285 18.268 -27.639 1.00 68.75 374 LEU A CA 1
ATOM 2856 C C . LEU A 1 374 ? 26.047 17.365 -27.567 1.00 68.75 374 LEU A C 1
ATOM 2858 O O . LEU A 1 374 ? 25.795 16.623 -28.510 1.00 68.75 374 LEU A O 1
ATOM 2862 N N . HIS A 1 375 ? 25.263 17.453 -26.490 1.00 67.31 375 HIS A N 1
ATOM 2863 C CA . HIS A 1 375 ? 24.002 16.722 -26.357 1.00 67.31 375 HIS A CA 1
ATOM 2864 C C . HIS A 1 375 ? 23.002 17.122 -27.447 1.00 67.31 375 HIS A C 1
ATOM 2866 O O . HIS A 1 375 ? 22.509 16.256 -28.163 1.00 67.31 375 HIS A O 1
ATOM 2872 N N . GLY A 1 376 ? 22.798 18.426 -27.667 1.00 69.62 376 GLY A N 1
ATOM 2873 C CA . GLY A 1 376 ? 21.905 18.908 -28.724 1.00 69.62 376 GLY A CA 1
ATOM 2874 C C . GLY A 1 376 ? 22.311 18.469 -30.138 1.00 69.62 376 GLY A C 1
ATOM 2875 O O . GLY A 1 376 ? 21.444 18.251 -30.977 1.00 69.62 376 GLY A O 1
ATOM 2876 N N . LEU A 1 377 ? 23.612 18.308 -30.407 1.00 66.12 377 LEU A N 1
ATOM 2877 C CA . LEU A 1 377 ? 24.111 17.827 -31.702 1.00 66.12 377 LEU A CA 1
ATOM 2878 C C . LEU A 1 377 ? 23.971 16.312 -31.891 1.00 66.12 377 LEU A C 1
ATOM 2880 O O . LEU A 1 377 ? 23.794 15.867 -33.020 1.00 66.12 377 LEU A O 1
ATOM 2884 N N . VAL A 1 378 ? 24.057 15.524 -30.816 1.00 64.12 378 VAL A N 1
ATOM 2885 C CA . VAL A 1 378 ? 23.883 14.061 -30.869 1.00 64.12 378 VAL A CA 1
ATOM 2886 C C . VAL A 1 378 ? 22.406 13.674 -30.980 1.00 64.12 378 VAL A C 1
ATOM 2888 O O . VAL A 1 378 ? 22.088 12.701 -31.659 1.00 64.12 378 VAL A O 1
ATOM 2891 N N . ASP A 1 379 ? 21.514 14.445 -30.357 1.00 60.72 379 ASP A N 1
ATOM 2892 C CA . ASP A 1 379 ? 20.072 14.169 -30.335 1.00 60.72 379 ASP A CA 1
ATOM 2893 C C . ASP A 1 379 ? 19.322 14.734 -31.560 1.00 60.72 379 ASP A C 1
ATOM 2895 O O . ASP A 1 379 ? 18.134 14.455 -31.749 1.00 60.72 379 ASP A O 1
ATOM 2899 N N . ALA A 1 380 ? 19.990 15.530 -32.404 1.00 68.31 380 ALA A N 1
ATOM 2900 C CA . ALA A 1 380 ? 19.387 16.096 -33.605 1.00 68.31 380 ALA A CA 1
ATOM 2901 C C . ALA A 1 380 ? 19.071 14.996 -34.644 1.00 68.31 380 ALA A C 1
ATOM 2903 O O . ALA A 1 380 ? 19.919 14.141 -34.918 1.00 68.31 380 ALA A O 1
ATOM 2904 N N . PRO A 1 381 ? 17.873 15.005 -35.264 1.00 62.69 381 PRO A N 1
ATOM 2905 C CA . PRO A 1 381 ? 17.525 14.038 -36.297 1.00 62.69 381 PRO A CA 1
ATOM 2906 C C . PRO A 1 381 ? 18.491 14.148 -37.492 1.00 62.69 381 PRO A C 1
ATOM 2908 O O . PRO A 1 381 ? 18.882 15.258 -37.862 1.00 62.69 381 PRO A O 1
ATOM 2911 N N . PRO A 1 382 ? 18.861 13.023 -38.134 1.00 55.16 382 PRO A N 1
ATOM 2912 C CA . PRO A 1 382 ? 19.886 12.988 -39.182 1.00 55.16 382 PRO A CA 1
ATOM 2913 C C . PRO A 1 382 ? 19.567 13.874 -40.398 1.00 55.16 382 PRO A C 1
ATOM 2915 O O . PRO A 1 382 ? 20.481 14.313 -41.091 1.00 55.16 382 PRO A O 1
ATOM 2918 N N . GLU A 1 383 ? 18.291 14.197 -40.624 1.00 61.28 383 GLU A N 1
ATOM 2919 C CA . GLU A 1 383 ? 17.837 15.105 -41.685 1.00 61.28 383 GLU A CA 1
ATOM 2920 C C . GLU A 1 383 ? 18.291 16.560 -41.454 1.00 61.28 383 GLU A C 1
ATOM 2922 O O . GLU A 1 383 ? 18.678 17.234 -42.403 1.00 61.28 383 GLU A O 1
ATOM 2927 N N . ALA A 1 384 ? 18.377 17.018 -40.197 1.00 55.47 384 ALA A N 1
ATOM 2928 C CA . ALA A 1 384 ? 18.866 18.359 -39.855 1.00 55.47 384 ALA A CA 1
ATOM 2929 C C . ALA A 1 384 ? 20.401 18.490 -39.957 1.00 55.47 384 ALA A C 1
ATOM 2931 O O . ALA A 1 384 ? 20.933 19.593 -40.079 1.00 55.47 384 ALA A O 1
ATOM 2932 N N . ALA A 1 385 ? 21.131 17.369 -39.911 1.00 51.88 385 ALA A N 1
ATOM 2933 C CA . ALA A 1 385 ? 22.585 17.349 -40.074 1.00 51.88 385 ALA A CA 1
ATOM 2934 C C . ALA A 1 385 ? 23.010 17.445 -41.551 1.00 51.88 385 ALA A C 1
ATOM 2936 O O . ALA A 1 385 ? 24.080 17.976 -41.843 1.00 51.88 385 ALA A O 1
ATOM 2937 N N . ALA A 1 386 ? 22.169 16.972 -42.478 1.00 51.78 386 ALA A N 1
ATOM 2938 C CA . ALA A 1 386 ? 22.423 17.045 -43.917 1.00 51.78 386 ALA A CA 1
ATOM 2939 C C . ALA A 1 386 ? 22.290 18.476 -44.473 1.00 51.78 386 ALA A C 1
ATOM 2941 O O . ALA A 1 386 ? 23.056 18.858 -45.353 1.00 51.78 386 ALA A O 1
ATOM 2942 N N . GLU A 1 387 ? 21.382 19.290 -43.924 1.00 52.00 387 GLU A N 1
ATOM 2943 C CA . GLU A 1 387 ? 21.195 20.694 -44.331 1.00 52.00 387 GLU A CA 1
ATOM 2944 C C . GLU A 1 387 ? 22.302 21.637 -43.826 1.00 52.00 387 GLU A C 1
ATOM 2946 O O . GLU A 1 387 ? 22.480 22.720 -44.370 1.00 52.00 387 GLU A O 1
ATOM 2951 N N . ALA A 1 388 ? 23.079 21.232 -42.816 1.00 51.12 388 ALA A N 1
ATOM 2952 C CA . ALA A 1 388 ? 24.185 22.024 -42.267 1.00 51.12 388 ALA A CA 1
ATOM 2953 C C . ALA A 1 388 ? 25.548 21.753 -42.942 1.00 51.12 388 ALA A C 1
ATOM 2955 O O . ALA A 1 388 ? 26.544 22.371 -42.564 1.00 51.12 388 ALA A O 1
ATOM 2956 N N . GLY A 1 389 ? 25.604 20.799 -43.880 1.00 49.25 389 GLY A N 1
ATOM 2957 C CA . GLY A 1 389 ? 26.814 20.381 -44.599 1.00 49.25 389 GLY A CA 1
ATOM 2958 C C . GLY A 1 389 ? 26.899 20.841 -46.062 1.00 49.25 389 GLY A C 1
ATOM 2959 O O . GLY A 1 389 ? 27.823 20.417 -46.757 1.00 49.25 389 GLY A O 1
ATOM 2960 N N . ALA A 1 390 ? 25.953 21.666 -46.520 1.00 38.00 390 ALA A N 1
ATOM 2961 C CA . ALA A 1 390 ? 25.991 22.404 -47.787 1.00 38.00 390 ALA A CA 1
ATOM 2962 C C . ALA A 1 390 ? 26.286 23.882 -47.505 1.00 38.00 390 ALA A C 1
ATOM 2964 O O . ALA A 1 390 ? 27.000 24.498 -48.329 1.00 38.00 390 ALA A O 1
#

Foldseek 3Di:
DQVLQVCLLVPDDCVVPVVSVVVLVVLLVVVVVQFDPALVQVVVARDCVVVLVVLHFFNHQSSLQVSCVVVVAHADDPVCVVVQLVLQDQDVVRAQDDDPPVDPPPPPPPPPDRKKKKKKWDWKAFQDDPPDGLDIDGDMAMFIADDPDDDCLPPCLGDQHQDSNCNPDDRCRHNLNVVLSVVVVSCCVSVCDPDLVSLCRMEEEMHMEMATGHTVSSSSRVSSSCNSNVRYNYHYHYDSNVLSDPDDPHHPPDPDCPVPDPDDDQQHQDDDDHDRPPDPDPPPPPPPPPPPPPQQPDWDDPVLVVLLQVLQWAQAPVRDIQGQDLDPGGGVNSSLLSLLPDDLVSLVRSLNRPVDDDDPVHDVVSSVVSNVSSVCSNPDDVVVSVVSVD

Secondary structure (DSSP, 8-state):
-HHHHHHHHTT--GGG-HHHHHHHHHHHHHHHHHS-SSHHHHHH---GGGGTTT--SB-HHHHHHHHHHHTT-PPPPHHHHHHHHHHSPPPTTS-SS----SS--TT--S--PPP-EEEEEEEEEESS-SSSPPPPEEEEEEEESS--S-----S--S-PPPPTT-TTS-GGGSHHHHHHHHHHHHHHHTTS-SSHHHHTTEEEEEEEEESSPPBHHHHHHHHHHHHH-TEEEEEEEE--TTTTS--TTT--------S-S--------EEETTEEE----------------S-TTSBPPHHHHHHHHHHTEEE-TTSPEEE---TT--BHHHHHHHHHTS-HHHHHHHHHHTTSPPPTTS-HHHHHHHHHHHHHHHSS-HHHHHTT--

Organism: Alexandrium catenella (NCBI:txid2925)